Protein AF-A0A8S3S4L9-F1 (afdb_monomer_lite)

Foldseek 3Di:
DVVVVVVLVVVQVPDDPVRNVVVLVVVDPSNVVVVVVVVVVPPCPVPVPVVVVVVVVVVPPPPPDDDDDDDDDYDDDDDDDDDDDDDDDDDDDDDDDDDDPPPDPDDPPDDDDPPDDDPDPVVVLVVLVCVQVVPDDDDDDDDDDDDDDDDDDDDDDDDDDDDDQDEDEADDDDDDDDPFLKAWEWEDAAPDIDIDIDGQAPLWFFQLCVLPVCVSVFKHKYFYDPRHDPVNVVSPACHWYAYPNFTWHFQAAAPVCVVRSMGMTGRDDPVVSVVSLVQQFDLDDPDVVLSRNQSNNRRAIFSWFPDFQDPVQEAEDEFDADPVNPDTQFQQEWAWEQQLQVSVVVRCCVRVVDDDPHGFQKFQKDARQFGHIHGYDHVDDDGHIYDYPNRRSGHGPSGRIITTNDTDDALAFAWDWPQNLVLVVVSVNDNVVVVVLQVVLVVLLVCLQFDLLSVLNVCSNVVVVVLSVQSLSQVGSVVRDDVSSVVSVVSSVVVVVCPDPPIHTRTDSPGHDGDDGGDPPPQDDVQEDWDWHQDSRNRDIDTDFAWDWDADPPDDHSVRIDIGGYDDCVRRVVVVD

pLDDT: mean 71.65, std 27.11, range [19.0, 98.19]

Sequence (577 aa):
MYGIIDILADAVVSLDGDSFQNLLDRGSKVGQLVQQCQSSVVFLLPYQQEIRSIGRARTNQDEIQKHNRPKATGSRQDDQTEKYHTIITMYSIPYLKLGYCETGAHEQFKEDIPLNKTNNNESRIELIKYAVKKYIFPLDTSRFRKKDKKKPIRHRTTEDSDHVTTNFLFVKPMRKNDERIAIRTINIKEDTYTNDWVIIQEGRTNRFITKYPYAREKMVQLYFNVSVRTEIVKKMLMGTVTVNGINYVFLGCSSEGLKQRKCFMWQGTHQEVTSIIQQNGDFDQNVVSKRIARFGLLFSEVMMTSIEIQSDQIILEDDIVSDCKRYNFTDGCGSIGLEMAQRVTDEINRIDNTDLIIPPSVFKIRLQGYKGVLTLCKEIKGQSIKIRPSMIKFETSAHPRLGICEYSKPFTFGHLNQQYIALLSGLGVPDEIFTDFQTAQFERLRGMTVNLEASICILQWQKKSDLARVVIDLGKMNLVPCEEMKELKKLQAQLSISKKSKKIRIVVPKSRYIFGVCDPYGILEYGECYVRVTATTSGHVKNVSGPVVVCKSPCYLLGDIRVLKAVSDMDKPELSN

Secondary structure (DSSP, 8-state):
-HHHHHHHHHHHHTS-HHHHHHHHHTT-HHHHHHHHHHHHT---TTTTTHHHHHHHHGGGSTTS--------------------------------------------------------HHHHHHHHHHHHHTTS--------------------------------EE--PPPP--SSEEEEEEEE-SS-EEEEEEEEPSSEEEHHHHH-TTHHHHEEEEEE-TTS-HHHHHHHHHSEEEETTEEEEEEE--HHHHHTTEEEEEES-HHHHHHHHHTT-B---SSHHHHHHHHTTTSSEEEEEEEEPPGGGEEE----B-TTS--BSSTTEEEE-HHHHHHHHHHHHHHHT----S--SEEEEEETTEEEEEEE-SSS-SS-EEE-GGGB-SB-SS--EEEEEEE--TT--EEE-HHHHHHHHTTT--HHHHHHHHHHHHHHHHHTTT-HHHHHHHHHHTT-HHHHHHHHHH-STTSS-HHHHHHHHHHHHHHHT-TT-SS--EEETT---------SS--S-TTEEE-EEE-TTT--EEE--EEEEE--SSP-SGGGSEEEEEE-TTT-GGGG-

Structure (mmCIF, N/CA/C/O backbone):
data_AF-A0A8S3S4L9-F1
#
_entry.id   AF-A0A8S3S4L9-F1
#
loop_
_atom_site.group_PDB
_atom_site.id
_atom_site.type_symbol
_atom_site.label_atom_id
_atom_site.label_alt_id
_atom_site.label_comp_id
_atom_site.label_asym_id
_atom_site.label_entity_id
_atom_site.label_seq_id
_atom_site.pdbx_PDB_ins_code
_atom_site.Cartn_x
_atom_site.Cartn_y
_atom_site.Cartn_z
_atom_site.occupancy
_atom_site.B_iso_or_equiv
_atom_site.auth_seq_id
_atom_site.auth_comp_id
_atom_site.auth_asym_id
_atom_site.auth_atom_id
_atom_site.pdbx_PDB_model_num
ATOM 1 N N . MET A 1 1 ? -15.274 -22.800 9.978 1.00 26.83 1 MET A N 1
ATOM 2 C CA . MET A 1 1 ? -15.199 -23.210 8.558 1.00 26.83 1 MET A CA 1
ATOM 3 C C . MET A 1 1 ? -13.800 -22.987 8.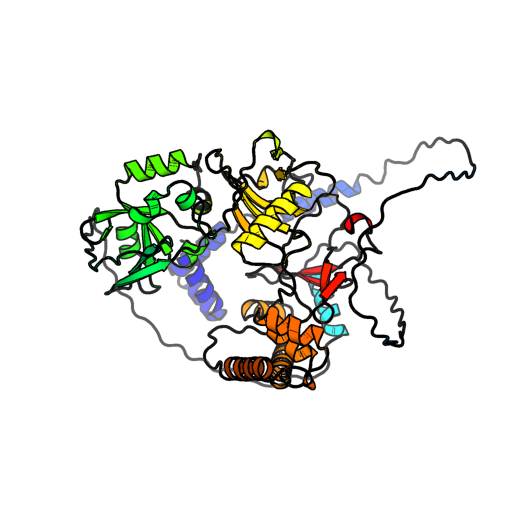002 1.00 26.83 1 MET A C 1
ATOM 5 O O . MET A 1 1 ? -13.032 -23.917 8.152 1.00 26.83 1 MET A O 1
ATOM 9 N N . TYR A 1 2 ? -13.419 -21.812 7.476 1.00 28.50 2 TYR A N 1
ATOM 10 C CA . TYR A 1 2 ? -12.135 -21.610 6.760 1.00 28.50 2 TYR A CA 1
ATOM 11 C C . TYR A 1 2 ? -10.892 -22.265 7.399 1.00 28.50 2 TYR A C 1
ATOM 13 O O . TYR A 1 2 ? -10.312 -23.145 6.780 1.00 28.50 2 TYR A O 1
ATOM 21 N N . GLY A 1 3 ? -10.571 -21.981 8.667 1.00 27.70 3 GLY A N 1
ATOM 22 C CA . GLY A 1 3 ? -9.408 -22.592 9.340 1.00 27.70 3 GLY A CA 1
ATOM 23 C C . GLY A 1 3 ? -9.464 -24.115 9.573 1.00 27.70 3 GLY A C 1
ATOM 24 O O . GLY A 1 3 ? -8.491 -24.680 10.052 1.00 27.70 3 GLY A O 1
ATOM 25 N N . ILE A 1 4 ? -10.577 -24.790 9.263 1.00 29.53 4 ILE A N 1
ATOM 26 C CA . ILE A 1 4 ? -10.670 -26.263 9.205 1.00 29.53 4 ILE A CA 1
ATOM 27 C C . ILE A 1 4 ? -10.321 -26.756 7.792 1.00 29.53 4 ILE A C 1
ATOM 29 O O . ILE A 1 4 ? -9.710 -27.809 7.650 1.00 29.53 4 ILE A O 1
ATOM 33 N N . ILE A 1 5 ? -10.660 -25.982 6.754 1.00 34.47 5 ILE A N 1
ATOM 34 C CA . ILE A 1 5 ? -10.324 -26.285 5.356 1.00 34.47 5 ILE A CA 1
ATOM 35 C C . ILE A 1 5 ? -8.805 -26.220 5.165 1.00 34.47 5 ILE A C 1
ATOM 37 O O . ILE A 1 5 ? -8.244 -27.150 4.599 1.00 34.47 5 ILE A O 1
ATOM 41 N N . ASP A 1 6 ? -8.138 -25.198 5.712 1.00 32.62 6 ASP A N 1
ATOM 42 C CA . ASP A 1 6 ? -6.673 -25.063 5.638 1.00 32.62 6 ASP A CA 1
ATOM 43 C C . ASP A 1 6 ? -5.954 -26.274 6.276 1.00 32.62 6 ASP A C 1
ATOM 45 O O . ASP A 1 6 ? -5.051 -26.859 5.683 1.00 32.62 6 ASP A O 1
ATOM 49 N N . ILE A 1 7 ? -6.413 -26.713 7.458 1.00 33.44 7 ILE A N 1
ATOM 50 C CA . ILE A 1 7 ? -5.850 -27.872 8.176 1.00 33.44 7 ILE A CA 1
ATOM 51 C C . ILE A 1 7 ? -6.113 -29.186 7.422 1.00 33.44 7 ILE A C 1
ATOM 53 O O . ILE A 1 7 ? -5.249 -30.063 7.397 1.00 33.44 7 ILE A O 1
ATOM 57 N N . LEU A 1 8 ? -7.285 -29.338 6.797 1.00 32.00 8 LEU A N 1
ATOM 58 C CA . LEU A 1 8 ? -7.597 -30.511 5.974 1.00 32.00 8 LEU A CA 1
ATOM 59 C C . LEU A 1 8 ? -6.815 -30.518 4.652 1.00 32.00 8 LEU A C 1
ATOM 61 O O . LEU A 1 8 ? -6.426 -31.592 4.201 1.00 32.00 8 LEU A O 1
ATOM 65 N N . ALA A 1 9 ? -6.535 -29.355 4.058 1.00 34.94 9 ALA A N 1
ATOM 66 C CA . ALA A 1 9 ? -5.721 -29.245 2.850 1.00 34.94 9 ALA A CA 1
ATOM 67 C C . ALA A 1 9 ? -4.271 -29.694 3.107 1.00 34.94 9 ALA A C 1
ATOM 69 O O . ALA A 1 9 ? -3.794 -30.600 2.425 1.00 34.94 9 ALA A O 1
ATOM 70 N N . ASP A 1 10 ? -3.612 -29.161 4.143 1.00 32.97 10 ASP A N 1
ATOM 71 C CA . ASP A 1 10 ? -2.260 -29.590 4.545 1.00 32.97 10 ASP A CA 1
ATOM 72 C C . ASP A 1 10 ? -2.215 -31.086 4.928 1.00 32.97 10 ASP A C 1
ATOM 74 O O . ASP A 1 10 ? -1.238 -31.790 4.644 1.00 32.97 10 ASP A O 1
ATOM 78 N N . ALA A 1 11 ? -3.284 -31.610 5.542 1.00 31.97 11 ALA A N 1
ATOM 79 C CA . ALA A 1 11 ? -3.391 -33.028 5.882 1.00 31.97 11 ALA A CA 1
ATOM 80 C C . ALA A 1 11 ? -3.553 -33.936 4.648 1.00 31.97 11 ALA A C 1
ATOM 82 O O . ALA A 1 11 ? -2.955 -35.008 4.616 1.00 31.97 11 ALA A O 1
ATOM 83 N N . VAL A 1 12 ? -4.319 -33.524 3.631 1.00 34.69 12 VAL A N 1
ATOM 84 C CA . VAL A 1 12 ? -4.530 -34.301 2.393 1.00 34.69 12 VAL A CA 1
ATOM 85 C C . VAL A 1 12 ? -3.313 -34.234 1.466 1.00 34.69 12 VAL A C 1
ATOM 87 O O . VAL A 1 12 ? -2.913 -35.257 0.919 1.00 34.69 12 VAL A O 1
ATOM 90 N N . VAL A 1 13 ? -2.663 -33.072 1.348 1.00 37.56 13 VAL A N 1
ATOM 91 C CA . VAL A 1 13 ? -1.436 -32.886 0.543 1.00 37.56 13 VAL A CA 1
ATOM 92 C C . VAL A 1 13 ? -0.229 -33.658 1.118 1.00 37.56 13 VAL A C 1
ATOM 94 O O . VAL A 1 13 ? 0.767 -33.855 0.426 1.00 37.56 13 VAL A O 1
ATOM 97 N N . SER A 1 14 ? -0.310 -34.146 2.364 1.00 34.25 14 SER A N 1
ATOM 98 C CA . SER A 1 14 ? 0.750 -34.908 3.050 1.00 34.25 14 SER A CA 1
ATOM 99 C C . SER A 1 14 ? 0.448 -36.408 3.254 1.00 34.25 14 SER A C 1
ATOM 101 O O . SER A 1 14 ? 1.022 -37.052 4.152 1.00 34.25 14 SER A O 1
ATOM 103 N N . LEU A 1 15 ? -0.418 -36.965 2.396 1.00 34.94 15 LEU A N 1
ATOM 104 C CA . LEU A 1 15 ? -0.683 -38.399 2.218 1.00 34.94 15 LEU A CA 1
ATOM 105 C C . LEU A 1 15 ? -0.185 -38.886 0.846 1.00 34.94 15 LEU A C 1
ATOM 107 O O . LEU A 1 15 ? -0.211 -38.149 -0.136 1.00 34.94 15 LEU A O 1
ATOM 111 N N . ASP A 1 16 ? 0.245 -40.146 0.777 1.00 44.59 16 ASP A N 1
ATOM 112 C CA . ASP A 1 16 ? 0.403 -40.870 -0.490 1.00 44.59 16 ASP A CA 1
ATOM 113 C C . ASP A 1 16 ? -0.948 -41.424 -0.987 1.00 44.59 16 ASP A C 1
ATOM 115 O O . ASP A 1 16 ? -1.936 -41.449 -0.249 1.00 44.59 16 ASP A O 1
ATOM 119 N N . GLY A 1 17 ? -1.002 -41.834 -2.261 1.00 40.72 17 GLY A N 1
ATOM 120 C CA . GLY A 1 17 ? -2.244 -42.267 -2.916 1.00 40.72 17 GLY A CA 1
ATOM 121 C C . GLY A 1 17 ? -2.922 -43.449 -2.218 1.00 40.72 17 GLY A C 1
ATOM 122 O O . GLY A 1 17 ? -4.134 -43.421 -2.007 1.00 40.72 17 GLY A O 1
ATOM 123 N N . ASP A 1 18 ? -2.139 -44.432 -1.773 1.00 42.97 18 ASP A N 1
ATOM 124 C CA . ASP A 1 18 ? -2.648 -45.631 -1.098 1.00 42.97 18 ASP A CA 1
ATOM 125 C C . ASP A 1 18 ? -3.225 -45.300 0.291 1.00 42.97 18 ASP A C 1
ATOM 127 O O . ASP A 1 18 ? -4.263 -45.845 0.688 1.00 42.97 18 ASP A O 1
ATOM 131 N N . SER A 1 19 ? -2.599 -44.363 1.017 1.00 46.59 19 SER A N 1
ATOM 132 C CA . SER A 1 19 ? -3.121 -43.833 2.283 1.00 46.59 19 SER A CA 1
ATOM 133 C C . SER A 1 19 ? -4.368 -42.969 2.089 1.00 46.59 19 SER A C 1
ATOM 135 O O . SER A 1 19 ? -5.268 -43.011 2.928 1.00 46.59 19 SER A O 1
ATOM 137 N N . PHE A 1 20 ? -4.440 -42.190 1.004 1.00 45.62 20 PHE A N 1
ATOM 138 C CA . PHE A 1 20 ? -5.610 -41.375 0.671 1.00 45.62 20 PHE A CA 1
ATOM 139 C C . PHE A 1 20 ? -6.820 -42.254 0.330 1.00 45.62 20 PHE A C 1
ATOM 141 O O . PHE A 1 20 ? -7.895 -42.058 0.900 1.00 45.62 20 PHE A O 1
ATOM 148 N N . GLN A 1 21 ? -6.637 -43.277 -0.510 1.00 46.47 21 GLN A N 1
ATOM 149 C CA . GLN A 1 21 ? -7.716 -44.190 -0.887 1.00 46.47 21 GLN A CA 1
ATOM 150 C C . GLN A 1 21 ? -8.229 -44.990 0.324 1.00 46.47 21 GLN A C 1
ATOM 152 O O . GLN A 1 21 ? -9.430 -45.005 0.588 1.00 46.47 21 GLN A O 1
ATOM 157 N N . ASN A 1 22 ? -7.325 -45.496 1.176 1.00 47.84 22 ASN A N 1
ATOM 158 C CA . ASN A 1 22 ? -7.688 -46.117 2.460 1.00 47.84 22 ASN A CA 1
ATOM 159 C C . ASN A 1 22 ? -8.522 -45.207 3.386 1.00 47.84 22 ASN A C 1
ATOM 161 O O . ASN A 1 22 ? -9.221 -45.714 4.264 1.00 47.84 22 ASN A O 1
ATOM 165 N N . LEU A 1 23 ? -8.423 -43.881 3.257 1.00 47.59 23 LEU A N 1
ATOM 166 C CA . LEU A 1 23 ? -9.135 -42.921 4.108 1.00 47.59 23 LEU A CA 1
ATOM 167 C C . LEU A 1 23 ? -10.565 -42.647 3.606 1.00 47.59 23 LEU A C 1
ATOM 169 O O . LEU A 1 23 ? -11.452 -42.371 4.423 1.00 47.59 23 LEU A O 1
ATOM 173 N N . LEU A 1 24 ? -10.789 -42.795 2.294 1.00 48.28 24 LEU A N 1
ATOM 174 C CA . LEU A 1 24 ? -12.108 -42.822 1.656 1.00 48.28 24 LEU A CA 1
ATOM 175 C C . LEU A 1 24 ? -12.829 -44.145 1.957 1.00 48.28 24 LEU A C 1
ATOM 177 O O . LEU A 1 24 ? -13.917 -44.135 2.534 1.00 48.28 24 LEU A O 1
ATOM 181 N N . ASP A 1 25 ? -12.185 -45.277 1.658 1.00 45.25 25 ASP A N 1
ATOM 182 C CA . ASP A 1 25 ? -12.791 -46.617 1.723 1.00 45.25 25 ASP A CA 1
ATOM 183 C C . ASP A 1 25 ? -13.232 -47.016 3.147 1.00 45.25 25 ASP A C 1
ATOM 185 O O . ASP A 1 25 ? -14.145 -47.818 3.332 1.00 45.25 25 ASP A O 1
ATOM 189 N N . ARG A 1 26 ? -12.618 -46.425 4.185 1.00 45.53 26 ARG A N 1
ATOM 190 C CA . ARG A 1 26 ? -12.949 -46.673 5.603 1.00 45.53 26 ARG A CA 1
ATOM 191 C C . ARG A 1 26 ? -14.126 -45.847 6.140 1.00 45.53 26 ARG A C 1
ATOM 193 O O . ARG A 1 26 ? -14.359 -45.858 7.348 1.00 45.53 26 ARG A O 1
ATOM 200 N N . GLY A 1 27 ? -14.844 -45.099 5.295 1.00 43.94 27 GLY A N 1
ATOM 201 C CA . GLY A 1 27 ? -16.109 -44.437 5.659 1.00 43.94 27 GLY A CA 1
ATOM 202 C C . GLY A 1 27 ? -16.015 -43.404 6.792 1.00 43.94 27 GLY A C 1
ATOM 203 O O . GLY A 1 27 ? -17.006 -43.119 7.464 1.00 43.94 27 GLY A O 1
ATOM 204 N N . SER A 1 28 ? -14.823 -42.858 7.051 1.00 49.19 28 SER A N 1
ATOM 205 C CA . SER A 1 28 ? -14.589 -41.945 8.175 1.00 49.19 28 SER A CA 1
ATOM 206 C C . SER A 1 28 ? -15.339 -40.614 8.009 1.00 49.19 28 SER A C 1
ATOM 208 O O . SER A 1 28 ? -15.533 -40.140 6.890 1.00 49.19 28 SER A O 1
ATOM 210 N N . LYS A 1 29 ? -15.672 -39.928 9.118 1.00 43.44 29 LYS A N 1
ATOM 211 C CA . LYS A 1 29 ? -16.242 -38.560 9.071 1.00 43.44 29 LYS A CA 1
ATOM 212 C C . LYS A 1 29 ? -15.371 -37.566 8.284 1.00 43.44 29 LYS A C 1
ATOM 214 O O . LYS A 1 29 ? -15.895 -36.596 7.747 1.00 43.44 29 LYS A O 1
ATOM 219 N N . VAL A 1 30 ? -14.058 -37.804 8.191 1.00 43.53 30 VAL A N 1
ATOM 220 C CA . VAL A 1 30 ? -13.141 -36.998 7.366 1.00 43.53 30 VAL A CA 1
ATOM 221 C C . VAL A 1 30 ? -13.324 -37.314 5.879 1.00 43.53 30 VAL A C 1
ATOM 223 O O . VAL A 1 30 ? -13.450 -36.386 5.088 1.00 43.53 30 VAL A O 1
ATOM 226 N N . GLY A 1 31 ? -13.427 -38.593 5.502 1.00 44.69 31 GLY A N 1
ATOM 227 C CA . GLY A 1 31 ? -13.765 -39.005 4.134 1.00 44.69 31 GLY A CA 1
ATOM 228 C C . GLY A 1 31 ? -15.122 -38.452 3.684 1.00 44.69 31 GLY A C 1
ATOM 229 O O . GLY A 1 31 ? -15.219 -37.860 2.613 1.00 44.69 31 GLY A O 1
ATOM 230 N N . GLN A 1 32 ? -16.139 -38.525 4.549 1.00 47.00 32 GLN A N 1
ATOM 231 C CA . GLN A 1 32 ? -17.465 -37.938 4.306 1.00 47.00 32 GLN A CA 1
ATOM 232 C C . GLN A 1 32 ? -17.404 -36.411 4.108 1.00 47.00 32 GLN A C 1
ATOM 234 O O . GLN A 1 32 ? -18.041 -35.891 3.194 1.00 47.00 32 GLN A O 1
ATOM 239 N N . LEU A 1 33 ? -16.602 -35.687 4.900 1.00 41.16 33 LEU A N 1
ATOM 240 C CA . LEU A 1 33 ? -16.377 -34.245 4.715 1.00 41.16 33 LEU A CA 1
ATOM 241 C C . LEU A 1 33 ? -15.649 -33.927 3.399 1.00 41.16 33 LEU A C 1
ATOM 243 O O . LEU A 1 33 ? -16.025 -32.979 2.715 1.00 41.16 33 LEU A O 1
ATOM 247 N N . VAL A 1 34 ? -14.649 -34.722 3.004 1.00 42.59 34 VAL A N 1
ATOM 248 C CA . VAL A 1 34 ? -13.962 -34.572 1.705 1.00 42.59 34 VAL A CA 1
ATOM 249 C C . VAL A 1 34 ? -14.932 -34.816 0.542 1.00 42.59 34 VAL A C 1
ATOM 251 O O . VAL A 1 34 ? -14.937 -34.052 -0.424 1.00 42.59 34 VAL A O 1
ATOM 254 N N . GLN A 1 35 ? -15.813 -35.810 0.660 1.00 42.47 35 GLN A N 1
ATOM 255 C CA . GLN A 1 35 ? -16.835 -36.133 -0.338 1.00 42.47 35 GLN A CA 1
ATOM 256 C C . GLN A 1 35 ? -17.930 -35.046 -0.424 1.00 42.47 35 GLN A C 1
ATOM 258 O O . GLN A 1 35 ? -18.343 -34.662 -1.520 1.00 42.47 35 GLN A O 1
ATOM 263 N N . GLN A 1 36 ? -18.336 -34.455 0.707 1.00 38.75 36 GLN A N 1
ATOM 264 C CA . GLN A 1 36 ? -19.214 -33.276 0.733 1.00 38.75 36 GLN A CA 1
ATOM 265 C C . GLN A 1 36 ? -18.544 -32.042 0.105 1.00 38.75 36 GLN A C 1
ATOM 267 O O . GLN A 1 36 ? -19.178 -31.333 -0.685 1.00 38.75 36 GLN A O 1
ATOM 272 N N . CYS A 1 37 ? -17.253 -31.814 0.364 1.00 35.62 37 CYS A N 1
ATOM 273 C CA . CYS A 1 37 ? -16.479 -30.770 -0.311 1.00 35.62 37 CYS A CA 1
ATOM 274 C C . CYS A 1 37 ? -16.415 -30.997 -1.831 1.00 35.62 37 CYS A C 1
ATOM 276 O O . CYS A 1 37 ? -16.626 -30.043 -2.576 1.00 35.62 37 CYS A O 1
ATOM 278 N N . GLN A 1 38 ? -16.224 -32.235 -2.308 1.00 34.19 38 GLN A N 1
ATOM 279 C CA . GLN A 1 38 ? -16.325 -32.546 -3.742 1.00 34.19 38 GLN A CA 1
ATOM 280 C C . GLN A 1 38 ? -17.708 -32.198 -4.306 1.00 34.19 38 GLN A C 1
ATOM 282 O O . GLN A 1 38 ? -17.779 -31.507 -5.321 1.00 34.19 38 GLN A O 1
ATOM 287 N N . SER A 1 39 ? -18.801 -32.581 -3.634 1.00 33.44 39 SER A N 1
ATOM 288 C CA . SER A 1 39 ? -20.162 -32.237 -4.087 1.00 33.44 39 SER A CA 1
ATOM 289 C C . SER A 1 39 ? -20.413 -30.719 -4.155 1.00 33.44 39 SER A C 1
ATOM 291 O O . SER A 1 39 ? -21.138 -30.251 -5.028 1.00 33.44 39 SER A O 1
ATOM 293 N N . SER A 1 40 ? -19.729 -29.935 -3.313 1.00 28.66 40 SER A N 1
ATOM 294 C CA . SER A 1 40 ? -19.794 -28.464 -3.300 1.00 28.66 40 SER A CA 1
ATOM 295 C C . SER A 1 40 ? -18.952 -27.790 -4.398 1.00 28.66 40 SER A C 1
ATOM 297 O O . SER A 1 40 ? -19.087 -26.590 -4.625 1.00 28.66 40 SER A O 1
ATOM 299 N N . VAL A 1 41 ? -18.083 -28.541 -5.086 1.00 28.02 41 VAL A N 1
ATOM 300 C CA . VAL A 1 41 ? -17.239 -28.066 -6.204 1.00 28.02 41 VAL A CA 1
ATOM 301 C C . VAL A 1 41 ? -17.886 -28.362 -7.573 1.00 28.02 41 VAL A C 1
ATOM 303 O O . VAL A 1 41 ? -17.399 -27.903 -8.609 1.00 28.02 41 VAL A O 1
ATOM 306 N N . VAL A 1 42 ? -19.039 -29.046 -7.609 1.00 26.19 42 VAL A N 1
ATOM 307 C CA . VAL A 1 42 ? -19.793 -29.354 -8.841 1.00 26.19 42 VAL A CA 1
ATOM 308 C C . VAL A 1 42 ? -20.571 -28.129 -9.356 1.00 26.19 42 VAL A C 1
ATOM 310 O O . VAL A 1 42 ? -21.794 -28.099 -9.387 1.00 26.19 42 VAL A O 1
ATOM 313 N N . PHE A 1 43 ? -19.837 -27.112 -9.816 1.00 25.41 43 PHE A N 1
ATOM 314 C CA . PHE A 1 43 ? -20.367 -25.978 -10.595 1.00 25.41 43 PHE A CA 1
ATOM 315 C C . PHE A 1 43 ? -19.584 -25.716 -11.900 1.00 25.41 43 PHE A C 1
ATOM 317 O O . PHE A 1 43 ? -19.707 -24.660 -12.515 1.00 25.41 43 PHE A O 1
ATOM 324 N N . LEU A 1 44 ? -18.804 -26.703 -12.362 1.00 27.48 44 LEU A N 1
ATOM 325 C CA . LEU A 1 44 ? -18.042 -26.661 -13.625 1.00 27.48 44 LEU A CA 1
ATOM 326 C C . LEU A 1 44 ? -18.569 -27.619 -14.712 1.00 27.48 44 LEU A C 1
ATOM 328 O O . LEU A 1 44 ? -17.940 -27.786 -15.754 1.00 27.48 44 LEU A O 1
ATOM 332 N N . LEU A 1 45 ? -19.734 -28.233 -14.495 1.00 26.11 45 LEU A N 1
ATOM 333 C CA . LEU A 1 45 ? -20.260 -29.306 -15.345 1.00 26.11 45 LEU A CA 1
ATOM 334 C C . LEU A 1 45 ? -21.212 -28.905 -16.512 1.00 26.11 45 LEU A C 1
ATOM 336 O O . LEU A 1 45 ? -21.563 -29.794 -17.284 1.00 26.11 45 LEU A O 1
ATOM 340 N N . PRO A 1 46 ? -21.554 -27.616 -16.773 1.00 25.19 46 PRO A N 1
ATOM 341 C CA . PRO A 1 46 ? -22.122 -27.209 -18.073 1.00 25.19 46 PRO A CA 1
ATOM 342 C C . PRO A 1 46 ? -21.101 -27.210 -19.229 1.00 25.19 46 PRO A C 1
ATOM 344 O O . PRO A 1 46 ? -21.461 -27.363 -20.398 1.00 25.19 46 PRO A O 1
ATOM 347 N N . TYR A 1 47 ? -19.809 -27.044 -18.915 1.00 27.11 47 TYR A N 1
ATOM 348 C CA . TYR A 1 47 ? -18.787 -26.545 -19.852 1.00 27.11 47 TYR A CA 1
ATOM 349 C C . TYR A 1 47 ? -18.421 -27.490 -21.018 1.00 27.11 47 TYR A C 1
ATOM 351 O O . TYR A 1 47 ? -17.708 -27.089 -21.933 1.00 27.11 47 TYR A O 1
ATOM 359 N N . GLN A 1 48 ? -18.901 -28.740 -21.014 1.00 27.45 48 GLN A N 1
ATOM 360 C CA . GLN A 1 48 ? -18.676 -29.707 -22.101 1.00 27.45 48 GLN A CA 1
ATOM 361 C C . GLN A 1 48 ? -19.855 -29.856 -23.078 1.00 27.45 48 GLN A C 1
ATOM 363 O O . GLN A 1 48 ? -19.662 -30.399 -24.168 1.00 27.45 48 GLN A O 1
ATOM 368 N N . GLN A 1 49 ? -21.060 -29.383 -22.738 1.00 28.39 49 GLN A N 1
ATOM 369 C CA . GLN A 1 49 ? -22.211 -29.469 -23.649 1.00 28.39 49 GLN A CA 1
ATOM 370 C C . GLN A 1 49 ? -22.268 -28.273 -24.612 1.00 28.39 49 GLN A C 1
ATOM 372 O O . GLN A 1 49 ? -22.510 -28.452 -25.804 1.00 28.39 49 GLN A O 1
ATOM 377 N N . GLU A 1 50 ? -21.945 -27.071 -24.134 1.00 30.28 50 GLU A N 1
ATOM 378 C CA . GLU A 1 50 ? -22.045 -25.824 -24.911 1.00 30.28 50 GLU A CA 1
ATOM 379 C C . GLU A 1 50 ? -20.992 -25.714 -26.037 1.00 30.28 50 GLU A C 1
ATOM 381 O O . GLU A 1 50 ? -21.251 -25.181 -27.114 1.00 30.28 50 GLU A O 1
ATOM 386 N N . ILE A 1 51 ? -19.822 -26.341 -25.867 1.00 32.84 51 ILE A N 1
ATOM 387 C CA . ILE A 1 51 ? -18.813 -26.453 -26.937 1.00 32.84 51 ILE A CA 1
ATOM 388 C C . ILE A 1 51 ? -19.352 -27.278 -28.129 1.00 32.84 51 ILE A C 1
ATOM 390 O O . ILE A 1 51 ? -18.992 -27.015 -29.279 1.00 32.84 51 ILE A O 1
ATOM 394 N N . ARG A 1 52 ? -20.267 -28.235 -27.894 1.00 29.17 52 ARG A N 1
ATOM 395 C CA . ARG A 1 52 ? -20.881 -29.057 -28.957 1.00 29.17 52 ARG A CA 1
ATOM 396 C C . ARG A 1 52 ? -22.010 -28.350 -29.714 1.00 29.17 52 ARG A C 1
ATOM 398 O O . ARG A 1 52 ? -22.276 -28.734 -30.852 1.00 29.17 52 ARG A O 1
ATOM 405 N N . SER A 1 53 ? -22.654 -27.331 -29.138 1.00 30.56 53 SER A N 1
ATOM 406 C CA . SER A 1 53 ? -23.643 -26.505 -29.849 1.00 30.56 53 SER A CA 1
ATOM 407 C C . SER A 1 53 ? -22.958 -25.413 -30.679 1.00 30.56 53 SER A C 1
ATOM 409 O O . SER A 1 53 ? -23.245 -25.286 -31.870 1.00 30.56 53 SER A O 1
ATOM 411 N N . ILE A 1 54 ? -21.968 -24.712 -30.112 1.00 35.62 54 ILE A N 1
ATOM 412 C CA . ILE A 1 54 ? -21.169 -23.696 -30.826 1.00 35.62 54 ILE A CA 1
ATOM 413 C C . ILE A 1 54 ? -20.444 -24.308 -32.039 1.00 35.62 54 ILE A C 1
ATOM 415 O O . ILE A 1 54 ? -20.405 -23.698 -33.109 1.00 35.62 54 ILE A O 1
ATOM 419 N N . GLY A 1 55 ? -19.936 -25.540 -31.915 1.00 32.03 55 GLY A N 1
ATOM 420 C CA . GLY A 1 55 ? -19.307 -26.270 -33.022 1.00 32.03 55 GLY A CA 1
ATOM 421 C C . GLY A 1 55 ? -20.245 -26.635 -34.184 1.00 32.03 55 GLY A C 1
ATOM 422 O O . GLY A 1 55 ? -19.761 -26.851 -35.289 1.00 32.03 55 GLY A O 1
ATOM 423 N N . ARG A 1 56 ? -21.569 -26.675 -33.967 1.00 30.39 56 ARG A N 1
ATOM 424 C CA . ARG A 1 56 ? -22.578 -26.958 -35.010 1.00 30.39 56 ARG A CA 1
ATOM 425 C C . ARG A 1 56 ? -23.198 -25.702 -35.623 1.00 30.39 56 ARG A C 1
ATOM 427 O O . ARG A 1 56 ? -23.707 -25.766 -36.733 1.00 30.39 56 ARG A O 1
ATOM 434 N N . ALA A 1 57 ? -23.141 -24.562 -34.935 1.00 32.22 57 ALA A N 1
ATOM 435 C CA . ALA A 1 57 ? -23.635 -23.295 -35.475 1.00 32.22 57 ALA A CA 1
ATOM 436 C C . ALA A 1 57 ? -22.729 -22.730 -36.589 1.00 32.22 57 ALA A C 1
ATOM 438 O O . ALA A 1 57 ? -23.208 -22.044 -37.488 1.00 32.22 57 ALA A O 1
ATOM 439 N N . ARG A 1 58 ? -21.421 -23.028 -36.549 1.00 32.06 58 ARG A N 1
ATOM 440 C CA . ARG A 1 58 ? -20.433 -22.460 -37.483 1.00 32.06 58 ARG A CA 1
ATOM 441 C C . ARG A 1 58 ? -20.392 -23.097 -38.874 1.00 32.06 58 ARG A C 1
ATOM 443 O O . ARG A 1 58 ? -19.902 -22.446 -39.781 1.00 32.06 58 ARG A O 1
ATOM 450 N N . THR A 1 59 ? -20.927 -24.301 -39.082 1.00 33.03 59 THR A N 1
ATOM 451 C CA . THR A 1 59 ? -20.939 -24.936 -40.419 1.00 33.03 59 THR A CA 1
ATOM 452 C C . THR A 1 59 ? -22.045 -24.424 -41.348 1.00 33.03 59 THR A C 1
ATOM 454 O O . THR A 1 59 ? -22.062 -24.801 -42.512 1.00 33.03 59 THR A O 1
ATOM 457 N N . ASN A 1 60 ? -22.950 -23.561 -40.868 1.00 32.66 60 ASN A N 1
ATOM 458 C CA . ASN A 1 60 ? -24.121 -23.094 -41.625 1.00 32.66 60 ASN A CA 1
ATOM 459 C C . ASN A 1 60 ? -24.069 -21.594 -41.998 1.00 32.66 60 ASN A C 1
ATOM 461 O O . ASN A 1 60 ? -25.105 -21.020 -42.328 1.00 32.66 60 ASN A O 1
ATOM 465 N N . GLN A 1 61 ? -22.903 -20.935 -41.928 1.00 31.31 61 GLN A N 1
ATOM 466 C CA . GLN A 1 61 ? -22.762 -19.510 -42.299 1.00 31.31 61 GLN A CA 1
ATOM 467 C C . GLN A 1 61 ? -21.870 -19.237 -43.525 1.00 31.31 61 GLN A C 1
ATOM 469 O O . GLN A 1 61 ? -21.943 -18.139 -44.071 1.00 31.31 61 GLN A O 1
ATOM 474 N N . ASP A 1 62 ? -21.109 -20.219 -44.021 1.00 30.84 62 ASP A N 1
ATOM 475 C CA . ASP A 1 62 ? -20.156 -20.014 -45.129 1.00 30.84 62 ASP A CA 1
ATOM 476 C C . ASP A 1 62 ? -20.783 -20.034 -46.547 1.00 30.84 62 ASP A C 1
ATOM 478 O O . ASP A 1 62 ? -20.088 -19.765 -47.527 1.00 30.84 62 ASP A O 1
ATOM 482 N N . GLU A 1 63 ? -22.091 -20.294 -46.697 1.00 32.06 63 GLU A N 1
ATOM 483 C CA . GLU A 1 63 ? -22.756 -20.333 -48.019 1.00 32.06 63 GLU A CA 1
ATOM 484 C C . GLU A 1 63 ? -23.460 -19.028 -48.449 1.00 32.06 63 GLU A C 1
ATOM 486 O O . GLU A 1 63 ? -23.775 -18.875 -49.630 1.00 32.06 63 GLU A O 1
ATOM 491 N N . ILE A 1 64 ? -23.689 -18.052 -47.554 1.00 33.81 64 ILE A N 1
ATOM 492 C CA . ILE A 1 64 ? -24.512 -16.859 -47.863 1.00 33.81 64 ILE A CA 1
ATOM 493 C C . ILE A 1 64 ? -23.735 -15.542 -47.709 1.00 33.81 64 ILE A C 1
ATOM 495 O O . ILE A 1 64 ? -24.071 -14.693 -46.881 1.00 33.81 64 ILE A O 1
ATOM 499 N N . GLN A 1 65 ? -22.725 -15.325 -48.566 1.00 29.95 65 GLN A N 1
ATOM 500 C CA . GLN A 1 65 ? -22.282 -13.957 -48.902 1.00 29.95 65 GLN A CA 1
ATOM 501 C C . GLN A 1 65 ? -21.550 -13.795 -50.252 1.00 29.95 65 GLN A C 1
ATOM 503 O O . GLN A 1 65 ? -20.505 -13.157 -50.359 1.00 29.95 65 GLN A O 1
ATOM 508 N N . LYS A 1 66 ? -22.149 -14.302 -51.338 1.00 30.70 66 LYS A N 1
ATOM 509 C CA . LYS A 1 66 ? -21.852 -13.831 -52.704 1.00 30.70 66 LYS A CA 1
ATOM 510 C C . LYS A 1 66 ? -22.976 -12.920 -53.203 1.00 30.70 66 LYS A C 1
ATOM 512 O O . LYS A 1 66 ? -23.936 -13.459 -53.740 1.00 30.70 66 LYS A O 1
ATOM 517 N N . HIS A 1 67 ? -22.839 -11.591 -53.089 1.00 29.12 67 HIS A N 1
ATOM 518 C CA . HIS A 1 67 ? -23.249 -10.586 -54.101 1.00 29.12 67 HIS A CA 1
ATOM 519 C C . HIS A 1 67 ? -22.949 -9.133 -53.656 1.00 29.12 67 HIS A C 1
ATOM 521 O O . HIS A 1 67 ? -22.759 -8.861 -52.477 1.00 29.12 67 HIS A O 1
ATOM 527 N N . ASN A 1 68 ? -22.956 -8.216 -54.634 1.00 28.39 68 ASN A N 1
ATOM 528 C CA . ASN A 1 68 ? -23.032 -6.746 -54.530 1.00 28.39 68 ASN A CA 1
ATOM 529 C C . ASN A 1 68 ? -21.842 -5.959 -53.924 1.00 28.39 68 ASN A C 1
ATOM 531 O O . ASN A 1 68 ? -21.778 -5.663 -52.735 1.00 28.39 68 ASN A O 1
ATOM 535 N N . ARG A 1 69 ? -20.976 -5.462 -54.824 1.00 26.72 69 ARG A N 1
ATOM 536 C CA . ARG A 1 69 ? -20.253 -4.175 -54.675 1.00 26.72 69 ARG A CA 1
ATOM 537 C C . ARG A 1 69 ? -21.170 -3.005 -55.076 1.00 26.72 69 ARG A C 1
ATOM 539 O O . ARG A 1 69 ? -22.093 -3.223 -55.860 1.00 26.72 69 ARG A O 1
ATOM 546 N N . PRO A 1 70 ? -20.836 -1.760 -54.689 1.00 27.81 70 PRO A N 1
ATOM 547 C CA . PRO A 1 70 ? -20.513 -0.757 -55.727 1.00 27.81 70 PRO A CA 1
ATOM 548 C C . PRO A 1 70 ? -19.140 -0.056 -55.556 1.00 27.81 70 PRO A C 1
ATOM 550 O O . PRO A 1 70 ? -18.419 -0.284 -54.589 1.00 27.81 70 PRO A O 1
ATOM 553 N N . LYS A 1 71 ? -18.777 0.789 -56.537 1.00 25.47 71 LYS A N 1
ATOM 554 C CA . LYS A 1 71 ? -17.711 1.832 -56.501 1.00 25.47 71 LYS A CA 1
ATOM 555 C C . LYS A 1 71 ? -18.413 3.224 -56.410 1.00 25.47 71 LYS A C 1
ATOM 557 O O . LYS A 1 71 ? -19.638 3.219 -56.427 1.00 25.47 71 LYS A O 1
ATOM 562 N N . ALA A 1 72 ? -17.835 4.437 -56.374 1.00 26.94 72 ALA A N 1
ATOM 563 C CA . ALA A 1 72 ? -16.487 5.056 -56.476 1.00 26.94 72 ALA A CA 1
ATOM 564 C C . ALA A 1 72 ? -16.561 6.458 -55.747 1.00 26.94 72 ALA A C 1
ATOM 566 O O . ALA A 1 72 ? -17.502 6.627 -54.982 1.00 26.94 72 ALA A O 1
ATOM 567 N N . THR A 1 73 ? -15.722 7.515 -55.851 1.00 24.50 73 THR A N 1
ATOM 568 C CA . THR A 1 73 ? -14.532 7.900 -56.663 1.00 24.50 73 THR A CA 1
ATOM 569 C C . THR A 1 73 ? -13.767 9.066 -55.981 1.00 24.50 73 THR A C 1
ATOM 571 O O . THR A 1 73 ? -14.420 9.917 -55.393 1.00 24.50 73 THR A O 1
ATOM 574 N N . GLY A 1 74 ? -12.444 9.200 -56.194 1.00 23.64 74 GLY A N 1
ATOM 575 C CA . GLY A 1 74 ? -11.670 10.457 -56.000 1.00 23.64 74 GLY A CA 1
ATOM 576 C C . GLY A 1 74 ? -11.285 10.833 -54.552 1.00 23.64 74 GLY A C 1
ATOM 577 O O . GLY A 1 74 ? -11.880 10.325 -53.611 1.00 23.64 74 GLY A O 1
ATOM 578 N N . SER A 1 75 ? -10.281 11.687 -54.293 1.00 23.88 75 SER A N 1
ATOM 579 C CA . SER A 1 75 ? -9.205 12.253 -55.149 1.00 23.88 75 SER A CA 1
ATOM 580 C C . SER A 1 75 ? -8.020 12.756 -54.281 1.00 23.88 75 SER A C 1
ATOM 582 O O . SER A 1 75 ? -8.163 12.886 -53.070 1.00 23.88 75 SER A O 1
ATOM 584 N N . ARG A 1 76 ? -6.840 13.012 -54.876 1.00 23.52 76 ARG A N 1
ATOM 585 C CA . ARG A 1 76 ? -5.607 13.495 -54.197 1.00 23.52 76 ARG A CA 1
ATOM 586 C C . ARG A 1 76 ? -5.499 15.037 -54.204 1.00 23.52 76 ARG A C 1
ATOM 588 O O . ARG A 1 76 ? -5.879 15.611 -55.219 1.00 23.52 76 ARG A O 1
ATOM 595 N N . GLN A 1 77 ? -4.866 15.667 -53.201 1.00 23.83 77 GLN A N 1
ATOM 596 C CA . GLN A 1 77 ? -3.460 16.159 -53.248 1.00 23.83 77 GLN A CA 1
ATOM 597 C C . GLN A 1 77 ? -3.074 17.058 -52.044 1.00 23.83 77 GLN A C 1
ATOM 599 O O . GLN A 1 77 ? -3.828 17.945 -51.671 1.00 23.83 77 GLN A O 1
ATOM 604 N N . ASP A 1 78 ? -1.875 16.782 -51.518 1.00 22.91 78 ASP A N 1
ATOM 605 C CA . ASP A 1 78 ? -0.745 17.659 -51.141 1.00 22.91 78 ASP A CA 1
ATOM 606 C C . ASP A 1 78 ? -0.848 18.839 -50.134 1.00 22.91 78 ASP A C 1
ATOM 608 O O . ASP A 1 78 ? -1.889 19.421 -49.854 1.00 22.91 78 ASP A O 1
ATOM 612 N N . ASP A 1 79 ? 0.337 19.137 -49.583 1.00 23.77 79 ASP A N 1
ATOM 613 C CA . ASP A 1 79 ? 0.724 20.031 -48.481 1.00 23.77 79 ASP A CA 1
ATOM 614 C C . ASP A 1 79 ? 0.127 21.452 -48.415 1.00 23.77 79 ASP A C 1
ATOM 616 O O . ASP A 1 79 ? 0.072 22.169 -49.414 1.00 23.77 79 ASP A O 1
ATOM 620 N N . GLN A 1 80 ? -0.012 21.962 -47.177 1.00 22.11 80 GLN A N 1
ATOM 621 C CA . GLN A 1 80 ? 0.833 23.096 -46.754 1.00 22.11 80 GLN A CA 1
ATOM 622 C C . GLN A 1 80 ? 1.027 23.213 -45.230 1.00 22.11 80 GLN A C 1
ATOM 624 O O . GLN A 1 80 ? 0.151 22.901 -44.427 1.00 22.11 80 GLN A O 1
ATOM 629 N N . THR A 1 81 ? 2.217 23.678 -44.838 1.00 22.78 81 THR A N 1
ATOM 630 C CA . THR A 1 81 ? 2.598 24.012 -43.456 1.00 22.78 81 THR A CA 1
ATOM 631 C C . THR A 1 81 ? 2.267 25.458 -43.106 1.00 22.78 81 THR A C 1
ATOM 633 O O . THR A 1 81 ? 2.590 26.341 -43.896 1.00 22.78 81 THR A O 1
ATOM 636 N N . GLU A 1 82 ? 1.873 25.732 -41.860 1.00 22.88 82 GLU A N 1
ATOM 637 C CA . GLU A 1 82 ? 2.124 27.047 -41.251 1.00 22.88 82 GLU A CA 1
ATOM 638 C C . GLU A 1 82 ? 2.462 26.935 -39.750 1.00 22.88 82 GLU A C 1
ATOM 640 O O . GLU A 1 82 ? 2.185 25.915 -39.115 1.00 22.88 82 GLU A O 1
ATOM 645 N N . LYS A 1 83 ? 3.164 27.937 -39.193 1.00 21.27 83 LYS A N 1
ATOM 646 C CA . LYS A 1 83 ? 3.798 27.881 -37.859 1.00 21.27 83 LYS A CA 1
ATOM 647 C C . LYS A 1 83 ? 3.621 29.173 -37.055 1.00 21.27 83 LYS A C 1
ATOM 649 O O . LYS A 1 83 ? 4.153 30.202 -37.453 1.00 21.27 83 LYS A O 1
ATOM 654 N N . TYR A 1 84 ? 3.109 29.042 -35.832 1.00 21.78 84 TYR A N 1
ATOM 655 C CA . TYR A 1 84 ? 3.358 29.935 -34.686 1.00 21.78 84 TYR A CA 1
ATOM 656 C C . TYR A 1 84 ? 3.423 29.023 -33.430 1.00 21.78 84 TYR A C 1
ATOM 658 O O . TYR A 1 84 ? 2.523 28.207 -33.267 1.00 21.78 84 TYR A O 1
ATOM 666 N N . HIS A 1 85 ? 4.451 28.904 -32.568 1.00 19.83 85 HIS A N 1
ATOM 667 C CA . HIS A 1 85 ? 5.554 29.781 -32.110 1.00 19.83 85 HIS A CA 1
ATOM 668 C C . HIS A 1 85 ? 5.038 31.015 -31.328 1.00 19.83 85 HIS A C 1
ATOM 670 O O . HIS A 1 85 ? 4.302 31.804 -31.906 1.00 19.83 85 HIS A O 1
ATOM 676 N N . THR A 1 86 ? 5.350 31.247 -30.034 1.00 20.45 86 THR A N 1
ATOM 677 C CA . THR A 1 86 ? 6.312 30.592 -29.093 1.00 20.45 86 THR A CA 1
ATOM 678 C C . THR A 1 86 ? 5.929 30.849 -27.601 1.00 20.45 86 THR A C 1
ATOM 680 O O . THR A 1 86 ? 4.962 31.553 -27.330 1.00 20.45 86 THR A O 1
ATOM 683 N N . ILE A 1 87 ? 6.806 30.401 -26.676 1.00 19.77 87 ILE A N 1
ATOM 684 C CA . ILE A 1 87 ? 7.106 30.845 -25.281 1.00 19.77 87 ILE A CA 1
ATOM 685 C C . ILE A 1 87 ? 6.256 30.130 -24.188 1.00 19.77 87 ILE A C 1
ATOM 687 O O . ILE A 1 87 ? 5.050 30.023 -24.347 1.00 19.77 87 ILE A O 1
ATOM 691 N N . ILE A 1 88 ? 6.763 29.549 -23.077 1.00 19.00 88 ILE A N 1
ATOM 692 C CA . ILE A 1 88 ? 8.027 29.674 -22.297 1.00 19.00 88 ILE A CA 1
ATOM 693 C C . ILE A 1 88 ? 8.723 28.311 -22.067 1.00 19.00 88 ILE A C 1
ATOM 695 O O . ILE A 1 88 ? 8.059 27.303 -21.842 1.00 19.00 88 ILE A O 1
ATOM 699 N N . THR A 1 89 ? 10.064 28.304 -22.010 1.00 21.91 89 THR A N 1
ATOM 700 C CA . THR A 1 89 ? 10.892 27.142 -21.618 1.00 21.91 89 THR A CA 1
ATOM 701 C C . THR A 1 89 ? 11.564 27.350 -20.255 1.00 21.91 89 THR A C 1
ATOM 703 O O . THR A 1 89 ? 12.412 28.227 -20.136 1.00 21.91 89 THR A O 1
ATOM 706 N N . MET A 1 90 ? 11.256 26.500 -19.269 1.00 19.19 90 MET A N 1
ATOM 707 C CA . MET A 1 90 ? 12.058 26.145 -18.075 1.00 19.19 90 MET A CA 1
ATOM 708 C C . MET A 1 90 ? 11.400 24.887 -17.458 1.00 19.19 90 MET A C 1
ATOM 710 O O . MET A 1 90 ? 10.182 24.772 -17.488 1.00 19.19 90 MET A O 1
ATOM 714 N N . TYR A 1 91 ? 12.103 23.875 -16.942 1.00 20.73 91 TYR A N 1
ATOM 715 C CA . TYR A 1 91 ? 13.488 23.837 -16.469 1.00 20.73 91 TYR A CA 1
ATOM 716 C C . TYR A 1 91 ? 14.326 22.717 -17.102 1.00 20.73 91 TYR A C 1
ATOM 718 O O . TYR A 1 91 ? 13.920 21.558 -17.133 1.00 20.73 91 TYR A O 1
ATOM 726 N N . SER A 1 92 ? 15.573 23.046 -17.433 1.00 22.45 92 SER A N 1
ATOM 727 C CA . SER A 1 92 ? 16.700 22.110 -17.384 1.00 22.45 92 SER A CA 1
ATOM 728 C C . SER A 1 92 ? 17.568 22.474 -16.176 1.00 22.45 92 SER A C 1
ATOM 730 O O . SER A 1 92 ? 18.112 23.577 -16.140 1.00 22.45 92 SER A O 1
ATOM 732 N N . ILE A 1 93 ? 17.707 21.576 -15.198 1.00 22.09 93 ILE A N 1
ATOM 733 C CA . ILE A 1 93 ? 18.596 21.741 -14.033 1.00 22.09 93 ILE A CA 1
ATOM 734 C C . ILE A 1 93 ? 19.597 20.571 -14.018 1.00 22.09 93 ILE A C 1
ATOM 736 O O . ILE A 1 93 ? 19.206 19.449 -14.351 1.00 22.09 93 ILE A O 1
ATOM 740 N N . PRO A 1 94 ? 20.894 20.814 -13.744 1.00 22.23 94 PRO A N 1
ATOM 741 C CA . PRO A 1 94 ? 21.944 19.905 -14.185 1.00 22.23 94 PRO A CA 1
ATOM 742 C C . PRO A 1 94 ? 22.264 18.799 -13.178 1.00 22.23 94 PRO A C 1
ATOM 744 O O . PRO A 1 94 ? 22.434 19.052 -11.989 1.00 22.23 94 PRO A O 1
ATOM 747 N N . TYR A 1 95 ? 22.514 17.601 -13.705 1.00 23.42 95 TYR A N 1
ATOM 748 C CA . TYR A 1 95 ? 23.502 16.685 -13.138 1.00 23.42 95 TYR A CA 1
ATOM 749 C C . TYR A 1 95 ? 24.674 16.554 -14.122 1.00 23.42 95 TYR A C 1
ATOM 751 O O . TYR A 1 95 ? 24.518 16.758 -15.328 1.00 23.42 95 TYR A O 1
ATOM 759 N N . LEU A 1 96 ? 25.873 16.347 -13.579 1.00 22.91 96 LEU A N 1
ATOM 760 C CA . LEU A 1 96 ? 27.147 16.651 -14.239 1.00 22.91 96 LEU A CA 1
ATOM 761 C C . LEU A 1 96 ? 27.398 15.861 -15.534 1.00 22.91 96 LEU A C 1
ATOM 763 O O . LEU A 1 96 ? 27.149 14.660 -15.616 1.00 22.91 96 LEU A O 1
ATOM 767 N N . LYS A 1 97 ? 28.024 16.529 -16.516 1.00 24.42 97 LYS A N 1
ATOM 768 C CA . LYS A 1 97 ? 28.678 15.859 -17.648 1.00 24.42 97 LYS A CA 1
ATOM 769 C C . LYS A 1 97 ? 29.783 14.933 -17.127 1.00 24.42 97 LYS A C 1
ATOM 771 O O . LYS A 1 97 ? 30.855 15.408 -16.761 1.00 24.42 97 LYS A O 1
ATOM 776 N N . LEU A 1 98 ? 29.566 13.625 -17.205 1.00 25.33 98 LEU A N 1
ATOM 777 C CA . LEU A 1 98 ? 30.638 12.633 -17.248 1.00 25.33 98 LEU A CA 1
ATOM 778 C C . LEU A 1 98 ? 30.561 11.916 -18.594 1.00 25.33 98 LEU A C 1
ATOM 780 O O . LEU A 1 98 ? 29.646 11.139 -18.849 1.00 25.33 98 LEU A O 1
ATOM 784 N N . GLY A 1 99 ? 31.509 12.227 -19.476 1.00 25.02 99 GLY A N 1
ATOM 785 C CA . GLY A 1 99 ? 31.614 11.579 -20.776 1.00 25.02 99 GLY A CA 1
ATOM 786 C C . GLY A 1 99 ? 32.180 10.172 -20.628 1.00 25.02 99 GLY A C 1
ATOM 787 O O . GLY A 1 99 ? 33.383 10.020 -20.441 1.00 25.02 99 GLY A O 1
ATOM 788 N N . TYR A 1 100 ? 31.321 9.164 -20.750 1.00 23.75 100 TYR A N 1
ATOM 789 C CA . TYR A 1 100 ? 31.719 7.793 -21.053 1.00 23.75 100 TYR A CA 1
ATOM 790 C C . TYR A 1 100 ? 31.086 7.385 -22.379 1.00 23.75 100 TYR A C 1
ATOM 792 O O . TYR A 1 100 ? 29.866 7.280 -22.490 1.00 23.75 100 TYR A O 1
ATOM 800 N N . CYS A 1 101 ? 31.924 7.152 -23.387 1.00 21.64 101 CYS A N 1
ATOM 801 C CA . CYS A 1 101 ? 31.503 6.473 -24.603 1.00 21.64 101 CYS A CA 1
ATOM 802 C C . CYS A 1 101 ? 31.433 4.970 -24.313 1.00 21.64 101 CYS A C 1
ATOM 804 O O . CYS A 1 101 ? 32.433 4.269 -24.459 1.00 21.64 101 CYS A O 1
ATOM 806 N N . GLU A 1 102 ? 30.265 4.464 -23.918 1.00 23.59 102 GLU A N 1
ATOM 807 C CA . GLU A 1 102 ? 29.989 3.037 -24.090 1.00 23.59 102 GLU A CA 1
ATOM 808 C C . GLU A 1 102 ? 29.882 2.763 -25.597 1.00 23.59 102 GLU A C 1
ATOM 810 O O . GLU A 1 102 ? 28.994 3.281 -26.278 1.00 23.59 102 GLU A O 1
ATOM 815 N N . THR A 1 103 ? 30.826 1.997 -26.149 1.00 23.83 103 THR A N 1
ATOM 816 C CA . THR A 1 103 ? 30.844 1.650 -27.575 1.00 23.83 103 THR A CA 1
ATOM 817 C C . THR A 1 103 ? 29.699 0.696 -27.890 1.00 23.83 103 THR A C 1
ATOM 819 O O . THR A 1 103 ? 29.798 -0.508 -27.657 1.00 23.83 103 THR A O 1
ATOM 822 N N . GLY A 1 104 ? 28.602 1.254 -28.405 1.00 23.97 104 GLY A N 1
ATOM 823 C CA . GLY A 1 104 ? 27.362 0.540 -28.693 1.00 23.97 104 GLY A CA 1
ATOM 824 C C . GLY A 1 104 ? 27.513 -0.553 -29.750 1.00 23.97 104 GLY A C 1
ATOM 825 O O . GLY A 1 104 ? 27.353 -0.300 -30.943 1.00 23.97 104 GLY A O 1
ATOM 826 N N . ALA A 1 105 ? 27.740 -1.788 -29.302 1.00 22.05 105 ALA A N 1
ATOM 827 C CA . ALA A 1 105 ? 27.561 -2.985 -30.112 1.00 22.05 105 ALA A CA 1
ATOM 828 C C . ALA A 1 105 ? 26.056 -3.222 -30.354 1.00 22.05 105 ALA A C 1
ATOM 830 O O . ALA A 1 105 ? 25.365 -3.851 -29.553 1.00 22.05 105 ALA A O 1
ATOM 831 N N . HIS A 1 106 ? 25.532 -2.671 -31.451 1.00 25.81 106 HIS A N 1
ATOM 832 C CA . HIS A 1 106 ? 24.151 -2.884 -31.891 1.00 25.81 106 HIS A CA 1
ATOM 833 C C . HIS A 1 106 ? 23.960 -4.292 -32.486 1.00 25.81 106 HIS A C 1
ATOM 835 O O . HIS A 1 106 ? 23.938 -4.462 -33.705 1.00 25.81 106 HIS A O 1
ATOM 841 N N . GLU A 1 107 ? 23.745 -5.303 -31.644 1.00 24.56 107 GLU A N 1
ATOM 842 C CA . GLU A 1 107 ? 23.214 -6.590 -32.111 1.00 24.56 107 GLU A CA 1
ATOM 843 C C . GLU A 1 107 ? 21.686 -6.512 -32.281 1.00 24.56 107 GLU A C 1
ATOM 845 O O . GLU A 1 107 ? 20.910 -6.610 -31.327 1.00 24.56 107 GLU A O 1
ATOM 850 N N . GLN A 1 108 ? 21.237 -6.312 -33.525 1.00 25.19 108 GLN A N 1
ATOM 851 C CA . GLN A 1 108 ? 19.818 -6.362 -33.893 1.00 25.19 108 GLN A CA 1
ATOM 852 C C . GLN A 1 108 ? 19.306 -7.811 -33.954 1.00 25.19 108 GLN A C 1
ATOM 854 O O . GLN A 1 108 ? 19.177 -8.391 -35.033 1.00 25.19 108 GLN A O 1
ATOM 859 N N . PHE A 1 109 ? 18.938 -8.391 -32.811 1.00 26.69 109 PHE A N 1
ATOM 860 C CA . PHE A 1 109 ? 18.226 -9.673 -32.790 1.00 26.69 109 PHE A CA 1
ATOM 861 C C . PHE A 1 109 ? 16.749 -9.516 -33.186 1.00 26.69 109 PHE A C 1
ATOM 863 O O . PHE A 1 109 ? 15.861 -9.410 -32.340 1.00 26.69 109 PHE A O 1
ATOM 870 N N . LYS A 1 110 ? 16.490 -9.533 -34.499 1.00 27.53 110 LYS A N 1
ATOM 871 C CA . LYS A 1 110 ? 15.161 -9.797 -35.066 1.00 27.53 110 LYS A CA 1
ATOM 872 C C . LYS A 1 110 ? 14.906 -11.307 -35.143 1.00 27.53 110 LYS A C 1
ATOM 874 O O . LYS A 1 110 ? 15.293 -11.948 -36.113 1.00 27.53 110 LYS A O 1
ATOM 879 N N . GLU A 1 111 ? 14.196 -11.851 -34.159 1.00 27.88 111 GLU A N 1
ATOM 880 C CA . GLU A 1 111 ? 13.429 -13.096 -34.307 1.00 27.88 111 GLU A CA 1
ATOM 881 C C . GLU A 1 111 ? 11.973 -12.808 -33.908 1.00 27.88 111 GLU A C 1
ATOM 883 O O . GLU A 1 111 ? 11.670 -12.646 -32.724 1.00 27.88 111 GLU A O 1
ATOM 888 N N . ASP A 1 112 ? 11.067 -12.717 -34.885 1.00 29.33 112 ASP A N 1
ATOM 889 C CA . ASP A 1 112 ? 9.643 -12.489 -34.624 1.00 29.33 112 ASP A CA 1
ATOM 890 C C . ASP A 1 112 ? 9.009 -13.734 -33.984 1.00 29.33 112 ASP A C 1
ATOM 892 O O . ASP A 1 112 ? 8.802 -14.760 -34.634 1.00 29.33 112 ASP A O 1
ATOM 896 N N . ILE A 1 113 ? 8.673 -13.648 -32.693 1.00 31.66 113 ILE A N 1
ATOM 897 C CA . ILE A 1 113 ? 7.935 -14.709 -31.997 1.00 31.66 113 ILE A CA 1
ATOM 898 C C . ILE A 1 113 ? 6.473 -14.678 -32.476 1.00 31.66 113 ILE A C 1
ATOM 900 O O . ILE A 1 113 ? 5.794 -13.669 -32.258 1.00 31.66 113 ILE A O 1
ATOM 904 N N . PRO A 1 114 ? 5.931 -15.765 -33.062 1.00 32.59 114 PRO A N 1
ATOM 905 C CA . PRO A 1 114 ? 4.550 -15.796 -33.526 1.00 32.59 114 PRO A CA 1
ATOM 906 C C . PRO A 1 114 ? 3.573 -15.866 -32.341 1.00 32.59 114 PRO A C 1
ATOM 908 O O . PRO A 1 114 ? 3.140 -16.941 -31.925 1.00 32.59 114 PRO A O 1
ATOM 911 N N . LEU A 1 115 ? 3.188 -14.697 -31.817 1.00 38.34 115 LEU A N 1
ATOM 912 C CA . LEU A 1 115 ? 2.138 -14.495 -30.806 1.00 38.34 115 LEU A CA 1
ATOM 913 C C . LEU A 1 115 ? 0.733 -14.762 -31.383 1.00 38.34 115 LEU A C 1
ATOM 915 O O . LEU A 1 115 ? -0.145 -13.900 -31.390 1.00 38.34 115 LEU A O 1
ATOM 919 N N . ASN A 1 116 ? 0.516 -15.971 -31.902 1.00 34.84 116 ASN A N 1
ATOM 920 C CA . ASN A 1 116 ? -0.743 -16.361 -32.523 1.00 34.84 116 ASN A CA 1
ATOM 921 C C . ASN A 1 116 ? -1.720 -16.993 -31.508 1.00 34.84 116 ASN A C 1
ATOM 923 O O . ASN A 1 116 ? -1.336 -17.488 -30.448 1.00 34.84 116 ASN A O 1
ATOM 927 N N . LYS A 1 117 ? -3.020 -16.913 -31.803 1.00 42.53 117 LYS A N 1
ATOM 928 C CA . LYS A 1 117 ? -4.108 -16.971 -30.808 1.00 42.53 117 LYS A CA 1
ATOM 929 C C . LYS A 1 117 ? -4.387 -18.381 -30.249 1.00 42.53 117 LYS A C 1
ATOM 931 O O . LYS A 1 117 ? -5.370 -19.012 -30.630 1.00 42.53 117 LYS A O 1
ATOM 936 N N . THR A 1 118 ? -3.603 -18.851 -29.275 1.00 34.59 118 THR A N 1
ATOM 937 C CA . THR A 1 118 ? -3.879 -20.103 -28.531 1.00 34.59 118 THR A CA 1
ATOM 938 C C . THR A 1 118 ? -4.275 -19.842 -27.076 1.00 34.59 118 THR A C 1
ATOM 940 O O . THR A 1 118 ? -3.447 -19.452 -26.255 1.00 34.59 118 THR A O 1
ATOM 943 N N . ASN A 1 119 ? -5.538 -20.104 -26.724 1.00 39.41 119 ASN A N 1
ATOM 944 C CA . ASN A 1 119 ? -6.066 -19.838 -25.376 1.00 39.41 119 ASN A CA 1
ATOM 945 C C . ASN A 1 119 ? -5.832 -20.975 -24.354 1.00 39.41 119 ASN A C 1
ATOM 947 O O . ASN A 1 119 ? -6.263 -20.857 -23.207 1.00 39.41 119 ASN A O 1
ATOM 951 N N . ASN A 1 120 ? -5.153 -22.058 -24.750 1.00 40.59 120 ASN A N 1
ATOM 952 C CA . ASN A 1 120 ? -4.854 -23.206 -23.891 1.00 40.59 120 ASN A CA 1
ATOM 953 C C . ASN A 1 120 ? -3.738 -22.881 -22.871 1.00 40.59 120 ASN A C 1
ATOM 955 O O . ASN A 1 120 ? -2.788 -22.154 -23.166 1.00 40.59 120 ASN A O 1
ATOM 959 N N . ASN A 1 121 ? -3.843 -23.437 -21.663 1.00 37.91 121 ASN A N 1
ATOM 960 C CA . ASN A 1 121 ? -2.822 -23.315 -20.623 1.00 37.91 121 ASN A CA 1
ATOM 961 C C . ASN A 1 121 ? -1.537 -24.073 -20.979 1.00 37.91 121 ASN A C 1
ATOM 963 O O . ASN A 1 121 ? -0.458 -23.597 -20.640 1.00 37.91 121 ASN A O 1
ATOM 967 N N . GLU A 1 122 ? -1.628 -25.193 -21.698 1.00 37.28 122 GLU A N 1
ATOM 968 C CA . GLU A 1 122 ? -0.456 -25.974 -22.123 1.00 37.28 122 GLU A CA 1
ATOM 969 C C . GLU A 1 122 ? 0.454 -25.148 -23.042 1.00 37.28 122 GLU A C 1
ATOM 971 O O . GLU A 1 122 ? 1.647 -25.030 -22.782 1.00 37.28 122 GLU A O 1
ATOM 976 N N . SER A 1 123 ? -0.116 -24.452 -24.033 1.00 44.53 123 SER A N 1
ATOM 977 C CA . SER A 1 123 ? 0.623 -23.545 -24.927 1.00 44.53 123 SER A CA 1
ATOM 978 C C . SER A 1 123 ? 1.328 -22.410 -24.169 1.00 44.53 123 SER A C 1
ATOM 980 O O . SER A 1 123 ? 2.439 -22.026 -24.523 1.00 44.53 123 SER A O 1
ATOM 982 N N . ARG A 1 124 ? 0.716 -21.892 -23.091 1.00 46.88 124 ARG A N 1
ATOM 983 C CA . ARG A 1 124 ? 1.340 -20.886 -22.208 1.00 46.88 124 ARG A CA 1
ATOM 984 C C . ARG A 1 124 ? 2.479 -21.479 -21.370 1.00 46.88 124 ARG A C 1
ATOM 986 O O . ARG A 1 124 ? 3.497 -20.819 -21.185 1.00 46.88 124 ARG A O 1
ATOM 993 N N . ILE A 1 125 ? 2.317 -22.709 -20.881 1.00 45.34 125 ILE A N 1
ATOM 994 C CA . ILE A 1 125 ? 3.345 -23.439 -20.127 1.00 45.34 125 ILE A CA 1
ATOM 995 C C . ILE A 1 125 ? 4.546 -23.759 -21.027 1.00 45.34 125 ILE A C 1
ATOM 997 O O . ILE A 1 125 ? 5.677 -23.541 -20.604 1.00 45.34 125 ILE A O 1
ATOM 1001 N N . GLU A 1 126 ? 4.332 -24.188 -22.275 1.00 43.31 126 GLU A N 1
ATOM 1002 C CA . GLU A 1 126 ? 5.426 -24.404 -23.233 1.00 43.31 126 GLU A CA 1
ATOM 1003 C C . GLU A 1 126 ? 6.141 -23.103 -23.623 1.00 43.31 126 GLU A C 1
ATOM 1005 O O . GLU A 1 126 ? 7.365 -23.104 -23.736 1.00 43.31 126 GLU A O 1
ATOM 1010 N N . LEU A 1 127 ? 5.436 -21.969 -23.735 1.00 44.84 127 LEU A N 1
ATOM 1011 C CA . LEU A 1 127 ? 6.086 -20.673 -23.977 1.00 44.84 127 LEU A CA 1
ATOM 1012 C C . LEU A 1 127 ? 7.014 -20.268 -22.812 1.00 44.84 127 LEU A C 1
ATOM 1014 O O . LEU A 1 127 ? 8.124 -19.786 -23.038 1.00 44.84 127 LEU A O 1
ATOM 1018 N N . ILE A 1 128 ? 6.582 -20.506 -21.566 1.00 46.50 128 ILE A N 1
ATOM 1019 C CA . ILE A 1 128 ? 7.393 -20.270 -20.359 1.00 46.50 128 ILE A CA 1
ATOM 1020 C C . ILE A 1 128 ? 8.586 -21.235 -20.319 1.00 46.50 128 ILE A C 1
ATOM 1022 O O . ILE A 1 128 ? 9.718 -20.792 -20.129 1.00 46.50 128 ILE A O 1
ATOM 1026 N N . LYS A 1 129 ? 8.366 -22.535 -20.564 1.00 44.00 129 LYS A N 1
ATOM 1027 C CA . LYS A 1 129 ? 9.437 -23.541 -20.653 1.00 44.00 129 LYS A CA 1
ATOM 1028 C C . LYS A 1 129 ? 10.467 -23.180 -21.721 1.00 44.00 129 LYS A C 1
ATOM 1030 O O . LYS A 1 129 ? 11.656 -23.271 -21.446 1.00 44.00 129 LYS A O 1
ATOM 1035 N N . TYR A 1 130 ? 10.041 -22.748 -22.909 1.00 42.19 130 TYR A N 1
ATOM 1036 C CA . TYR A 1 130 ? 10.937 -22.329 -23.989 1.00 42.19 130 TYR A CA 1
ATOM 1037 C C . TYR A 1 130 ? 11.781 -21.114 -23.581 1.00 42.19 130 TYR A C 1
ATOM 1039 O O . TYR A 1 130 ? 13.001 -21.138 -23.739 1.00 42.19 130 TYR A O 1
ATOM 1047 N N . ALA A 1 131 ? 11.159 -20.093 -22.982 1.00 42.09 131 ALA A N 1
ATOM 1048 C CA . ALA A 1 131 ? 11.861 -18.908 -22.494 1.00 42.09 131 ALA A CA 1
ATOM 1049 C C . ALA A 1 131 ? 12.875 -19.227 -21.378 1.00 42.09 131 ALA A C 1
ATOM 1051 O O . ALA A 1 131 ? 13.964 -18.665 -21.374 1.00 42.09 131 ALA A O 1
ATOM 1052 N N . VAL A 1 132 ? 12.569 -20.150 -20.460 1.00 40.66 132 VAL A N 1
ATOM 1053 C CA . VAL A 1 132 ? 13.534 -20.598 -19.436 1.00 40.66 132 VAL A CA 1
ATOM 1054 C C . VAL A 1 132 ? 14.655 -21.437 -20.072 1.00 40.66 132 VAL A C 1
ATOM 1056 O O . VAL A 1 132 ? 15.833 -21.195 -19.824 1.00 40.66 132 VAL A O 1
ATOM 1059 N N . LYS A 1 133 ? 14.306 -22.382 -20.953 1.00 38.38 133 LYS A N 1
ATOM 1060 C CA . LYS A 1 133 ? 15.224 -23.383 -21.520 1.00 38.38 133 LYS A CA 1
ATOM 1061 C C . LYS A 1 133 ? 16.167 -22.843 -22.608 1.00 38.38 133 LYS A C 1
ATOM 1063 O O . LYS A 1 133 ? 17.233 -23.422 -22.785 1.00 38.38 133 LYS A O 1
ATOM 1068 N N . LYS A 1 134 ? 15.823 -21.757 -23.322 1.00 39.47 134 LYS A N 1
ATOM 1069 C CA . LYS A 1 134 ? 16.707 -21.125 -24.336 1.00 39.47 134 LYS A CA 1
ATOM 1070 C C . LYS A 1 134 ? 17.872 -20.338 -23.711 1.00 39.47 134 LYS A C 1
ATOM 1072 O O . LYS A 1 134 ? 18.882 -20.152 -24.379 1.00 39.47 134 LYS A O 1
ATOM 1077 N N . TYR A 1 135 ? 17.753 -19.902 -22.451 1.00 43.00 135 TYR A N 1
ATOM 1078 C CA . TYR A 1 135 ? 18.743 -19.032 -21.794 1.00 43.00 135 TYR A CA 1
ATOM 1079 C C . TYR A 1 135 ? 19.391 -19.624 -20.526 1.00 43.00 135 TYR A C 1
ATOM 1081 O O . TYR A 1 135 ? 20.284 -18.991 -19.967 1.00 43.00 135 TYR A O 1
ATOM 1089 N N . ILE A 1 136 ? 18.950 -20.798 -20.049 1.00 38.66 136 ILE A N 1
ATOM 1090 C CA . ILE A 1 136 ? 19.412 -21.406 -18.788 1.00 38.66 136 ILE A CA 1
ATOM 1091 C C . ILE A 1 136 ? 19.469 -22.943 -18.912 1.00 38.66 136 ILE A C 1
ATOM 1093 O O . ILE A 1 136 ? 18.489 -23.600 -18.575 1.00 38.66 136 ILE A O 1
ATOM 1097 N N . PHE A 1 137 ? 20.577 -23.509 -19.422 1.00 40.22 137 PHE A N 1
ATOM 1098 C CA . PHE A 1 137 ? 21.029 -24.923 -19.285 1.00 40.22 137 PHE A CA 1
ATOM 1099 C C . PHE A 1 137 ? 22.354 -25.145 -20.076 1.00 40.22 137 PHE A C 1
ATOM 1101 O O . PHE A 1 137 ? 22.652 -24.267 -20.892 1.00 40.22 137 PHE A O 1
ATOM 1108 N N . PRO A 1 138 ? 23.168 -26.227 -19.885 1.00 38.25 138 PRO A N 1
ATOM 1109 C CA . PRO A 1 138 ? 22.741 -27.628 -19.668 1.00 38.25 138 PRO A CA 1
ATOM 1110 C C . PRO A 1 138 ? 23.510 -28.507 -18.638 1.00 38.25 138 PRO A C 1
ATOM 1112 O O . PRO A 1 138 ? 24.667 -28.245 -18.332 1.00 38.25 138 PRO A O 1
ATOM 1115 N N . LEU A 1 139 ? 22.878 -29.649 -18.283 1.00 28.81 139 LEU A N 1
ATOM 1116 C CA . LEU A 1 139 ? 23.438 -30.885 -17.666 1.00 28.81 139 LEU A CA 1
ATOM 1117 C C . LEU A 1 139 ? 23.919 -30.797 -16.194 1.00 28.81 139 LEU A C 1
ATOM 1119 O O . LEU A 1 139 ? 24.436 -29.776 -15.770 1.00 28.81 139 LEU A O 1
ATOM 1123 N N . ASP A 1 140 ? 23.820 -31.837 -15.351 1.00 28.47 140 ASP A N 1
ATOM 1124 C CA . ASP A 1 140 ? 23.083 -33.122 -15.403 1.00 28.47 140 ASP A CA 1
ATOM 1125 C C . ASP A 1 140 ? 22.738 -33.565 -13.958 1.00 28.47 140 ASP A C 1
ATOM 1127 O O . ASP A 1 140 ? 23.436 -33.208 -13.009 1.00 28.47 140 ASP A O 1
ATOM 1131 N N . THR A 1 141 ? 21.671 -34.348 -13.759 1.00 35.22 141 THR A N 1
ATOM 1132 C CA . THR A 1 141 ? 21.128 -34.669 -12.425 1.00 35.22 141 THR A CA 1
ATOM 1133 C C . THR A 1 141 ? 21.096 -36.169 -12.131 1.00 35.22 141 THR A C 1
ATOM 1135 O O . THR A 1 141 ? 20.354 -36.913 -12.773 1.00 35.22 141 THR A O 1
ATOM 1138 N N . SER A 1 142 ? 21.769 -36.629 -11.066 1.00 25.44 142 SER A N 1
ATOM 1139 C CA . SER A 1 142 ? 21.494 -37.967 -10.519 1.00 25.44 142 SER A CA 1
ATOM 1140 C C . SER A 1 142 ? 21.636 -38.083 -8.992 1.00 25.44 142 SER A C 1
ATOM 1142 O O . SER A 1 142 ? 22.533 -37.513 -8.382 1.00 25.44 142 SER A O 1
ATOM 1144 N N . ARG A 1 143 ? 20.760 -38.923 -8.411 1.00 28.41 143 ARG A N 1
ATOM 1145 C CA . ARG A 1 143 ? 20.786 -39.505 -7.047 1.00 28.41 143 ARG A CA 1
ATOM 1146 C C . ARG A 1 143 ? 20.534 -38.580 -5.839 1.00 28.41 143 ARG A C 1
ATOM 1148 O O . ARG A 1 143 ? 21.467 -38.056 -5.253 1.00 28.41 143 ARG A O 1
ATOM 1155 N N . PHE A 1 144 ? 19.318 -38.659 -5.284 1.00 26.22 144 PHE A N 1
ATOM 1156 C CA . PHE A 1 144 ? 19.110 -38.739 -3.824 1.00 26.22 144 PHE A CA 1
ATOM 1157 C C . PHE A 1 144 ? 17.919 -39.654 -3.470 1.00 26.22 144 PHE A C 1
ATOM 1159 O O . PHE A 1 144 ? 17.064 -39.932 -4.309 1.00 26.22 144 PHE A O 1
ATOM 1166 N N . ARG A 1 145 ? 17.879 -40.172 -2.231 1.00 26.48 145 ARG A N 1
ATOM 1167 C CA . ARG A 1 145 ? 16.829 -41.076 -1.706 1.00 26.48 145 ARG A CA 1
ATOM 1168 C C . ARG A 1 145 ? 16.220 -40.508 -0.414 1.00 26.48 145 ARG A C 1
ATOM 1170 O O . ARG A 1 145 ? 16.940 -39.965 0.416 1.00 26.48 145 ARG A O 1
ATOM 1177 N N . LYS A 1 146 ? 14.903 -40.683 -0.238 1.00 32.91 146 LYS A N 1
ATOM 1178 C CA . LYS A 1 146 ? 14.125 -40.258 0.948 1.00 32.91 146 LYS A CA 1
ATOM 1179 C C . LYS A 1 146 ? 14.527 -40.989 2.240 1.00 32.91 146 LYS A C 1
ATOM 1181 O O . LYS A 1 146 ? 14.962 -42.142 2.179 1.00 32.91 146 LYS A O 1
ATOM 1186 N N . LYS A 1 147 ? 14.173 -40.403 3.396 1.00 27.30 147 LYS A N 1
ATOM 1187 C CA . LYS A 1 147 ? 13.568 -41.149 4.522 1.00 27.30 147 LYS A CA 1
ATOM 1188 C C . LYS A 1 147 ? 12.804 -40.250 5.507 1.00 27.30 147 LYS A C 1
ATOM 1190 O O . LYS A 1 147 ? 13.349 -39.282 6.022 1.00 27.30 147 LYS A O 1
ATOM 1195 N N . ASP A 1 148 ? 11.563 -40.629 5.790 1.00 31.03 148 ASP A N 1
ATOM 1196 C CA . ASP A 1 148 ? 10.630 -39.964 6.709 1.00 31.03 148 ASP A CA 1
ATOM 1197 C C . ASP A 1 148 ? 10.719 -40.476 8.160 1.00 31.03 148 ASP A C 1
ATOM 1199 O O . ASP A 1 148 ? 11.264 -41.556 8.414 1.00 31.03 148 ASP A O 1
ATOM 1203 N N . LYS A 1 149 ? 10.064 -39.761 9.096 1.00 27.09 149 LYS A N 1
ATOM 1204 C CA . LYS A 1 149 ? 9.319 -40.357 10.233 1.00 27.09 149 LYS A CA 1
ATOM 1205 C C . LYS A 1 149 ? 8.395 -39.346 10.944 1.00 27.09 149 LYS A C 1
ATOM 1207 O O . LYS A 1 149 ? 8.845 -38.294 11.384 1.00 27.09 149 LYS A O 1
ATOM 1212 N N . LYS A 1 150 ? 7.111 -39.705 11.108 1.00 34.38 150 LYS A N 1
ATOM 1213 C CA . LYS A 1 150 ? 6.085 -38.986 11.906 1.00 34.38 150 LYS A CA 1
ATOM 1214 C C . LYS A 1 150 ? 5.974 -39.588 13.329 1.00 34.38 150 LYS A C 1
ATOM 1216 O O . LYS A 1 150 ? 6.285 -40.764 13.513 1.00 34.38 150 LYS A O 1
ATOM 1221 N N . LYS A 1 151 ? 5.454 -38.833 14.313 1.00 26.20 151 LYS A N 1
ATOM 1222 C CA . LYS A 1 151 ? 4.830 -39.348 15.563 1.00 26.20 151 LYS A CA 1
ATOM 1223 C C . LYS A 1 151 ? 3.634 -38.456 15.998 1.00 26.20 151 LYS A C 1
ATOM 1225 O O . LYS A 1 151 ? 3.554 -37.332 15.510 1.00 26.20 151 LYS A O 1
ATOM 1230 N N . PRO A 1 152 ? 2.678 -38.958 16.817 1.00 28.42 152 PRO A N 1
ATOM 1231 C CA . PRO A 1 152 ? 1.293 -38.454 16.832 1.00 28.42 152 PRO A CA 1
ATOM 1232 C C . PRO A 1 152 ? 0.893 -37.569 18.036 1.00 28.42 152 PRO A C 1
ATOM 1234 O O . PRO A 1 152 ? 1.648 -37.400 18.991 1.00 28.42 152 PRO A O 1
ATOM 1237 N N . ILE A 1 153 ? -0.343 -37.051 17.982 1.00 27.83 153 ILE A N 1
ATOM 1238 C CA . ILE A 1 153 ? -0.992 -36.124 18.935 1.00 27.83 153 ILE A CA 1
ATOM 1239 C C . ILE A 1 153 ? -2.135 -36.841 19.701 1.00 27.83 153 ILE A C 1
ATOM 1241 O O . ILE A 1 153 ? -2.632 -37.873 19.250 1.00 27.83 153 ILE A O 1
ATOM 1245 N N . ARG A 1 154 ? -2.575 -36.301 20.852 1.00 26.02 154 ARG A N 1
ATOM 1246 C CA . ARG A 1 154 ? -3.798 -36.709 21.584 1.00 26.02 154 ARG A CA 1
ATOM 1247 C C . ARG A 1 154 ? -4.779 -35.535 21.737 1.00 26.02 154 ARG A C 1
ATOM 1249 O O . ARG A 1 154 ? -4.346 -34.400 21.906 1.00 26.02 154 ARG A O 1
ATOM 1256 N N . HIS A 1 155 ? -6.081 -35.828 21.735 1.00 29.89 155 HIS A N 1
ATOM 1257 C CA . HIS A 1 155 ? -7.174 -34.868 21.960 1.00 29.89 155 HIS A CA 1
ATOM 1258 C C . HIS A 1 155 ? -7.773 -34.966 23.376 1.00 29.89 155 HIS A C 1
ATOM 1260 O O . HIS A 1 155 ? -7.673 -36.006 24.029 1.00 29.89 155 HIS A O 1
ATOM 1266 N N . ARG A 1 156 ? -8.486 -33.910 23.793 1.00 25.98 156 ARG A N 1
ATOM 1267 C CA . ARG A 1 156 ? -9.579 -33.947 24.782 1.00 25.98 156 ARG A CA 1
ATOM 1268 C C . ARG A 1 156 ? -10.626 -32.873 24.451 1.00 25.98 156 ARG A C 1
ATOM 1270 O O . ARG A 1 156 ? -10.320 -31.927 23.730 1.00 25.98 156 ARG A O 1
ATOM 1277 N N . THR A 1 157 ? -11.839 -33.054 24.964 1.00 30.94 157 THR A N 1
ATOM 1278 C CA . THR A 1 157 ? -13.054 -32.270 24.677 1.00 30.94 157 THR A CA 1
ATOM 1279 C C . THR A 1 157 ? -13.813 -31.965 25.969 1.00 30.94 157 THR A C 1
ATOM 1281 O O . THR A 1 157 ? -13.825 -32.810 26.861 1.00 30.94 157 THR A O 1
ATOM 1284 N N . THR A 1 158 ? -14.485 -30.814 26.032 1.00 25.69 158 THR A N 1
ATOM 1285 C CA . THR A 1 158 ? -15.550 -30.463 26.999 1.00 25.69 158 THR A CA 1
ATOM 1286 C C . THR A 1 158 ? -16.476 -29.416 26.368 1.00 25.69 158 THR A C 1
ATOM 1288 O O . THR A 1 158 ? -16.045 -28.709 25.457 1.00 25.69 158 THR A O 1
ATOM 1291 N N . GLU A 1 159 ? -17.719 -29.343 26.841 1.00 26.34 159 GLU A N 1
ATOM 1292 C CA . GLU A 1 159 ? -18.858 -28.698 26.162 1.00 26.34 159 GLU A CA 1
ATOM 1293 C C . GLU A 1 159 ? -19.237 -27.314 26.750 1.00 26.34 159 GLU A C 1
ATOM 1295 O O . GLU A 1 159 ? -18.461 -26.703 27.491 1.00 26.34 159 GLU A O 1
ATOM 1300 N N . ASP A 1 160 ? -20.392 -26.787 26.333 1.00 28.81 160 ASP A N 1
ATOM 1301 C CA . ASP A 1 160 ? -20.801 -25.378 26.415 1.00 28.81 160 ASP A CA 1
ATOM 1302 C C . ASP A 1 160 ? -21.395 -24.896 27.757 1.00 28.81 160 ASP A C 1
ATOM 1304 O O . ASP A 1 160 ? -21.885 -25.669 28.580 1.00 28.81 160 ASP A O 1
ATOM 1308 N N . SER A 1 161 ? -21.436 -23.566 27.922 1.00 25.56 161 SER A N 1
ATOM 1309 C CA . SER A 1 161 ? -22.482 -22.849 28.674 1.00 25.56 161 SER A CA 1
ATOM 1310 C C . SER A 1 161 ? -22.538 -21.362 28.279 1.00 25.56 161 SER A C 1
ATOM 1312 O O . SER A 1 161 ? -21.514 -20.738 27.972 1.00 25.56 161 SER A O 1
ATOM 1314 N N . ASP A 1 162 ? -23.748 -20.797 28.253 1.00 32.56 162 ASP A N 1
ATOM 1315 C CA . ASP A 1 162 ? -24.030 -19.470 27.693 1.00 32.56 162 ASP A CA 1
ATOM 1316 C C . ASP A 1 162 ? -23.714 -18.272 28.614 1.00 32.56 162 ASP A C 1
ATOM 1318 O O . ASP A 1 162 ? -23.517 -18.393 29.820 1.00 32.56 162 ASP A O 1
ATOM 1322 N N . HIS A 1 163 ? -23.670 -17.081 28.000 1.00 35.19 163 HIS A N 1
ATOM 1323 C CA . HIS A 1 163 ? -23.713 -15.751 28.635 1.00 35.19 163 HIS A CA 1
ATOM 1324 C C . HIS A 1 163 ? -22.816 -15.511 29.873 1.00 35.19 163 HIS A C 1
ATOM 1326 O O . HIS A 1 163 ? -23.261 -15.027 30.913 1.00 35.19 163 HIS A O 1
ATOM 1332 N N . VAL A 1 164 ? -21.503 -15.730 29.729 1.00 32.09 164 VAL A N 1
ATOM 1333 C CA . VAL A 1 164 ? -20.511 -15.398 30.773 1.00 32.09 164 VAL A CA 1
ATOM 1334 C C . VAL A 1 164 ? -19.932 -13.984 30.606 1.00 32.09 164 VAL A C 1
ATOM 1336 O O . VAL A 1 164 ? -18.989 -13.775 29.835 1.00 32.09 164 VAL A O 1
ATOM 1339 N N . THR A 1 165 ? -20.420 -13.023 31.397 1.00 33.03 165 THR A N 1
ATOM 1340 C CA . THR A 1 165 ? -19.763 -11.716 31.600 1.00 33.03 165 THR A CA 1
ATOM 1341 C C . THR A 1 165 ? -18.391 -11.932 32.243 1.00 33.03 165 THR A C 1
ATOM 1343 O O . THR A 1 165 ? -18.290 -12.253 33.425 1.00 33.03 165 THR A O 1
ATOM 1346 N N . THR A 1 166 ? -17.316 -11.817 31.459 1.00 42.28 166 THR A N 1
ATOM 1347 C CA . THR A 1 166 ? -15.977 -12.241 31.898 1.00 42.28 166 THR A CA 1
ATOM 1348 C C . THR A 1 166 ? -15.134 -11.039 32.336 1.00 42.28 166 THR A C 1
ATOM 1350 O O . THR A 1 166 ? -14.429 -10.436 31.529 1.00 42.28 166 THR A O 1
ATOM 1353 N N . ASN A 1 167 ? -15.210 -10.696 33.626 1.00 38.47 167 ASN A N 1
ATOM 1354 C CA . ASN A 1 167 ? -14.557 -9.525 34.229 1.00 38.47 167 ASN A CA 1
ATOM 1355 C C . ASN A 1 167 ? -13.025 -9.675 34.335 1.00 38.47 167 ASN A C 1
ATOM 1357 O O . ASN A 1 167 ? -12.469 -9.871 35.417 1.00 38.47 167 ASN A O 1
ATOM 1361 N N . PHE A 1 168 ? -12.319 -9.555 33.212 1.00 52.19 168 PHE A N 1
ATOM 1362 C CA . PHE A 1 168 ? -10.862 -9.424 33.200 1.00 52.19 168 PHE A CA 1
ATOM 1363 C C . PHE A 1 168 ? -10.459 -8.030 33.698 1.00 52.19 168 PHE A C 1
ATOM 1365 O O . PHE A 1 168 ? -10.650 -7.048 32.981 1.00 52.19 168 PHE A O 1
ATOM 1372 N N . LEU A 1 169 ? -9.900 -7.948 34.912 1.00 45.72 169 LEU A N 1
ATOM 1373 C CA . LEU A 1 169 ? -9.475 -6.690 35.532 1.00 45.72 169 LEU A CA 1
ATOM 1374 C C . LEU A 1 169 ? -7.989 -6.392 35.244 1.00 45.72 169 LEU A C 1
ATOM 1376 O O . LEU A 1 169 ? -7.093 -7.085 35.732 1.00 45.72 169 LEU A O 1
ATOM 1380 N N . PHE A 1 170 ? -7.710 -5.344 34.468 1.00 53.66 170 PHE A N 1
ATOM 1381 C CA . PHE A 1 170 ? -6.337 -4.936 34.126 1.00 53.66 170 PHE A CA 1
ATOM 1382 C C . PHE A 1 170 ? -5.890 -3.733 34.964 1.00 53.66 170 PHE A C 1
ATOM 1384 O O . PHE A 1 170 ? -6.654 -2.784 35.094 1.00 53.66 170 PHE A O 1
ATOM 1391 N N . VAL A 1 171 ? -4.651 -3.706 35.475 1.00 42.50 171 VAL A N 1
ATOM 1392 C CA . VAL A 1 171 ? -4.136 -2.570 36.277 1.00 42.50 171 VAL A CA 1
ATOM 1393 C C . VAL A 1 171 ? -2.721 -2.156 35.849 1.00 42.50 171 VAL A C 1
ATOM 1395 O O . VAL A 1 171 ? -1.824 -2.992 35.761 1.00 42.50 171 VAL A O 1
ATOM 1398 N N . LYS A 1 172 ? -2.512 -0.855 35.590 1.00 43.09 172 LYS A N 1
ATOM 1399 C CA . LYS A 1 172 ? -1.204 -0.153 35.627 1.00 43.09 172 LYS A CA 1
ATOM 1400 C C . LYS A 1 172 ? -1.391 1.385 35.572 1.00 43.09 172 LYS A C 1
ATOM 1402 O O . LYS A 1 172 ? -2.469 1.829 35.163 1.00 43.09 172 LYS A O 1
ATOM 1407 N N . PRO A 1 173 ? -0.390 2.196 35.986 1.00 43.03 173 PRO A N 1
ATOM 1408 C CA . PRO A 1 173 ? -0.535 3.645 36.162 1.00 43.03 173 PRO A CA 1
ATOM 1409 C C . PRO A 1 173 ? -0.434 4.447 34.854 1.00 43.03 173 PRO A C 1
ATOM 1411 O O . PRO A 1 173 ? 0.068 3.961 33.838 1.00 43.03 173 PRO A O 1
ATOM 1414 N N . MET A 1 174 ? -0.886 5.702 34.911 1.00 44.56 174 MET A N 1
ATOM 1415 C CA . MET A 1 174 ? -0.753 6.698 33.841 1.00 44.56 174 MET A CA 1
ATOM 1416 C C . MET A 1 174 ? 0.674 7.265 33.755 1.00 44.56 174 MET A C 1
ATOM 1418 O O . MET A 1 174 ? 1.375 7.362 34.763 1.00 44.56 174 MET A O 1
ATOM 1422 N N . ARG A 1 175 ? 1.072 7.725 32.562 1.00 47.88 175 ARG A N 1
ATOM 1423 C CA . ARG A 1 175 ? 2.126 8.742 32.398 1.00 47.88 175 ARG A CA 1
ATOM 1424 C C . ARG A 1 175 ? 1.499 10.139 32.438 1.00 47.88 175 ARG A C 1
ATOM 1426 O O . ARG A 1 175 ? 0.348 10.300 32.043 1.00 47.88 175 ARG A O 1
ATOM 1433 N N . LYS A 1 176 ? 2.270 11.138 32.876 1.00 44.78 176 LYS A N 1
ATOM 1434 C CA . LYS A 1 176 ? 1.977 12.559 32.632 1.00 44.78 176 LYS A CA 1
ATOM 1435 C C . LYS A 1 176 ? 2.676 13.021 31.350 1.00 44.78 176 LYS A C 1
ATOM 1437 O O . LYS A 1 176 ? 3.739 12.498 31.033 1.00 44.78 176 LYS A O 1
ATOM 1442 N N . ASN A 1 177 ? 2.056 13.999 30.693 1.00 46.88 177 ASN A N 1
ATOM 1443 C CA . ASN A 1 177 ? 2.558 14.885 29.638 1.00 46.88 177 ASN A CA 1
ATOM 1444 C C . ASN A 1 177 ? 3.519 14.268 28.606 1.00 46.88 177 ASN A C 1
ATOM 1446 O O . ASN A 1 177 ? 4.733 14.241 28.785 1.00 46.88 177 ASN A O 1
ATOM 1450 N N . ASP A 1 178 ? 2.945 13.895 27.469 1.00 46.69 178 ASP A N 1
ATOM 1451 C CA . ASP A 1 178 ? 3.614 13.812 26.174 1.00 46.69 178 ASP A CA 1
ATOM 1452 C C . ASP A 1 178 ? 2.605 14.393 25.166 1.00 46.69 178 ASP A C 1
ATOM 1454 O O . ASP A 1 178 ? 1.428 14.035 25.227 1.00 46.69 178 ASP A O 1
ATOM 1458 N N . GLU A 1 179 ? 2.997 15.338 24.309 1.00 51.53 179 GLU A N 1
ATOM 1459 C CA . GLU A 1 179 ? 2.052 16.040 23.411 1.00 51.53 179 GLU A CA 1
ATOM 1460 C C . GLU A 1 179 ? 1.546 15.134 22.273 1.00 51.53 179 GLU A C 1
ATOM 1462 O O . GLU A 1 179 ? 0.535 15.408 21.623 1.00 51.53 179 GLU A O 1
ATOM 1467 N N . ARG A 1 180 ? 2.229 14.004 22.064 1.00 62.97 180 ARG A N 1
ATOM 1468 C CA . ARG A 1 180 ? 1.921 13.000 21.045 1.00 62.97 180 ARG A CA 1
ATOM 1469 C C . ARG A 1 180 ? 0.738 12.124 21.467 1.00 62.97 180 ARG A C 1
ATOM 1471 O O . ARG A 1 180 ? 0.631 11.688 22.612 1.00 62.97 180 ARG A O 1
ATOM 1478 N N . ILE A 1 181 ? -0.129 11.791 20.510 1.00 67.81 181 ILE A N 1
ATOM 1479 C CA . ILE A 1 181 ? -1.323 10.965 20.745 1.00 67.81 181 ILE A CA 1
ATOM 1480 C C . ILE A 1 181 ? -0.899 9.532 21.117 1.00 67.81 181 ILE A C 1
ATOM 1482 O O . ILE A 1 181 ? -0.510 8.748 20.256 1.00 67.81 181 ILE A O 1
ATOM 1486 N N . ALA A 1 182 ? -0.995 9.161 22.394 1.00 76.44 182 ALA A N 1
ATOM 1487 C CA . ALA A 1 182 ? -0.655 7.821 22.873 1.00 76.44 182 ALA A CA 1
ATOM 1488 C C . ALA A 1 182 ? -1.915 6.989 23.168 1.00 76.44 182 ALA A C 1
ATOM 1490 O O . ALA A 1 182 ? -2.691 7.337 24.054 1.00 76.44 182 ALA A O 1
ATOM 1491 N N . ILE A 1 183 ? -2.091 5.856 22.477 1.00 82.25 183 ILE A N 1
ATOM 1492 C CA . ILE A 1 183 ? -3.172 4.896 22.759 1.00 82.25 183 ILE A CA 1
ATOM 1493 C C . ILE A 1 183 ? -2.627 3.699 23.541 1.00 82.25 183 ILE A C 1
ATOM 1495 O O . ILE A 1 183 ? -1.660 3.038 23.137 1.00 82.25 183 ILE A O 1
ATOM 1499 N N . ARG A 1 184 ? -3.284 3.391 24.664 1.00 84.56 184 ARG A N 1
ATOM 1500 C CA . ARG A 1 184 ? -2.952 2.242 25.512 1.00 84.56 184 ARG A CA 1
ATOM 1501 C C . ARG A 1 184 ? -3.133 0.947 24.728 1.00 84.56 184 ARG A C 1
ATOM 1503 O O . ARG A 1 184 ? -4.161 0.736 24.089 1.00 84.56 184 ARG A O 1
ATOM 1510 N N . THR A 1 185 ? -2.145 0.064 24.802 1.00 87.75 185 THR A N 1
ATOM 1511 C CA . THR A 1 185 ? -2.174 -1.259 24.175 1.00 87.75 185 THR A CA 1
ATOM 1512 C C . THR A 1 185 ? -2.059 -2.347 25.236 1.00 87.75 185 THR A C 1
ATOM 1514 O O . THR A 1 185 ? -1.201 -2.286 26.114 1.00 87.75 185 THR A O 1
ATOM 1517 N N . ILE A 1 186 ? -2.918 -3.361 25.163 1.00 89.88 186 ILE A N 1
ATOM 1518 C CA . ILE A 1 186 ? -2.881 -4.526 26.047 1.00 89.88 186 ILE A CA 1
ATOM 1519 C C . ILE A 1 186 ? -2.574 -5.752 25.197 1.00 89.88 186 ILE A C 1
ATOM 1521 O O . ILE A 1 186 ? -3.367 -6.167 24.353 1.00 89.88 186 ILE A O 1
ATOM 1525 N N . ASN A 1 187 ? -1.399 -6.330 25.429 1.00 90.19 187 ASN A N 1
ATOM 1526 C CA . ASN A 1 187 ? -0.967 -7.561 24.787 1.00 90.19 187 ASN A CA 1
ATOM 1527 C C . ASN A 1 187 ? -1.425 -8.735 25.652 1.00 90.19 187 ASN A C 1
ATOM 1529 O O . ASN A 1 187 ? -0.915 -8.927 26.756 1.00 90.19 187 ASN A O 1
ATOM 1533 N N . ILE A 1 188 ? -2.389 -9.498 25.155 1.00 88.56 188 ILE A N 1
ATOM 1534 C CA . ILE A 1 188 ? -3.013 -10.636 25.827 1.00 88.56 188 ILE A CA 1
ATOM 1535 C C . ILE A 1 188 ? -2.297 -11.911 25.374 1.00 88.56 188 ILE A C 1
ATOM 1537 O O . ILE A 1 188 ? -2.154 -12.171 24.177 1.00 88.56 188 ILE A O 1
ATOM 1541 N N . LYS A 1 189 ? -1.831 -12.701 26.338 1.00 87.25 189 LYS A N 1
ATOM 1542 C CA . LYS A 1 189 ? -1.353 -14.081 26.176 1.00 87.25 189 LYS A CA 1
ATOM 1543 C C . LYS A 1 189 ? -2.358 -15.007 26.870 1.00 87.25 189 LYS A C 1
ATOM 1545 O O . LYS A 1 189 ? -3.398 -14.544 27.321 1.00 87.25 189 LYS A O 1
ATOM 1550 N N . GLU A 1 190 ? -2.080 -16.306 26.915 1.00 78.25 190 GLU A N 1
ATOM 1551 C CA . GLU A 1 190 ? -3.037 -17.275 27.465 1.00 78.25 190 GLU A CA 1
ATOM 1552 C C . GLU A 1 190 ? -3.286 -17.065 28.971 1.00 78.25 190 GLU A C 1
ATOM 1554 O O . GLU A 1 190 ? -4.430 -16.852 29.362 1.00 78.25 190 GLU A O 1
ATOM 1559 N N . ASP A 1 191 ? -2.222 -16.990 29.777 1.00 78.31 191 ASP A N 1
ATOM 1560 C CA . ASP A 1 191 ? -2.315 -16.844 31.245 1.00 78.31 191 ASP A CA 1
ATOM 1561 C C . ASP A 1 191 ? -1.863 -15.465 31.769 1.00 78.31 191 ASP A C 1
ATOM 1563 O O . ASP A 1 191 ? -1.825 -15.222 32.973 1.00 78.31 191 ASP A O 1
ATOM 1567 N N . THR A 1 192 ? -1.441 -14.552 30.884 1.00 83.94 192 THR A N 1
ATOM 1568 C CA . THR A 1 192 ? -0.818 -13.267 31.263 1.00 83.94 192 THR A CA 1
ATOM 1569 C C . THR A 1 192 ? -1.158 -12.135 30.297 1.00 83.94 192 THR A C 1
ATOM 1571 O O . THR A 1 192 ? -1.493 -12.362 29.135 1.00 83.94 192 THR A O 1
ATOM 1574 N N . TYR A 1 193 ? -1.001 -10.888 30.748 1.00 83.31 193 TYR A N 1
ATOM 1575 C CA . TYR A 1 193 ? -1.077 -9.701 29.896 1.00 83.31 193 TYR A CA 1
ATOM 1576 C C . TYR A 1 193 ? 0.106 -8.753 30.125 1.00 83.31 193 TYR A C 1
ATOM 1578 O O . TYR A 1 193 ? 0.681 -8.710 31.211 1.00 83.31 193 TYR A O 1
ATOM 1586 N N . THR A 1 194 ? 0.446 -7.939 29.123 1.00 84.38 194 THR A N 1
ATOM 1587 C CA . THR A 1 194 ? 1.385 -6.815 29.282 1.00 84.38 194 THR A CA 1
ATOM 1588 C C . THR A 1 194 ? 0.804 -5.522 28.714 1.00 84.38 194 THR A C 1
ATOM 1590 O O . THR A 1 194 ? 0.417 -5.459 27.545 1.00 84.38 194 THR A O 1
ATOM 1593 N N . ASN A 1 195 ? 0.761 -4.483 29.553 1.00 82.00 195 ASN A N 1
ATOM 1594 C CA . ASN A 1 195 ? 0.388 -3.124 29.156 1.00 82.00 195 ASN A CA 1
ATOM 1595 C C . ASN A 1 195 ? 1.570 -2.434 28.462 1.00 82.00 195 ASN A C 1
ATOM 1597 O O . ASN A 1 195 ? 2.686 -2.474 28.978 1.00 82.00 195 ASN A O 1
ATOM 1601 N N . ASP A 1 196 ? 1.285 -1.771 27.349 1.00 82.75 196 ASP A N 1
ATOM 1602 C CA . ASP A 1 196 ? 2.211 -1.004 26.517 1.00 82.75 196 ASP A CA 1
ATOM 1603 C C . ASP A 1 196 ? 1.478 0.222 25.924 1.00 82.75 196 ASP A C 1
ATOM 1605 O O . ASP A 1 196 ? 0.280 0.407 26.169 1.00 82.75 196 ASP A O 1
ATOM 1609 N N . TRP A 1 197 ? 2.157 1.065 25.147 1.00 80.75 197 TRP A N 1
ATOM 1610 C CA . TRP A 1 197 ? 1.574 2.255 24.515 1.00 80.75 197 TRP A CA 1
ATOM 1611 C C . TRP A 1 197 ? 2.020 2.388 23.060 1.00 80.75 197 TRP A C 1
ATOM 1613 O O . TRP A 1 197 ? 3.212 2.379 22.765 1.00 80.75 197 TRP A O 1
ATOM 1623 N N . VAL A 1 198 ? 1.064 2.581 22.148 1.00 78.50 198 VAL A N 1
ATOM 1624 C CA . VAL A 1 198 ? 1.368 2.992 20.773 1.00 78.50 198 VAL A CA 1
ATOM 1625 C C . VAL A 1 198 ? 1.301 4.508 20.711 1.00 78.50 198 VAL A C 1
ATOM 1627 O O . VAL A 1 198 ? 0.229 5.095 20.863 1.00 78.50 198 VAL A O 1
ATOM 1630 N N . ILE A 1 199 ? 2.457 5.129 20.483 1.00 77.94 199 ILE A N 1
ATOM 1631 C CA . ILE A 1 199 ? 2.552 6.546 20.136 1.00 77.94 199 ILE A CA 1
ATOM 1632 C C . ILE A 1 199 ? 2.172 6.676 18.661 1.00 77.94 199 ILE A C 1
ATOM 1634 O O . ILE A 1 199 ? 2.861 6.156 17.784 1.00 77.94 199 ILE A O 1
ATOM 1638 N N . ILE A 1 200 ? 1.064 7.357 18.403 1.00 72.62 200 ILE A N 1
ATOM 1639 C CA . ILE A 1 200 ? 0.637 7.765 17.071 1.00 72.62 200 ILE A CA 1
ATOM 1640 C C . ILE A 1 200 ? 1.437 9.020 16.720 1.00 72.62 200 ILE A C 1
ATOM 1642 O O . ILE A 1 200 ? 1.449 9.995 17.473 1.00 72.62 200 ILE A O 1
ATOM 1646 N N . GLN A 1 201 ? 2.161 8.960 15.604 1.00 68.88 201 GLN A N 1
ATOM 1647 C CA . GLN A 1 201 ? 2.968 10.077 15.126 1.00 68.88 201 GLN A CA 1
ATOM 1648 C C . GLN A 1 201 ? 2.061 11.198 14.612 1.00 68.88 201 GLN A C 1
ATOM 1650 O O . GLN A 1 201 ? 0.958 10.953 14.118 1.00 68.88 201 GLN A O 1
ATOM 1655 N N . GLU A 1 202 ? 2.531 12.438 14.707 1.00 66.69 202 GLU A N 1
ATOM 1656 C CA . GLU A 1 202 ? 1.817 13.563 14.114 1.00 66.69 202 GLU A CA 1
ATOM 1657 C C . GLU A 1 202 ? 1.681 13.368 12.594 1.00 66.69 202 GLU A C 1
ATOM 1659 O O . GLU A 1 202 ? 2.537 12.768 11.942 1.00 66.69 202 GLU A O 1
ATOM 1664 N N . GLY A 1 203 ? 0.536 13.765 12.037 1.00 72.81 203 GLY A N 1
ATOM 1665 C CA . GLY A 1 203 ? 0.164 13.497 10.645 1.00 72.81 203 GLY A CA 1
ATOM 1666 C C . GLY A 1 203 ? -0.163 12.028 10.321 1.00 72.81 203 GLY A C 1
ATOM 1667 O O . GLY A 1 203 ? -1.084 11.789 9.545 1.00 72.81 203 GLY A O 1
ATOM 1668 N N . ARG A 1 204 ? 0.507 11.030 10.916 1.00 85.06 204 ARG A N 1
ATOM 1669 C CA . ARG A 1 204 ? 0.283 9.594 10.646 1.00 85.06 204 ARG A CA 1
ATOM 1670 C C . ARG A 1 204 ? -0.628 8.938 11.684 1.00 85.06 204 ARG A C 1
ATOM 1672 O O . ARG A 1 204 ? -0.184 8.440 12.714 1.00 85.06 204 ARG A O 1
ATOM 1679 N N . THR A 1 205 ? -1.921 8.913 11.378 1.00 87.62 205 THR A N 1
ATOM 1680 C CA . THR A 1 205 ? -2.998 8.466 12.277 1.00 87.62 205 THR A CA 1
ATOM 1681 C C . THR A 1 205 ? -4.028 7.618 11.515 1.00 87.62 205 THR A C 1
ATOM 1683 O O . THR A 1 205 ? -3.721 7.051 10.468 1.00 87.62 205 THR A O 1
ATOM 1686 N N . ASN A 1 206 ? -5.253 7.479 12.023 1.00 89.62 206 ASN A N 1
ATOM 1687 C CA . ASN A 1 206 ? -6.371 6.893 11.289 1.00 89.62 206 ASN A CA 1
ATOM 1688 C C . ASN A 1 206 ? -7.596 7.823 11.307 1.00 89.62 206 ASN A C 1
ATOM 1690 O O . ASN A 1 206 ? -7.723 8.705 12.157 1.00 89.62 206 ASN A O 1
ATOM 1694 N N . ARG A 1 207 ? -8.508 7.621 10.352 1.00 91.81 207 ARG A N 1
ATOM 1695 C CA . ARG A 1 207 ? -9.619 8.546 10.063 1.00 91.81 207 ARG A CA 1
ATOM 1696 C C . ARG A 1 207 ? -10.652 8.631 11.184 1.00 91.81 207 ARG A C 1
ATOM 1698 O O . ARG A 1 207 ? -11.337 9.644 11.299 1.00 91.81 207 ARG A O 1
ATOM 1705 N N . PHE A 1 208 ? -10.750 7.583 12.000 1.00 91.94 208 PHE A N 1
ATOM 1706 C CA . PHE A 1 208 ? -11.585 7.575 13.195 1.00 91.94 208 PHE A CA 1
ATOM 1707 C C . PHE A 1 208 ? -11.022 8.538 14.252 1.00 91.94 208 PHE A C 1
ATOM 1709 O O . PHE A 1 208 ? -11.725 9.432 14.712 1.00 91.94 208 PHE A O 1
ATOM 1716 N N . ILE A 1 209 ? -9.730 8.420 14.573 1.00 89.50 209 ILE A N 1
ATOM 1717 C CA . ILE A 1 209 ? -9.063 9.265 15.579 1.00 89.50 209 ILE A CA 1
ATOM 1718 C C . ILE A 1 209 ? -9.009 10.733 15.130 1.00 89.50 209 ILE A C 1
ATOM 1720 O O . ILE A 1 209 ? -9.215 11.621 15.951 1.00 89.50 209 ILE A O 1
ATOM 1724 N N . THR A 1 210 ? -8.802 11.010 13.835 1.00 88.69 210 THR A N 1
ATOM 1725 C CA . THR A 1 210 ? -8.860 12.385 13.300 1.00 88.69 210 THR A CA 1
ATOM 1726 C C . THR A 1 210 ? -10.214 13.055 13.545 1.00 88.69 210 THR A C 1
ATOM 1728 O O . THR A 1 210 ? -10.253 14.233 13.880 1.00 88.69 210 THR A O 1
ATOM 1731 N N . LYS A 1 211 ? -11.320 12.320 13.373 1.00 90.06 211 LYS A N 1
ATOM 1732 C CA . LYS A 1 211 ? -12.681 12.852 13.540 1.00 90.06 211 LYS A CA 1
ATOM 1733 C C . LYS A 1 211 ? -13.089 12.995 15.008 1.00 90.06 211 LYS A C 1
ATOM 1735 O O . LYS A 1 211 ? -13.869 13.880 15.343 1.00 90.06 211 LYS A O 1
ATOM 1740 N N . TYR A 1 212 ? -12.565 12.137 15.878 1.00 89.38 212 TYR A N 1
ATOM 1741 C CA . TYR A 1 212 ? -12.893 12.110 17.300 1.00 89.38 212 TYR A CA 1
ATOM 1742 C C . TYR A 1 212 ? -11.620 12.315 18.143 1.00 89.38 212 TYR A C 1
ATOM 1744 O O . TYR A 1 212 ? -11.054 11.333 18.618 1.00 89.38 212 TYR A O 1
ATOM 1752 N N . PRO A 1 213 ? -11.151 13.555 18.389 1.00 80.44 213 PRO A N 1
ATOM 1753 C CA . PRO A 1 213 ? -9.908 13.792 19.138 1.00 80.44 213 PRO A CA 1
ATOM 1754 C C . PRO A 1 213 ? -9.888 13.157 20.541 1.00 80.44 213 PRO A C 1
ATOM 1756 O O . PRO A 1 213 ? -8.872 12.609 20.969 1.00 80.44 213 PRO A O 1
ATOM 1759 N N . TYR A 1 214 ? -11.039 13.138 21.223 1.00 84.06 214 TYR A N 1
ATOM 1760 C CA . TYR A 1 214 ? -11.240 12.485 22.526 1.00 84.06 214 TYR A CA 1
ATOM 1761 C C . TYR A 1 214 ? -11.160 10.945 22.476 1.00 84.06 214 TYR A C 1
ATOM 1763 O O . TYR A 1 214 ? -11.061 10.284 23.512 1.00 84.06 214 TYR A O 1
ATOM 1771 N N . ALA A 1 215 ? -11.158 10.339 21.285 1.00 82.50 215 ALA A N 1
ATOM 1772 C CA . ALA A 1 215 ? -10.996 8.898 21.120 1.00 82.50 215 ALA A CA 1
ATOM 1773 C C . ALA A 1 215 ? -9.648 8.395 21.656 1.00 82.50 215 ALA A C 1
ATOM 1775 O O . ALA A 1 215 ? -9.564 7.249 22.081 1.00 82.50 215 ALA A O 1
ATOM 1776 N N . ARG A 1 216 ? -8.613 9.246 21.717 1.00 75.56 216 ARG A N 1
ATOM 1777 C CA . ARG A 1 216 ? -7.320 8.901 22.337 1.00 75.56 216 ARG A CA 1
ATOM 1778 C C . ARG A 1 216 ? -7.440 8.509 23.820 1.00 75.56 216 ARG A C 1
ATOM 1780 O O . ARG A 1 216 ? -6.648 7.706 24.296 1.00 75.56 216 ARG A O 1
ATOM 1787 N N . GLU A 1 217 ? -8.432 9.058 24.523 1.00 82.06 217 GLU A N 1
ATOM 1788 C CA . GLU A 1 217 ? -8.719 8.781 25.936 1.00 82.06 217 GLU A CA 1
ATOM 1789 C C . GLU A 1 217 ? -9.744 7.644 26.088 1.00 82.06 217 GLU A C 1
ATOM 1791 O O . GLU A 1 217 ? -9.592 6.790 26.961 1.00 82.06 217 GLU A O 1
ATOM 1796 N N . LYS A 1 218 ? -10.743 7.574 25.192 1.00 90.06 218 LYS A N 1
ATOM 1797 C CA . LYS A 1 218 ? -11.777 6.522 25.199 1.00 90.06 218 LYS A CA 1
ATOM 1798 C C . LYS A 1 218 ? -11.383 5.197 24.521 1.00 90.06 218 LYS A C 1
ATOM 1800 O O . LYS A 1 218 ? -12.119 4.224 24.666 1.00 90.06 218 LYS A O 1
ATOM 1805 N N . MET A 1 219 ? -10.271 5.104 23.788 1.00 90.88 219 MET A N 1
ATOM 1806 C CA . MET A 1 219 ? -9.854 3.868 23.100 1.00 90.88 219 MET A CA 1
ATOM 1807 C C . MET A 1 219 ? -8.758 3.099 23.844 1.00 90.88 219 MET A C 1
ATOM 1809 O O . MET A 1 219 ? -7.775 3.665 24.316 1.00 90.88 219 MET A O 1
ATOM 1813 N N . VAL A 1 220 ? -8.866 1.769 23.825 1.00 91.19 220 VAL A N 1
ATOM 1814 C CA . VAL A 1 220 ? -7.757 0.850 24.125 1.00 91.19 220 VAL A CA 1
ATOM 1815 C C . VAL A 1 220 ? -7.577 -0.123 22.961 1.00 91.19 220 VAL A C 1
ATOM 1817 O O . VAL A 1 220 ? -8.546 -0.595 22.367 1.00 91.19 220 VAL A O 1
ATOM 1820 N N . GLN A 1 221 ? -6.330 -0.417 22.608 1.00 91.88 221 GLN A N 1
ATOM 1821 C CA . GLN A 1 221 ? -5.989 -1.401 21.587 1.00 91.88 221 GLN A CA 1
ATOM 1822 C C . GLN A 1 221 ? -5.696 -2.752 22.253 1.00 91.88 221 GLN A C 1
ATOM 1824 O O . GLN A 1 221 ? -4.842 -2.836 23.135 1.00 91.88 221 GLN A O 1
ATOM 1829 N N . LEU A 1 222 ? -6.362 -3.823 21.825 1.00 92.62 222 LEU A N 1
ATOM 1830 C CA . LEU A 1 222 ? -6.033 -5.188 22.242 1.00 92.62 222 LEU A CA 1
ATOM 1831 C C . LEU A 1 222 ? -5.193 -5.872 21.163 1.00 92.62 222 LEU A C 1
ATOM 1833 O O . LEU A 1 222 ? -5.468 -5.734 19.970 1.00 92.62 222 LEU A O 1
ATOM 1837 N N . TYR A 1 223 ? -4.188 -6.631 21.592 1.00 93.25 223 TYR A N 1
ATOM 1838 C CA . TYR A 1 223 ? -3.390 -7.521 20.753 1.00 93.25 223 TYR A CA 1
ATOM 1839 C C . TYR A 1 223 ? -3.457 -8.932 21.338 1.00 93.25 223 TYR A C 1
ATOM 1841 O O . TYR A 1 223 ? -3.014 -9.150 22.464 1.00 93.25 223 TYR A O 1
ATOM 1849 N N . PHE A 1 224 ? -3.986 -9.898 20.591 1.00 91.69 224 PHE A N 1
ATOM 1850 C CA . PHE A 1 224 ? -4.094 -11.287 21.033 1.00 91.69 224 PHE A CA 1
ATOM 1851 C C . PHE A 1 224 ? -2.924 -12.109 20.490 1.00 91.69 224 PHE A C 1
ATOM 1853 O O . PHE A 1 224 ? -2.731 -12.218 19.278 1.00 91.69 224 PHE A O 1
ATOM 1860 N N . ASN A 1 225 ? -2.153 -12.741 21.375 1.00 90.75 225 ASN A N 1
ATOM 1861 C CA . ASN A 1 225 ? -1.115 -13.678 20.961 1.00 90.75 225 ASN A CA 1
ATOM 1862 C C . ASN A 1 225 ? -1.710 -14.853 20.153 1.00 90.75 225 ASN A C 1
ATOM 1864 O O . ASN A 1 225 ? -2.903 -15.159 20.233 1.00 90.75 225 ASN A O 1
ATOM 1868 N N . VAL A 1 226 ? -0.867 -15.552 19.389 1.00 87.38 226 VAL A N 1
ATOM 1869 C CA . VAL A 1 226 ? -1.260 -16.783 18.688 1.00 87.38 226 VAL A CA 1
ATOM 1870 C C . VAL A 1 226 ? -1.731 -17.860 19.676 1.00 87.38 226 VAL A C 1
ATOM 1872 O O . VAL A 1 226 ? -2.659 -18.591 19.346 1.00 87.38 226 VAL A O 1
ATOM 1875 N N . SER A 1 227 ? -1.172 -17.894 20.895 1.00 87.50 227 SER A N 1
ATOM 1876 C CA . SER A 1 227 ? -1.572 -18.835 21.953 1.00 87.50 227 SER A CA 1
ATOM 1877 C C . SER A 1 227 ? -2.941 -18.556 22.589 1.00 87.50 227 SER A C 1
ATOM 1879 O O . SER A 1 227 ? -3.451 -19.409 23.301 1.00 87.50 227 SER A O 1
ATOM 1881 N N . VAL A 1 228 ? -3.553 -17.380 22.390 1.00 87.31 228 VAL A N 1
ATOM 1882 C CA . VAL A 1 228 ? -4.846 -17.089 23.034 1.00 87.31 228 VAL A CA 1
ATOM 1883 C C . VAL A 1 228 ? -5.939 -17.935 22.384 1.00 87.31 228 VAL A C 1
ATOM 1885 O O . VAL A 1 228 ? -6.196 -17.807 21.182 1.00 87.31 228 VAL A O 1
ATOM 1888 N N . ARG A 1 229 ? -6.586 -18.779 23.195 1.00 88.25 229 ARG A N 1
ATOM 1889 C CA . ARG A 1 229 ? -7.703 -19.643 22.795 1.00 88.25 229 ARG A CA 1
ATOM 1890 C C . ARG A 1 229 ? -8.891 -18.841 22.256 1.00 88.25 229 ARG A C 1
ATOM 1892 O O . ARG A 1 229 ? -9.247 -17.790 22.795 1.00 88.25 229 ARG A O 1
ATOM 1899 N N . THR A 1 230 ? -9.512 -19.351 21.193 1.00 88.06 230 THR A N 1
ATOM 1900 C CA . THR A 1 230 ? -10.567 -18.668 20.421 1.00 88.06 230 THR A CA 1
ATOM 1901 C C . THR A 1 230 ? -11.765 -18.279 21.286 1.00 88.06 230 THR A C 1
ATOM 1903 O O . THR A 1 230 ? -12.382 -17.242 21.067 1.00 88.06 230 THR A O 1
ATOM 1906 N N . GLU A 1 231 ? -12.063 -19.075 22.307 1.00 87.75 231 GLU A N 1
ATOM 1907 C CA . GLU A 1 231 ? -13.195 -18.915 23.219 1.00 87.75 231 GLU A CA 1
ATOM 1908 C C . GLU A 1 231 ? -12.983 -17.709 24.144 1.00 87.75 231 GLU A C 1
ATOM 1910 O O . GLU A 1 231 ? -13.925 -16.967 24.422 1.00 87.75 231 GLU A O 1
ATOM 1915 N N . ILE A 1 232 ? -11.733 -17.462 24.558 1.00 86.31 232 ILE A N 1
ATOM 1916 C CA . ILE A 1 232 ? -11.337 -16.280 25.339 1.00 86.31 232 ILE A CA 1
ATOM 1917 C C . ILE A 1 232 ? -11.469 -15.028 24.466 1.00 86.31 232 ILE A C 1
ATOM 1919 O O . ILE A 1 232 ? -12.075 -14.046 24.889 1.00 86.31 232 ILE A O 1
ATOM 1923 N N . VAL A 1 233 ? -10.979 -15.086 23.220 1.00 89.31 233 VAL A N 1
ATOM 1924 C CA . VAL A 1 233 ? -11.130 -13.988 22.249 1.00 89.31 233 VAL A CA 1
ATOM 1925 C C . VAL A 1 233 ? -12.615 -13.698 21.994 1.00 89.31 233 VAL A C 1
ATOM 1927 O O . VAL A 1 233 ? -13.033 -12.548 22.085 1.00 89.31 233 VAL A O 1
ATOM 1930 N N . LYS A 1 234 ? -13.445 -14.726 21.759 1.00 87.94 234 LYS A N 1
ATOM 1931 C CA . LYS A 1 234 ? -14.899 -14.582 21.571 1.00 87.94 234 LYS A CA 1
ATOM 1932 C C . LYS A 1 234 ? -15.557 -13.909 22.782 1.00 87.94 234 LYS A C 1
ATOM 1934 O O . LYS A 1 234 ? -16.293 -12.945 22.594 1.00 87.94 234 LYS A O 1
ATOM 1939 N N . LYS A 1 235 ? -15.258 -14.356 24.010 1.00 87.06 235 LYS A N 1
ATOM 1940 C CA . LYS A 1 235 ? -15.802 -13.760 25.248 1.00 87.06 235 LYS A CA 1
ATOM 1941 C C . LYS A 1 235 ? -15.378 -12.297 25.438 1.00 87.06 235 LYS A C 1
ATOM 1943 O O . LYS A 1 235 ? -16.216 -11.477 25.793 1.00 87.06 235 LYS A O 1
ATOM 1948 N N . MET A 1 236 ? -14.123 -11.946 25.146 1.00 88.88 236 MET A N 1
ATOM 1949 C CA . MET A 1 236 ? -13.637 -10.560 25.241 1.00 88.88 236 MET A CA 1
ATOM 1950 C C . MET A 1 236 ? -14.198 -9.628 24.153 1.00 88.88 236 MET A C 1
ATOM 1952 O O . MET A 1 236 ? -14.356 -8.440 24.410 1.00 88.88 236 MET A O 1
ATOM 1956 N N . LEU A 1 237 ? -14.486 -10.134 22.947 1.00 90.00 237 LEU A N 1
ATOM 1957 C CA . LEU A 1 237 ? -14.994 -9.318 21.832 1.00 90.00 237 LEU A CA 1
ATOM 1958 C C . LEU A 1 237 ? -16.528 -9.220 21.772 1.00 90.00 237 LEU A C 1
ATOM 1960 O O . LEU A 1 237 ? -17.038 -8.263 21.199 1.00 90.00 237 LEU A O 1
ATOM 1964 N N . MET A 1 238 ? -17.259 -10.188 22.336 1.00 88.06 238 MET A N 1
ATOM 1965 C CA . MET A 1 238 ? -18.730 -10.155 22.444 1.00 88.06 238 MET A CA 1
ATOM 1966 C C . MET A 1 238 ? -19.237 -9.605 23.787 1.00 88.06 238 MET A C 1
ATOM 1968 O O . MET A 1 238 ? -20.437 -9.396 23.944 1.00 88.06 238 MET A O 1
ATOM 1972 N N . GLY A 1 239 ? -18.347 -9.434 24.766 1.00 87.94 239 GLY A N 1
ATOM 1973 C CA . GLY A 1 239 ? -18.658 -8.915 26.094 1.00 87.94 239 GLY A CA 1
ATOM 1974 C C . GLY A 1 239 ? -17.991 -7.568 26.369 1.00 87.94 239 GLY A C 1
ATOM 1975 O O . GLY A 1 239 ? -17.779 -6.753 25.472 1.00 87.94 239 GLY A O 1
ATOM 1976 N N . THR A 1 240 ? -17.638 -7.361 27.635 1.00 88.94 240 THR A N 1
ATOM 1977 C CA . THR A 1 240 ? -16.993 -6.143 28.140 1.00 88.94 240 THR A CA 1
ATOM 1978 C C . THR A 1 240 ? -15.634 -6.494 28.745 1.00 88.94 240 THR A C 1
ATOM 1980 O O . THR A 1 240 ? -15.483 -7.539 29.375 1.00 88.94 240 THR A O 1
ATOM 1983 N N . VAL A 1 241 ? -14.646 -5.616 28.572 1.00 89.00 241 VAL A N 1
ATOM 1984 C CA . VAL A 1 241 ? -13.274 -5.761 29.083 1.00 89.00 241 VAL A CA 1
ATOM 1985 C C . VAL A 1 241 ? -12.979 -4.614 30.056 1.00 89.00 241 VAL A C 1
ATOM 1987 O O . VAL A 1 241 ? -13.119 -3.450 29.683 1.00 89.00 241 VAL A O 1
ATOM 1990 N N . THR A 1 242 ? -12.574 -4.910 31.297 1.00 88.06 242 THR A N 1
ATOM 1991 C CA . THR A 1 242 ? -12.511 -3.910 32.383 1.00 88.06 242 THR A CA 1
ATOM 1992 C C . THR A 1 242 ? -11.071 -3.494 32.714 1.00 88.06 242 THR A C 1
ATOM 1994 O O . THR A 1 242 ? -10.338 -4.160 33.445 1.00 88.06 242 THR A O 1
ATOM 1997 N N . VAL A 1 243 ? -10.635 -2.346 32.197 1.00 83.50 243 VAL A N 1
ATOM 1998 C CA . VAL A 1 243 ? -9.260 -1.840 32.329 1.00 83.50 243 VAL A CA 1
ATOM 1999 C C . VAL A 1 243 ? -9.220 -0.685 33.328 1.00 83.50 243 VAL A C 1
ATOM 2001 O O . VAL A 1 243 ? -9.870 0.331 33.131 1.00 83.50 243 VAL A O 1
ATOM 2004 N N . ASN A 1 244 ? -8.444 -0.817 34.405 1.00 80.38 244 ASN A N 1
ATOM 2005 C CA . ASN A 1 244 ? -8.381 0.117 35.538 1.00 80.38 244 ASN A CA 1
ATOM 2006 C C . ASN A 1 244 ? -9.779 0.456 36.127 1.00 80.38 244 ASN A C 1
ATOM 2008 O O . ASN A 1 244 ? -10.013 1.584 36.547 1.00 80.38 244 ASN A O 1
ATOM 2012 N N . GLY A 1 245 ? -10.721 -0.498 36.122 1.00 83.50 245 GLY A N 1
ATOM 2013 C CA . GLY A 1 245 ? -12.118 -0.279 36.540 1.00 83.50 245 GLY A CA 1
ATOM 2014 C C . GLY A 1 245 ? -13.024 0.364 35.476 1.00 83.50 245 GLY A C 1
ATOM 2015 O O . GLY A 1 245 ? -14.230 0.454 35.677 1.00 83.50 245 GLY A O 1
ATOM 2016 N N . ILE A 1 246 ? -12.472 0.768 34.329 1.00 87.94 246 ILE A N 1
ATOM 2017 C CA . ILE A 1 246 ? -13.210 1.338 33.198 1.00 87.94 246 ILE A CA 1
ATOM 2018 C C . ILE A 1 246 ? -13.631 0.213 32.246 1.00 87.94 246 ILE A C 1
ATOM 2020 O O . ILE A 1 246 ? -12.818 -0.627 31.865 1.00 87.94 246 ILE A O 1
ATOM 2024 N N . ASN A 1 247 ? -14.898 0.210 31.837 1.00 91.62 247 ASN A N 1
ATOM 2025 C CA . ASN A 1 247 ? -15.462 -0.791 30.933 1.00 91.62 247 ASN A CA 1
ATOM 2026 C C . ASN A 1 247 ? -15.278 -0.408 29.458 1.00 91.62 247 ASN A C 1
ATOM 2028 O O . ASN A 1 247 ? -15.632 0.701 29.056 1.00 91.62 247 ASN A O 1
ATOM 2032 N N . TYR A 1 248 ? -14.773 -1.351 28.658 1.00 93.56 248 TYR A N 1
ATOM 2033 C CA . TYR A 1 248 ? -14.575 -1.211 27.217 1.00 93.56 248 TYR A CA 1
ATOM 2034 C C . TYR A 1 248 ? -15.315 -2.308 26.439 1.00 93.56 248 TYR A C 1
ATOM 2036 O O . TYR A 1 248 ? -15.211 -3.487 26.775 1.00 93.56 248 TYR A O 1
ATOM 2044 N N . VAL A 1 249 ? -16.001 -1.927 25.363 1.00 94.56 249 VAL A N 1
ATOM 2045 C CA . VAL A 1 249 ? -16.704 -2.823 24.421 1.00 94.56 249 VAL A CA 1
ATOM 2046 C C . VAL A 1 249 ? -15.994 -2.856 23.063 1.00 94.56 249 VAL A C 1
ATOM 2048 O O . VAL A 1 249 ? -15.205 -1.959 22.759 1.00 94.56 249 VAL A O 1
ATOM 2051 N N . PHE A 1 250 ? -16.224 -3.874 22.230 1.00 93.81 250 PHE A N 1
ATOM 2052 C CA . PHE A 1 250 ? -15.573 -3.952 20.913 1.00 93.81 250 PHE A CA 1
ATOM 2053 C C . PHE A 1 250 ? -16.021 -2.818 19.984 1.00 93.81 250 PHE A C 1
ATOM 2055 O O . PHE A 1 250 ? -17.214 -2.602 19.797 1.00 93.81 250 PHE A O 1
ATOM 2062 N N . LEU A 1 251 ? -15.053 -2.132 19.366 1.00 93.31 251 LEU A N 1
ATOM 2063 C CA . LEU A 1 251 ? -15.302 -1.091 18.368 1.00 93.31 251 LEU A CA 1
ATOM 2064 C C . LEU A 1 251 ? -15.028 -1.609 16.953 1.00 93.31 251 LEU A C 1
ATOM 2066 O O . LEU A 1 251 ? -15.913 -1.591 16.103 1.00 93.31 251 LEU A O 1
ATOM 2070 N N . GLY A 1 252 ? -13.804 -2.064 16.671 1.00 91.56 252 GLY A N 1
ATOM 2071 C CA . GLY A 1 252 ? -13.435 -2.465 15.312 1.00 91.56 252 GLY A CA 1
ATOM 2072 C C . GLY A 1 252 ? -11.959 -2.801 15.115 1.00 91.56 252 GLY A C 1
ATOM 2073 O O . GLY A 1 252 ? -11.134 -2.699 16.022 1.00 91.56 252 GLY A O 1
ATOM 2074 N N . CYS A 1 253 ? -11.600 -3.199 13.896 1.00 91.44 253 CYS A N 1
ATOM 2075 C CA . CYS A 1 253 ? -10.217 -3.430 13.483 1.00 91.44 253 CYS A CA 1
ATOM 2076 C C . CYS A 1 253 ? -10.029 -3.102 11.995 1.00 91.44 253 CYS A C 1
ATOM 2078 O O . CYS A 1 253 ? -10.957 -3.214 11.197 1.00 91.44 253 CYS A O 1
ATOM 2080 N N . SER A 1 254 ? -8.817 -2.707 11.600 1.00 91.44 254 SER A N 1
ATOM 2081 C CA . SER A 1 254 ? -8.450 -2.637 10.181 1.00 91.44 254 SER A CA 1
ATOM 2082 C C . SER A 1 254 ? -8.062 -4.017 9.652 1.00 91.44 254 SER A C 1
ATOM 2084 O O . SER A 1 254 ? -7.704 -4.909 10.420 1.00 91.44 254 SER A O 1
ATOM 2086 N N . SER A 1 255 ? -8.068 -4.204 8.328 1.00 87.25 255 SER A N 1
ATOM 2087 C CA . SER A 1 255 ? -7.684 -5.487 7.712 1.00 87.25 255 SER A CA 1
ATOM 2088 C C . SER A 1 255 ? -6.253 -5.922 8.056 1.00 87.25 255 SER A C 1
ATOM 2090 O O . SER A 1 255 ? -5.963 -7.113 8.077 1.00 87.25 255 SER A O 1
ATOM 2092 N N . GLU A 1 256 ? -5.359 -4.968 8.326 1.00 86.19 256 GLU A N 1
ATOM 2093 C CA . GLU A 1 256 ? -3.997 -5.244 8.793 1.00 86.19 256 GLU A CA 1
ATOM 2094 C C . GLU A 1 256 ? -3.967 -5.523 10.305 1.00 86.19 256 GLU A C 1
ATOM 2096 O O . GLU A 1 256 ? -3.288 -6.451 10.738 1.00 86.19 256 GLU A O 1
ATOM 2101 N N . GLY A 1 257 ? -4.786 -4.821 11.099 1.00 87.81 257 GLY A N 1
ATOM 2102 C CA . GLY A 1 257 ? -5.035 -5.179 12.497 1.00 87.81 257 GLY A CA 1
ATOM 2103 C C . GLY A 1 257 ? -5.512 -6.627 12.646 1.00 87.81 257 GLY A C 1
ATOM 2104 O O . GLY A 1 257 ? -4.948 -7.374 13.437 1.00 87.81 257 GLY A O 1
ATOM 2105 N N . LEU A 1 258 ? -6.456 -7.073 11.813 1.00 87.94 258 LEU A N 1
ATOM 2106 C CA . LEU A 1 258 ? -6.969 -8.446 11.838 1.00 87.94 258 LEU A CA 1
ATOM 2107 C C . LEU A 1 258 ? -5.868 -9.498 11.595 1.00 87.94 258 LEU A C 1
ATOM 2109 O O . LEU A 1 258 ? -5.781 -10.462 12.355 1.00 87.94 258 LEU A O 1
ATOM 2113 N N . LYS A 1 259 ? -4.971 -9.292 10.614 1.00 86.88 259 LYS A N 1
ATOM 2114 C CA . LYS A 1 259 ? -3.790 -10.166 10.408 1.00 86.88 259 LYS A CA 1
ATOM 2115 C C . LYS A 1 259 ? -2.856 -10.176 11.619 1.00 86.88 259 LYS A C 1
ATOM 2117 O O . LYS A 1 259 ? -2.266 -11.201 11.941 1.00 86.88 259 LYS A O 1
ATOM 2122 N N . GLN A 1 260 ? -2.724 -9.028 12.278 1.00 87.06 260 GLN A N 1
ATOM 2123 C CA . GLN A 1 260 ? -1.927 -8.842 13.488 1.00 87.06 260 GLN A CA 1
ATOM 2124 C C . GLN A 1 260 ? -2.653 -9.315 14.762 1.00 87.06 260 GLN A C 1
ATOM 2126 O O . GLN A 1 260 ? -2.121 -9.096 15.842 1.00 87.06 260 GLN A O 1
ATOM 2131 N N . ARG A 1 261 ? -3.844 -9.939 14.670 1.00 91.88 261 ARG A N 1
ATOM 2132 C CA . ARG A 1 261 ? -4.710 -10.277 15.821 1.00 91.88 261 ARG A CA 1
ATOM 2133 C C . ARG A 1 261 ? -4.957 -9.071 16.752 1.00 91.88 261 ARG A C 1
ATOM 2135 O O . ARG A 1 261 ? -4.908 -9.184 17.974 1.00 91.88 261 ARG A O 1
ATOM 2142 N N . LYS A 1 262 ? -5.201 -7.901 16.159 1.00 92.12 262 LYS A N 1
ATOM 2143 C CA . LYS A 1 262 ? -5.224 -6.589 16.816 1.00 92.12 262 LYS A CA 1
ATOM 2144 C C . LYS A 1 262 ? -6.528 -5.840 16.532 1.00 92.12 262 LYS A C 1
ATOM 2146 O O . LYS A 1 262 ? -6.924 -5.703 15.372 1.00 92.12 262 LYS A O 1
ATOM 2151 N N . CYS A 1 263 ? -7.169 -5.313 17.571 1.00 93.19 263 CYS A N 1
ATOM 2152 C CA . CYS A 1 263 ? -8.408 -4.539 17.467 1.00 93.19 263 CYS A CA 1
ATOM 2153 C C . CYS A 1 263 ? -8.448 -3.357 18.439 1.00 93.19 263 CYS A C 1
ATOM 2155 O O . CYS A 1 263 ? -7.616 -3.242 19.336 1.00 93.19 263 CYS A O 1
ATOM 2157 N N . PHE A 1 264 ? -9.442 -2.494 18.260 1.00 93.25 264 PHE A N 1
ATOM 2158 C CA . PHE A 1 264 ? -9.758 -1.387 19.149 1.00 93.25 264 PHE A CA 1
ATOM 2159 C C . PHE A 1 264 ? -11.047 -1.674 19.920 1.00 93.25 264 PHE A C 1
ATOM 2161 O O . PHE A 1 264 ? -12.015 -2.199 19.364 1.00 93.25 264 PHE A O 1
ATOM 2168 N N . MET A 1 265 ? -11.043 -1.287 21.190 1.00 94.19 265 MET A N 1
ATOM 2169 C CA . MET A 1 265 ? -12.185 -1.298 22.098 1.00 94.19 265 MET A CA 1
ATOM 2170 C C . MET A 1 265 ? -12.475 0.140 22.545 1.00 94.19 265 MET A C 1
ATOM 2172 O O . MET A 1 265 ? -11.572 0.983 22.549 1.00 94.19 265 MET A O 1
ATOM 2176 N N . TRP A 1 266 ? -13.716 0.415 22.934 1.00 94.69 266 TRP A N 1
ATOM 2177 C CA . TRP A 1 266 ? -14.228 1.747 23.248 1.00 94.69 266 TRP A CA 1
ATOM 2178 C C . TRP A 1 266 ? -14.811 1.823 24.658 1.00 94.69 266 TRP A C 1
ATOM 2180 O O . TRP A 1 266 ? -15.607 0.967 25.038 1.00 94.69 266 TRP A O 1
ATOM 2190 N N . GLN A 1 267 ? -14.443 2.861 25.409 1.00 94.38 267 GLN A N 1
ATOM 2191 C CA . GLN A 1 267 ? -15.006 3.188 26.715 1.00 94.38 267 GLN A CA 1
ATOM 2192 C C . GLN A 1 267 ? -16.449 3.677 26.560 1.00 94.38 267 GLN A C 1
ATOM 2194 O O . GLN A 1 267 ? -16.698 4.836 26.204 1.00 94.38 267 GLN A O 1
ATOM 2199 N N . GLY A 1 268 ? -17.394 2.789 26.855 1.00 90.56 268 GLY A N 1
ATOM 2200 C CA . GLY A 1 268 ? -18.820 3.054 26.732 1.00 90.56 268 GLY A CA 1
ATOM 2201 C C . GLY A 1 268 ? -19.646 1.780 26.593 1.00 90.56 268 GLY A C 1
ATOM 2202 O O . GLY A 1 268 ? -19.226 0.686 26.973 1.00 90.56 268 GLY A O 1
ATOM 2203 N N . THR A 1 269 ? -20.835 1.948 26.035 1.00 91.88 269 THR A N 1
ATOM 2204 C CA . THR A 1 269 ? -21.853 0.920 25.809 1.00 91.88 269 THR A CA 1
ATOM 2205 C C . THR A 1 269 ? -21.865 0.425 24.359 1.00 91.88 269 THR A C 1
ATOM 2207 O O . THR A 1 269 ? -21.389 1.094 23.438 1.00 91.88 269 THR A O 1
ATOM 2210 N N . HIS A 1 270 ? -22.474 -0.741 24.127 1.00 89.38 270 HIS A N 1
ATOM 2211 C CA . HIS A 1 270 ? -22.722 -1.252 22.773 1.00 89.38 270 HIS A CA 1
ATOM 2212 C C . HIS A 1 270 ? -23.650 -0.324 21.964 1.00 89.38 270 HIS A C 1
ATOM 2214 O O . HIS A 1 270 ? -23.499 -0.204 20.747 1.00 89.38 270 HIS A O 1
ATOM 2220 N N . GLN A 1 271 ? -24.566 0.377 22.636 1.00 92.25 271 GLN A N 1
ATOM 2221 C CA . GLN A 1 271 ? -25.436 1.397 22.057 1.0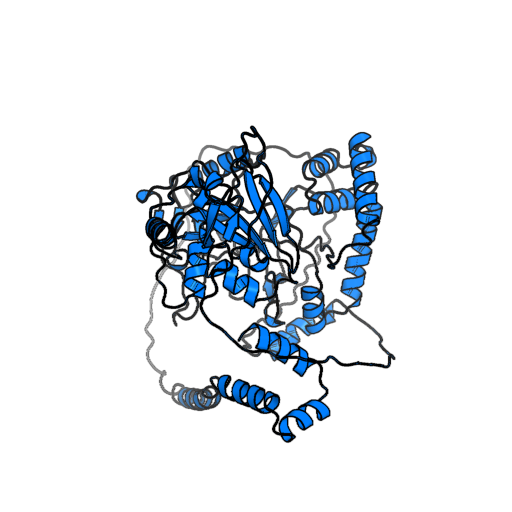0 92.25 271 GLN A CA 1
ATOM 2222 C C . GLN A 1 271 ? -24.623 2.604 21.567 1.00 92.25 271 GLN A C 1
ATOM 2224 O O . GLN A 1 271 ? -24.741 2.968 20.401 1.00 92.25 271 GLN A O 1
ATOM 2229 N N . GLU A 1 272 ? -23.731 3.168 22.395 1.00 92.25 272 GLU A N 1
ATOM 2230 C CA . GLU A 1 272 ? -22.827 4.252 21.973 1.00 92.25 272 GLU A CA 1
ATOM 2231 C C . GLU A 1 272 ? -21.959 3.841 20.777 1.00 92.25 272 GLU A C 1
ATOM 2233 O O . GLU A 1 272 ? -21.845 4.606 19.822 1.00 92.25 272 GLU A O 1
ATOM 2238 N N . VAL A 1 273 ? -21.387 2.629 20.782 1.00 91.81 273 VAL A N 1
ATOM 2239 C CA . VAL A 1 273 ? -20.616 2.119 19.633 1.00 91.81 273 VAL A CA 1
ATOM 2240 C C . VAL A 1 273 ? -21.483 1.978 18.379 1.00 91.81 273 VAL A C 1
ATOM 2242 O O . VAL A 1 273 ? -21.020 2.301 17.287 1.00 91.81 273 VAL A O 1
ATOM 2245 N N . THR A 1 274 ? -22.740 1.555 18.511 1.00 91.31 274 THR A N 1
ATOM 2246 C CA . THR A 1 274 ? -23.674 1.448 17.377 1.00 91.31 274 THR A CA 1
ATOM 2247 C C . THR A 1 274 ? -23.970 2.824 16.775 1.00 91.31 274 THR A C 1
ATOM 2249 O O . THR A 1 274 ? -23.823 2.998 15.564 1.00 91.31 274 THR A O 1
ATOM 2252 N N . SER A 1 275 ? -24.273 3.820 17.614 1.00 92.94 275 SER A N 1
ATOM 2253 C CA . SER A 1 275 ? -24.460 5.213 17.189 1.00 92.94 275 SER A CA 1
ATOM 2254 C C . SER A 1 275 ? -23.197 5.790 16.545 1.00 92.94 275 SER A C 1
ATOM 2256 O O . SER A 1 275 ? -23.272 6.447 15.510 1.00 92.94 275 SER A O 1
ATOM 2258 N N . ILE A 1 276 ? -22.018 5.503 17.106 1.00 93.06 276 ILE A N 1
ATOM 2259 C CA . ILE A 1 276 ? -20.724 5.882 16.527 1.00 93.06 276 ILE A CA 1
ATOM 2260 C C . ILE A 1 276 ? -20.546 5.253 15.139 1.00 93.06 276 ILE A C 1
ATOM 2262 O O . ILE A 1 276 ? -20.144 5.953 14.215 1.00 93.06 276 ILE A O 1
ATOM 2266 N N . ILE A 1 277 ? -20.852 3.966 14.947 1.00 91.38 277 ILE A N 1
ATOM 2267 C CA . ILE A 1 277 ? -20.760 3.316 13.628 1.00 91.38 277 ILE A CA 1
ATOM 2268 C C . ILE A 1 277 ? -21.658 4.046 12.617 1.00 91.38 277 ILE A C 1
ATOM 2270 O O . ILE A 1 277 ? -21.162 4.461 11.571 1.00 91.38 277 ILE A O 1
ATOM 2274 N N . GLN A 1 278 ? -22.927 4.283 12.961 1.00 91.88 278 GLN A N 1
ATOM 2275 C CA . GLN A 1 278 ? -23.897 4.987 12.108 1.00 91.88 278 GLN A CA 1
ATOM 2276 C C . GLN A 1 278 ? -23.443 6.417 11.754 1.00 91.88 278 GLN A C 1
ATOM 2278 O O . GLN A 1 278 ? -23.505 6.823 10.597 1.00 91.88 278 GLN A O 1
ATOM 2283 N N . GLN A 1 279 ? -22.885 7.162 12.713 1.00 93.81 279 GLN A N 1
ATOM 2284 C CA . GLN A 1 279 ? -22.348 8.516 12.502 1.00 93.81 279 GLN A CA 1
ATOM 2285 C C . GLN A 1 279 ? -21.140 8.589 11.548 1.00 93.81 279 GLN A C 1
ATOM 2287 O O . GLN A 1 279 ? -20.699 9.693 11.215 1.00 93.81 279 GLN A O 1
ATOM 2292 N N . ASN A 1 280 ? -20.544 7.462 11.144 1.00 94.12 280 ASN A N 1
ATOM 2293 C CA . ASN A 1 280 ? -19.397 7.434 10.231 1.00 94.12 280 ASN A CA 1
ATOM 2294 C C . ASN A 1 280 ? -19.745 7.028 8.790 1.00 94.12 280 ASN A C 1
ATOM 2296 O O . ASN A 1 280 ? -18.883 7.163 7.920 1.00 94.12 280 ASN A O 1
ATOM 2300 N N . GLY A 1 281 ? -20.973 6.587 8.519 1.00 92.31 281 GLY A N 1
ATOM 2301 C CA . GLY A 1 281 ? -21.427 6.190 7.186 1.00 92.31 281 GLY A CA 1
ATOM 2302 C C . GLY A 1 281 ? -22.432 5.046 7.215 1.00 92.31 281 GLY A C 1
ATOM 2303 O O . GLY A 1 281 ? -22.639 4.416 8.254 1.00 92.31 281 GLY A O 1
ATOM 2304 N N . ASP A 1 282 ? -23.014 4.744 6.056 1.00 89.44 282 ASP A N 1
ATOM 2305 C CA . ASP A 1 282 ? -23.804 3.527 5.901 1.00 89.44 282 ASP A CA 1
ATOM 2306 C C . ASP A 1 282 ? -22.876 2.321 5.718 1.00 89.44 282 ASP A C 1
ATOM 2308 O O . ASP A 1 282 ? -22.172 2.187 4.717 1.00 89.44 282 ASP A O 1
ATOM 2312 N N . PHE A 1 283 ? -22.865 1.438 6.713 1.00 89.50 283 PHE A N 1
ATOM 2313 C CA . PHE A 1 283 ? -22.106 0.191 6.694 1.00 89.50 283 PHE A CA 1
ATOM 2314 C C . PHE A 1 283 ? -22.996 -1.038 6.501 1.00 89.50 283 PHE A C 1
ATOM 2316 O O . PHE A 1 283 ? -22.493 -2.157 6.670 1.00 89.50 283 PHE A O 1
ATOM 2323 N N . ASP A 1 284 ? -24.288 -0.877 6.196 1.00 82.38 284 ASP A N 1
ATOM 2324 C CA . ASP A 1 284 ? -25.159 -2.032 6.069 1.00 82.38 284 ASP A CA 1
ATOM 2325 C C . ASP A 1 284 ? -24.839 -2.855 4.820 1.00 82.38 284 ASP A C 1
ATOM 2327 O O . ASP A 1 284 ? -24.584 -2.357 3.722 1.00 82.38 284 ASP A O 1
ATOM 2331 N N . GLN A 1 285 ? -24.720 -4.159 5.039 1.00 81.62 285 GLN A N 1
ATOM 2332 C CA . GLN A 1 285 ? -24.218 -5.126 4.075 1.00 81.62 285 GLN A CA 1
ATOM 2333 C C . GLN A 1 285 ? -24.680 -6.515 4.515 1.00 81.62 285 GLN A C 1
ATOM 2335 O O . GLN A 1 285 ? -24.268 -6.993 5.574 1.00 81.62 285 GLN A O 1
ATOM 2340 N N . ASN A 1 286 ? -25.374 -7.233 3.629 1.00 81.69 286 ASN A N 1
ATOM 2341 C CA . ASN A 1 286 ? -25.830 -8.620 3.834 1.00 81.69 286 ASN A CA 1
ATOM 2342 C C . ASN A 1 286 ? -24.697 -9.628 4.150 1.00 81.69 286 ASN A C 1
ATOM 2344 O O . ASN A 1 286 ? -24.955 -10.793 4.439 1.00 81.69 286 ASN A O 1
ATOM 2348 N N . VAL A 1 287 ? -23.428 -9.213 4.061 1.00 87.50 287 VAL A N 1
ATOM 2349 C CA . VAL A 1 287 ? -22.249 -10.041 4.330 1.00 87.50 287 VAL A CA 1
ATOM 2350 C C . VAL A 1 287 ? -21.414 -9.396 5.438 1.00 87.50 287 VAL A C 1
ATOM 2352 O O . VAL A 1 287 ? -20.716 -8.406 5.213 1.00 87.50 287 VAL A O 1
ATOM 2355 N N . VAL A 1 288 ? -21.417 -10.009 6.626 1.00 83.62 288 VAL A N 1
ATOM 2356 C CA . VAL A 1 288 ? -20.722 -9.516 7.835 1.00 83.62 288 VAL A CA 1
ATOM 2357 C C . VAL A 1 288 ? -19.234 -9.224 7.589 1.00 83.62 288 VAL A C 1
ATOM 2359 O O . VAL A 1 288 ? -18.713 -8.211 8.054 1.00 83.62 288 VAL A O 1
ATOM 2362 N N . SER A 1 289 ? -18.540 -10.054 6.801 1.00 82.81 289 SER A N 1
ATOM 2363 C CA . SER A 1 289 ? -17.129 -9.818 6.462 1.00 82.81 289 SER A CA 1
ATOM 2364 C C . SER A 1 289 ? -16.920 -8.584 5.573 1.00 82.81 289 SER A C 1
ATOM 2366 O O . SER A 1 289 ? -15.904 -7.907 5.729 1.00 82.81 289 SER A O 1
ATOM 2368 N N . LYS A 1 290 ? -17.883 -8.226 4.704 1.00 86.69 290 LYS A N 1
ATOM 2369 C CA . LYS A 1 290 ? -17.867 -6.944 3.977 1.00 86.69 290 LYS A CA 1
ATOM 2370 C C . LYS A 1 290 ? -18.078 -5.781 4.945 1.00 86.69 290 LYS A C 1
ATOM 2372 O O . LYS A 1 290 ? -17.263 -4.864 4.924 1.00 86.69 290 LYS A O 1
ATOM 2377 N N . ARG A 1 291 ? -19.091 -5.848 5.824 1.00 88.62 291 ARG A N 1
ATOM 2378 C CA . ARG A 1 291 ? -19.400 -4.815 6.839 1.00 88.62 291 ARG A CA 1
ATOM 2379 C C . ARG A 1 291 ? -18.182 -4.474 7.702 1.00 88.62 291 ARG A C 1
ATOM 2381 O O . ARG A 1 291 ? -17.750 -3.322 7.735 1.00 88.62 291 ARG A O 1
ATOM 2388 N N . ILE A 1 292 ? -17.547 -5.489 8.298 1.00 86.44 292 ILE A N 1
ATOM 2389 C CA . ILE A 1 292 ? -16.308 -5.329 9.081 1.00 86.44 292 ILE A CA 1
ATOM 2390 C C . ILE A 1 292 ? -15.178 -4.757 8.209 1.00 86.44 292 ILE A C 1
ATOM 2392 O O . ILE A 1 292 ? -14.481 -3.834 8.628 1.00 86.44 292 ILE A O 1
ATOM 2396 N N . ALA A 1 293 ? -15.009 -5.239 6.973 1.00 88.69 293 ALA A N 1
ATOM 2397 C CA . ALA A 1 293 ? -13.982 -4.731 6.064 1.00 88.69 293 ALA A CA 1
ATOM 2398 C C . ALA A 1 293 ? -14.236 -3.300 5.547 1.00 88.69 293 ALA A C 1
ATOM 2400 O O . ALA A 1 293 ? -13.286 -2.680 5.066 1.00 88.69 293 ALA A O 1
ATOM 2401 N N . ARG A 1 294 ? -15.469 -2.772 5.627 1.00 92.06 294 ARG A N 1
ATOM 2402 C CA . ARG A 1 294 ? -15.799 -1.370 5.315 1.00 92.06 294 ARG A CA 1
ATOM 2403 C C . ARG A 1 294 ? -15.517 -0.458 6.504 1.00 92.06 294 ARG A C 1
ATOM 2405 O O . ARG A 1 294 ? -14.711 0.459 6.366 1.00 92.06 294 ARG A O 1
ATOM 2412 N N . PHE A 1 295 ? -16.064 -0.765 7.681 1.00 92.00 295 PHE A N 1
ATOM 2413 C CA . PHE A 1 295 ? -15.790 0.002 8.905 1.00 92.00 295 PHE A CA 1
ATOM 2414 C C . PHE A 1 295 ? -14.286 -0.014 9.261 1.00 92.00 295 PHE A C 1
ATOM 2416 O O . PHE A 1 295 ? -13.702 1.002 9.640 1.00 92.00 295 PHE A O 1
ATOM 2423 N N . GLY A 1 296 ? -13.597 -1.127 8.983 1.00 93.06 296 GLY A N 1
ATOM 2424 C CA . GLY A 1 296 ? -12.139 -1.263 9.084 1.00 93.06 296 GLY A CA 1
ATOM 2425 C C . GLY A 1 296 ? -11.305 -0.305 8.214 1.00 93.06 296 GLY A C 1
ATOM 2426 O O . GLY A 1 296 ? -10.098 -0.163 8.442 1.00 93.06 296 GLY A O 1
ATOM 2427 N N . LEU A 1 297 ? -11.909 0.393 7.242 1.00 93.25 297 LEU A N 1
ATOM 2428 C CA . LEU A 1 297 ? -11.250 1.453 6.467 1.00 93.25 297 LEU A CA 1
ATOM 2429 C C . LEU A 1 297 ? -11.107 2.771 7.246 1.00 93.25 297 LEU A C 1
ATOM 2431 O O . LEU A 1 297 ? -10.354 3.644 6.815 1.00 93.25 297 LEU A O 1
ATOM 2435 N N . LEU A 1 298 ? -11.794 2.933 8.382 1.00 94.06 298 LEU A N 1
ATOM 2436 C CA . LEU A 1 298 ? -11.601 4.080 9.277 1.00 94.06 298 LEU A CA 1
ATOM 2437 C C . LEU A 1 298 ? -10.349 3.915 10.149 1.00 94.06 298 LEU A C 1
ATOM 2439 O O . LEU A 1 298 ? -9.618 4.877 10.353 1.00 94.06 298 LEU A O 1
ATOM 2443 N N . PHE A 1 299 ? -10.054 2.680 10.570 1.00 92.31 299 PHE A N 1
ATOM 2444 C CA . PHE A 1 299 ? -8.884 2.301 11.382 1.00 92.31 299 PHE A CA 1
ATOM 2445 C C . PHE A 1 299 ? -7.630 1.976 10.554 1.00 92.31 299 PHE A C 1
ATOM 2447 O O . PHE A 1 299 ? -6.652 1.434 11.075 1.00 92.31 299 PHE A O 1
ATOM 2454 N N . SER A 1 300 ? -7.666 2.230 9.245 1.00 90.62 300 SER A N 1
ATOM 2455 C CA . SER A 1 300 ? -6.486 2.116 8.386 1.00 90.62 300 SER A CA 1
ATOM 2456 C C . SER A 1 300 ? -5.553 3.298 8.638 1.00 90.62 300 SER A C 1
ATOM 2458 O O . SER A 1 300 ? -6.007 4.440 8.631 1.00 90.62 300 SER A O 1
ATOM 2460 N N . GLU A 1 301 ? -4.268 3.015 8.839 1.00 90.81 301 GLU A N 1
ATOM 2461 C CA . GLU A 1 301 ? -3.233 4.040 8.984 1.00 90.81 301 GLU A CA 1
ATOM 2462 C C . GLU A 1 301 ? -3.092 4.852 7.685 1.00 90.81 301 GLU A C 1
ATOM 2464 O O . GLU A 1 301 ? -3.105 4.295 6.578 1.00 90.81 301 GLU A O 1
ATOM 2469 N N . VAL A 1 302 ? -3.011 6.172 7.838 1.00 93.06 302 VAL A N 1
ATOM 2470 C CA . VAL A 1 302 ? -2.858 7.168 6.775 1.00 93.06 302 VAL A CA 1
ATOM 2471 C C . VAL A 1 302 ? -2.003 8.329 7.274 1.00 93.06 302 VAL A C 1
ATOM 2473 O O . VAL A 1 302 ? -2.136 8.762 8.417 1.00 93.06 302 VAL A O 1
ATOM 2476 N N . MET A 1 303 ? -1.203 8.902 6.380 1.00 94.31 303 MET A N 1
ATOM 2477 C CA . MET A 1 303 ? -0.858 10.316 6.460 1.00 94.31 303 MET A CA 1
ATOM 2478 C C . MET A 1 303 ? -2.142 11.116 6.207 1.00 94.31 303 MET A C 1
ATOM 2480 O O . MET A 1 303 ? -2.718 11.052 5.122 1.00 94.31 303 MET A O 1
ATOM 2484 N N . MET A 1 304 ? -2.621 11.828 7.219 1.00 93.56 304 MET A N 1
ATOM 2485 C CA . MET A 1 304 ? -3.836 12.630 7.165 1.00 93.56 304 MET A CA 1
ATOM 2486 C C . MET A 1 304 ? -3.494 14.071 6.782 1.00 93.56 304 MET A C 1
ATOM 2488 O O . MET A 1 304 ? -3.097 14.866 7.636 1.00 93.56 304 MET A O 1
ATOM 2492 N N . THR A 1 305 ? -3.668 14.408 5.505 1.00 94.38 305 THR A N 1
ATOM 2493 C CA . THR A 1 305 ? -3.394 15.763 5.004 1.00 94.38 305 THR A CA 1
ATOM 2494 C C . THR A 1 305 ? -4.373 16.791 5.585 1.00 94.38 305 THR A C 1
ATOM 2496 O O . THR A 1 305 ? -5.443 16.444 6.097 1.00 94.38 305 THR A O 1
ATOM 2499 N N . SER A 1 306 ? -4.021 18.070 5.510 1.00 93.19 306 SER A N 1
ATOM 2500 C CA . SER A 1 306 ? -4.899 19.225 5.751 1.00 93.19 306 SER A CA 1
ATOM 2501 C C . SER A 1 306 ? -5.940 19.451 4.640 1.00 93.19 306 SER A C 1
ATOM 2503 O O . SER A 1 306 ? -6.788 20.332 4.761 1.00 93.19 306 SER A O 1
ATOM 2505 N N . ILE A 1 307 ? -5.892 18.669 3.557 1.00 96.00 307 ILE A N 1
ATOM 2506 C CA . ILE A 1 307 ? -6.702 18.869 2.355 1.00 96.00 307 ILE A CA 1
ATOM 2507 C C . ILE A 1 307 ? -8.081 18.245 2.555 1.00 96.00 307 ILE A C 1
ATOM 2509 O O . ILE A 1 307 ? -8.233 17.022 2.520 1.00 96.00 307 ILE A O 1
ATOM 2513 N N . GLU A 1 308 ? -9.090 19.092 2.729 1.00 96.12 308 GLU A N 1
ATOM 2514 C CA . GLU A 1 308 ? -10.496 18.719 2.568 1.00 96.12 308 GLU A CA 1
ATOM 2515 C C . GLU A 1 308 ? -10.904 18.875 1.107 1.00 96.12 308 GLU A C 1
ATOM 2517 O O . GLU A 1 308 ? -10.644 19.914 0.500 1.00 96.12 308 GLU A O 1
ATOM 2522 N N . ILE A 1 309 ? -11.500 17.820 0.549 1.00 95.38 309 ILE A N 1
ATOM 2523 C CA . ILE A 1 309 ? -11.945 17.776 -0.845 1.00 95.38 309 ILE A CA 1
ATOM 2524 C C . ILE A 1 309 ? -13.460 17.965 -0.872 1.00 95.38 309 ILE A C 1
ATOM 2526 O O . ILE A 1 309 ? -14.205 17.155 -0.313 1.00 95.38 309 ILE A O 1
ATOM 2530 N N . GLN A 1 310 ? -13.884 19.056 -1.504 1.00 94.56 310 GLN A N 1
ATOM 2531 C CA . GLN A 1 310 ? -15.280 19.446 -1.665 1.00 94.56 310 GLN A CA 1
ATOM 2532 C C . GLN A 1 310 ? -15.958 18.656 -2.797 1.00 94.56 310 GLN A C 1
ATOM 2534 O O . GLN A 1 310 ? -15.299 17.982 -3.588 1.00 94.56 310 GLN A O 1
ATOM 2539 N N . SER A 1 311 ? -17.291 18.691 -2.855 1.00 92.38 311 SER A N 1
ATOM 2540 C CA . SER A 1 311 ? -18.061 17.818 -3.762 1.00 92.38 311 SER A CA 1
ATOM 2541 C C . SER A 1 311 ? -17.907 18.193 -5.241 1.00 92.38 311 SER A C 1
ATOM 2543 O O . SER A 1 311 ? -17.917 17.318 -6.097 1.00 92.38 311 SER A O 1
ATOM 2545 N N . ASP A 1 312 ? -17.703 19.474 -5.536 1.00 94.50 312 ASP A N 1
ATOM 2546 C CA . ASP A 1 312 ? -17.381 20.028 -6.858 1.00 94.50 312 ASP A CA 1
ATOM 2547 C C . ASP A 1 312 ? -15.968 19.652 -7.342 1.00 94.50 312 ASP A C 1
ATOM 2549 O O . ASP A 1 312 ? -15.721 19.565 -8.543 1.00 94.50 312 ASP A O 1
ATOM 2553 N N . GLN A 1 313 ? -15.053 19.346 -6.417 1.00 96.38 313 GLN A N 1
ATOM 2554 C CA . GLN A 1 313 ? -13.708 18.841 -6.719 1.00 96.38 313 GLN A CA 1
ATOM 2555 C C . GLN A 1 313 ? -13.687 17.328 -7.026 1.00 96.38 313 GLN A C 1
ATOM 2557 O O . GLN A 1 313 ? -12.626 16.780 -7.343 1.00 96.38 313 GLN A O 1
ATOM 2562 N N . ILE A 1 314 ? -14.828 16.634 -6.908 1.00 96.88 314 ILE A N 1
ATOM 2563 C CA . ILE A 1 314 ? -14.968 15.189 -7.130 1.00 96.88 314 ILE A CA 1
ATOM 2564 C C . ILE A 1 314 ? -15.739 14.957 -8.431 1.00 96.88 314 ILE A C 1
ATOM 2566 O O . ILE A 1 314 ? -16.966 14.980 -8.477 1.00 96.88 314 ILE A O 1
ATOM 2570 N N . ILE A 1 315 ? -14.999 14.673 -9.497 1.00 97.06 315 ILE A N 1
ATOM 2571 C CA . ILE A 1 315 ? -15.552 14.254 -10.783 1.00 97.06 315 ILE A CA 1
ATOM 2572 C C . ILE A 1 315 ? -15.862 12.755 -10.691 1.00 97.06 315 ILE A C 1
ATOM 2574 O O . ILE A 1 315 ? -14.971 11.956 -10.396 1.00 97.06 315 ILE A O 1
ATOM 2578 N N . LEU 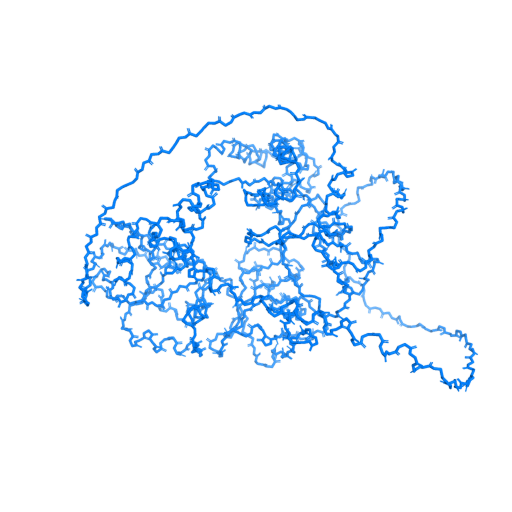A 1 316 ? -17.107 12.354 -10.952 1.00 96.31 316 LEU A N 1
ATOM 2579 C CA . LEU A 1 316 ? -17.460 10.939 -11.092 1.00 96.31 316 LEU A CA 1
ATOM 2580 C C . LEU A 1 316 ? -17.193 10.460 -12.524 1.00 96.31 316 LEU A C 1
ATOM 2582 O O . LEU A 1 316 ? -17.436 11.184 -13.487 1.00 96.31 316 LEU A O 1
ATOM 2586 N N . GLU A 1 317 ? -16.670 9.244 -12.656 1.00 95.00 317 GLU A N 1
ATOM 2587 C CA . GLU A 1 317 ? -16.275 8.640 -13.931 1.00 95.00 317 GLU A CA 1
ATOM 2588 C C . GLU A 1 317 ? -16.603 7.139 -13.919 1.00 95.00 317 GLU A C 1
ATOM 2590 O O . GLU A 1 317 ? -16.242 6.440 -12.975 1.00 95.00 317 GLU A O 1
ATOM 2595 N N . ASP A 1 318 ? -17.288 6.620 -14.939 1.00 95.88 318 ASP A N 1
ATOM 2596 C CA . ASP A 1 318 ? -17.695 5.208 -14.971 1.00 95.88 318 ASP A CA 1
ATOM 2597 C C . ASP A 1 318 ? -16.501 4.240 -15.024 1.00 95.88 318 ASP A C 1
ATOM 2599 O O . ASP A 1 318 ? -15.436 4.541 -15.565 1.00 95.88 318 ASP A O 1
ATOM 2603 N N . ASP A 1 319 ? -16.665 3.034 -14.479 1.00 96.62 319 ASP A N 1
ATOM 2604 C CA . ASP A 1 319 ? -15.661 1.973 -14.596 1.00 96.62 319 ASP A CA 1
ATOM 2605 C C . ASP A 1 319 ? -15.589 1.400 -16.020 1.00 96.62 319 ASP A C 1
ATOM 2607 O O . ASP A 1 319 ? -16.616 1.066 -16.614 1.00 96.62 319 ASP A O 1
ATOM 2611 N N . ILE A 1 320 ? -14.373 1.189 -16.543 1.00 94.69 320 ILE A N 1
ATOM 2612 C CA . ILE A 1 320 ? -14.201 0.473 -17.817 1.00 94.69 320 ILE A CA 1
ATOM 2613 C C . ILE A 1 320 ? -14.416 -1.014 -17.544 1.00 94.69 320 ILE A C 1
ATOM 2615 O O . ILE A 1 320 ? -13.636 -1.662 -16.839 1.00 94.69 320 ILE A O 1
ATOM 2619 N N . VAL A 1 321 ? -15.477 -1.566 -18.125 1.00 94.75 321 VAL A N 1
ATOM 2620 C CA . VAL A 1 321 ? -15.841 -2.980 -18.009 1.00 94.75 321 VAL A CA 1
ATOM 2621 C C . VAL A 1 321 ? -15.781 -3.679 -19.363 1.00 94.75 321 VAL A C 1
ATOM 2623 O O . VAL A 1 321 ? -16.004 -3.070 -20.402 1.00 94.75 321 VAL A O 1
ATOM 2626 N N . SER A 1 322 ? -15.517 -4.984 -19.346 1.00 91.75 322 SER A N 1
ATOM 2627 C CA . SER A 1 322 ? -15.687 -5.859 -20.515 1.00 91.75 322 SER A CA 1
ATOM 2628 C C . SER A 1 322 ? -17.123 -5.809 -21.045 1.00 91.75 322 SER A C 1
ATOM 2630 O O . SER A 1 322 ? -18.039 -5.730 -20.227 1.00 91.75 322 SER A O 1
ATOM 2632 N N . ASP A 1 323 ? -17.337 -6.028 -22.343 1.00 89.56 323 ASP A N 1
ATOM 2633 C CA . ASP A 1 323 ? -18.663 -6.057 -22.995 1.00 89.56 323 ASP A CA 1
ATOM 2634 C C . ASP A 1 323 ? -19.689 -6.938 -22.256 1.00 89.56 323 ASP A C 1
ATOM 2636 O O . ASP A 1 323 ? -20.835 -6.553 -22.034 1.00 89.56 323 ASP A O 1
ATOM 2640 N N . CYS A 1 324 ? -19.253 -8.113 -21.783 1.00 90.12 324 CYS A N 1
ATOM 2641 C CA . CYS A 1 324 ? -20.068 -9.055 -21.006 1.00 90.12 324 CYS A CA 1
ATOM 2642 C C . CYS A 1 324 ? -20.262 -8.666 -19.522 1.00 90.12 324 CYS A C 1
ATOM 2644 O O . CYS A 1 324 ? -20.737 -9.477 -18.729 1.00 90.12 324 CYS A O 1
ATOM 2646 N N . LYS A 1 325 ? -19.838 -7.458 -19.128 1.00 87.75 325 LYS A N 1
ATOM 2647 C CA . LYS A 1 325 ? -19.862 -6.848 -17.780 1.00 87.75 325 LYS A CA 1
ATOM 2648 C C . LYS A 1 325 ? -19.278 -7.707 -16.643 1.00 87.75 325 LYS A C 1
ATOM 2650 O O . LYS A 1 325 ? -19.487 -7.419 -15.468 1.00 87.75 325 LYS A O 1
ATOM 2655 N N . ARG A 1 326 ? -18.508 -8.747 -16.983 1.00 91.62 326 ARG A N 1
ATOM 2656 C CA . ARG A 1 326 ? -17.912 -9.715 -16.046 1.00 91.62 326 ARG A CA 1
ATOM 2657 C C . ARG A 1 326 ? -16.607 -9.231 -15.413 1.00 91.62 326 ARG A C 1
ATOM 2659 O O . ARG A 1 326 ? -16.287 -9.642 -14.299 1.00 91.62 326 ARG A O 1
ATOM 2666 N N . TYR A 1 327 ? -15.849 -8.401 -16.123 1.00 91.88 327 TYR A N 1
ATOM 2667 C CA . TYR A 1 327 ? -14.550 -7.896 -15.691 1.00 91.88 327 TYR A CA 1
ATOM 2668 C C . TYR A 1 327 ? -14.576 -6.372 -15.640 1.00 91.88 327 TYR A C 1
ATOM 2670 O O . TYR A 1 327 ? -15.037 -5.734 -16.581 1.00 91.88 327 TYR A O 1
ATOM 2678 N N . ASN A 1 328 ? -14.064 -5.810 -14.547 1.00 94.06 328 ASN A N 1
ATOM 2679 C CA . ASN A 1 328 ? -13.780 -4.388 -14.402 1.00 94.06 328 ASN A CA 1
ATOM 2680 C C . ASN A 1 328 ? -12.257 -4.204 -14.514 1.00 94.06 328 ASN A C 1
ATOM 2682 O O . ASN A 1 328 ? -11.505 -4.840 -13.772 1.00 94.06 328 ASN A O 1
ATOM 2686 N N . PHE A 1 329 ? -11.817 -3.369 -15.454 1.00 93.94 329 PHE A N 1
ATOM 2687 C CA . PHE A 1 329 ? -10.408 -3.084 -15.725 1.00 93.94 329 PHE A CA 1
ATOM 2688 C C . PHE A 1 329 ? -9.859 -1.909 -14.893 1.00 93.94 329 PHE A C 1
ATOM 2690 O O . PHE A 1 329 ? -8.645 -1.736 -14.806 1.00 93.94 329 PHE A O 1
ATOM 2697 N N . THR A 1 330 ? -10.736 -1.152 -14.228 1.00 95.06 330 THR A N 1
ATOM 2698 C CA . THR A 1 330 ? -10.440 0.038 -13.416 1.00 95.06 330 THR A CA 1
ATOM 2699 C C . THR A 1 330 ? -10.758 -0.120 -11.918 1.00 95.06 330 THR A C 1
ATOM 2701 O O . THR A 1 330 ? -10.738 0.883 -11.211 1.00 95.06 330 THR A O 1
ATOM 2704 N N . ASP A 1 331 ? -11.012 -1.333 -11.386 1.00 95.06 331 ASP A N 1
ATOM 2705 C CA . ASP A 1 331 ? -11.410 -1.524 -9.967 1.00 95.06 331 ASP A CA 1
ATOM 2706 C C . ASP A 1 331 ? -10.439 -0.850 -8.988 1.00 95.06 331 ASP A C 1
ATOM 2708 O O . ASP A 1 331 ? -9.291 -1.267 -8.802 1.00 95.06 331 ASP A O 1
ATOM 2712 N N . GLY A 1 332 ? -10.936 0.191 -8.318 1.00 95.62 332 GLY A N 1
ATOM 2713 C CA . GLY A 1 332 ? -10.170 0.939 -7.335 1.00 95.62 332 GLY A CA 1
ATOM 2714 C C . GLY A 1 332 ? -9.144 1.902 -7.935 1.00 95.62 332 GLY A C 1
ATOM 2715 O O . GLY A 1 332 ? -8.272 2.346 -7.190 1.00 95.62 332 GLY A O 1
ATOM 2716 N N . CYS A 1 333 ? -9.226 2.233 -9.223 1.00 97.25 333 CYS A N 1
ATOM 2717 C CA . CYS A 1 333 ? -8.379 3.219 -9.890 1.00 97.25 333 CYS A CA 1
ATOM 2718 C C . CYS A 1 333 ? -9.197 4.462 -10.275 1.00 97.25 333 CYS A C 1
ATOM 2720 O O . CYS A 1 333 ? -10.268 4.354 -10.865 1.00 97.25 333 CYS A O 1
ATOM 2722 N N . GLY A 1 334 ? -8.670 5.637 -9.944 1.00 97.25 334 GLY A N 1
ATOM 2723 C CA . GLY A 1 334 ? -9.152 6.947 -10.382 1.00 97.25 334 GLY A CA 1
ATOM 2724 C C . GLY A 1 334 ? -7.961 7.854 -10.695 1.00 97.25 334 GLY A C 1
ATOM 2725 O O . GLY A 1 334 ? -6.827 7.377 -10.731 1.00 97.25 334 GLY A O 1
ATOM 2726 N N . SER A 1 335 ? -8.186 9.158 -10.862 1.00 97.19 335 SER A N 1
ATOM 2727 C CA . SER A 1 335 ? -7.129 10.100 -11.275 1.00 97.19 335 SER A CA 1
ATOM 2728 C C . SER A 1 335 ? -7.100 11.393 -10.455 1.00 97.19 335 SER A C 1
ATOM 2730 O O . SER A 1 335 ? -8.078 11.759 -9.810 1.00 97.19 335 SER A O 1
ATOM 2732 N N . ILE A 1 336 ? -5.964 12.091 -10.466 1.00 97.88 336 ILE A N 1
ATOM 2733 C CA . ILE A 1 336 ? -5.715 13.341 -9.729 1.00 97.88 336 ILE A CA 1
ATOM 2734 C C . ILE A 1 336 ? -5.131 14.404 -10.668 1.00 97.88 336 ILE A C 1
ATOM 2736 O O . ILE A 1 336 ? -4.186 14.124 -11.408 1.00 97.88 336 ILE A O 1
ATOM 2740 N N . GLY A 1 337 ? -5.702 15.612 -10.644 1.00 97.00 337 GLY A N 1
ATOM 2741 C CA . GLY A 1 337 ? -5.184 16.759 -11.394 1.00 97.00 337 GLY A CA 1
ATOM 2742 C C . GLY A 1 337 ? -3.851 17.257 -10.842 1.00 97.00 337 GLY A C 1
ATOM 2743 O O . GLY A 1 337 ? -3.562 17.095 -9.654 1.00 97.00 337 GLY A O 1
ATOM 2744 N N . LEU A 1 338 ? -3.031 17.867 -11.703 1.00 96.19 338 LEU A N 1
ATOM 2745 C CA . LEU A 1 338 ? -1.656 18.255 -11.360 1.00 96.19 338 LEU A CA 1
ATOM 2746 C C . LEU A 1 338 ? -1.585 19.194 -10.144 1.00 96.19 338 LEU A C 1
ATOM 2748 O O . LEU A 1 338 ? -0.776 18.957 -9.253 1.00 96.19 338 LEU A O 1
ATOM 2752 N N . GLU A 1 339 ? -2.474 20.184 -10.062 1.00 96.56 339 GLU A N 1
ATOM 2753 C CA . GLU A 1 339 ? -2.529 21.146 -8.951 1.00 96.56 339 GLU A CA 1
ATOM 2754 C C . GLU A 1 339 ? -2.860 20.468 -7.609 1.00 96.56 339 GLU A C 1
ATOM 2756 O O . GLU A 1 339 ? -2.242 20.756 -6.583 1.00 96.56 339 GLU A O 1
ATOM 2761 N N . MET A 1 340 ? -3.802 19.515 -7.607 1.00 97.56 340 MET A N 1
ATOM 2762 C CA . MET A 1 340 ? -4.111 18.727 -6.408 1.00 97.56 340 MET A CA 1
ATOM 2763 C C . MET A 1 340 ? -2.944 17.794 -6.053 1.00 97.56 340 MET A C 1
ATOM 2765 O O . MET A 1 340 ? -2.609 17.652 -4.880 1.00 97.56 340 MET A O 1
ATOM 2769 N N . ALA A 1 341 ? -2.282 17.188 -7.044 1.00 97.69 341 ALA A N 1
ATOM 2770 C CA . ALA A 1 341 ? -1.113 16.341 -6.816 1.00 97.69 341 ALA A CA 1
ATOM 2771 C C . ALA A 1 341 ? 0.072 17.129 -6.229 1.00 97.69 341 ALA A C 1
ATOM 2773 O O . ALA A 1 341 ? 0.758 16.615 -5.346 1.00 97.69 341 ALA A O 1
ATOM 2774 N N . GLN A 1 342 ? 0.286 18.376 -6.661 1.00 96.75 342 GLN A N 1
ATOM 2775 C CA . GLN A 1 342 ? 1.260 19.302 -6.069 1.00 96.75 342 GLN A CA 1
ATOM 2776 C C . GLN A 1 342 ? 0.907 19.599 -4.607 1.00 96.75 342 GLN A C 1
ATOM 2778 O O . GLN A 1 342 ? 1.697 19.268 -3.728 1.00 96.75 342 GLN A O 1
ATOM 2783 N N . ARG A 1 343 ? -0.324 20.047 -4.324 1.00 96.81 343 ARG A N 1
ATOM 2784 C CA . ARG A 1 343 ? -0.793 20.331 -2.953 1.00 96.81 343 ARG A CA 1
ATOM 2785 C C . ARG A 1 343 ? -0.683 19.121 -2.007 1.00 96.81 343 ARG A C 1
ATOM 2787 O O . ARG A 1 343 ? -0.344 19.270 -0.835 1.00 96.81 343 ARG A O 1
ATOM 2794 N N . VAL A 1 344 ? -0.938 17.907 -2.506 1.00 97.19 344 VAL A N 1
ATOM 2795 C CA . VAL A 1 344 ? -0.717 16.647 -1.764 1.00 97.19 344 VAL A CA 1
ATOM 2796 C C . VAL A 1 344 ? 0.774 16.376 -1.532 1.00 97.19 344 VAL A C 1
ATOM 2798 O O . VAL A 1 344 ? 1.140 15.835 -0.490 1.00 97.19 344 VAL A O 1
ATOM 2801 N N . THR A 1 345 ? 1.638 16.751 -2.473 1.00 96.88 345 THR A N 1
ATOM 2802 C CA . THR A 1 345 ? 3.097 16.596 -2.367 1.00 96.88 345 THR A CA 1
ATOM 2803 C C . THR A 1 345 ? 3.693 17.561 -1.343 1.00 96.88 345 THR A C 1
ATOM 2805 O O . THR A 1 345 ? 4.553 17.145 -0.572 1.00 96.88 345 THR A O 1
ATOM 2808 N N . ASP A 1 346 ? 3.179 18.787 -1.238 1.00 96.12 346 ASP A N 1
ATOM 2809 C CA . ASP A 1 346 ? 3.577 19.750 -0.200 1.00 96.12 346 ASP A CA 1
ATOM 2810 C C . ASP A 1 346 ? 3.241 19.233 1.210 1.00 96.12 346 ASP A C 1
ATOM 2812 O O . ASP A 1 346 ? 4.077 19.256 2.114 1.00 96.12 346 ASP A O 1
ATOM 2816 N N . GLU A 1 347 ? 2.040 18.674 1.391 1.00 95.06 347 GLU A N 1
ATOM 2817 C CA . GLU A 1 347 ? 1.635 18.014 2.640 1.00 95.06 347 GLU A CA 1
ATOM 2818 C C . GLU A 1 347 ? 2.472 16.764 2.950 1.00 95.06 347 GLU A C 1
ATOM 2820 O O . GLU A 1 347 ? 2.807 16.524 4.111 1.00 95.06 347 GLU A O 1
ATOM 2825 N N . ILE A 1 348 ? 2.857 15.989 1.931 1.00 94.31 348 ILE A N 1
ATOM 2826 C CA . ILE A 1 348 ? 3.799 14.876 2.088 1.00 94.31 348 ILE A CA 1
ATOM 2827 C C . ILE A 1 348 ? 5.162 15.390 2.558 1.00 94.31 348 ILE A C 1
ATOM 2829 O O . ILE A 1 348 ? 5.685 14.875 3.542 1.00 94.31 348 ILE A O 1
ATOM 2833 N N . ASN A 1 349 ? 5.711 16.414 1.906 1.00 93.50 349 ASN A N 1
ATOM 2834 C CA . ASN A 1 349 ? 6.999 17.010 2.255 1.00 93.50 349 ASN A CA 1
ATOM 2835 C C . ASN A 1 349 ? 7.001 17.535 3.695 1.00 93.50 349 ASN A C 1
ATOM 2837 O O . ASN A 1 349 ? 7.932 17.252 4.449 1.00 93.50 349 ASN A O 1
ATOM 2841 N N . ARG A 1 350 ? 5.910 18.190 4.110 1.00 92.00 350 ARG A N 1
ATOM 2842 C CA . ARG A 1 350 ? 5.706 18.706 5.469 1.00 92.00 350 ARG A CA 1
ATOM 2843 C C . ARG A 1 350 ? 5.558 17.616 6.543 1.00 92.00 350 ARG A C 1
ATOM 2845 O O . ARG A 1 350 ? 5.970 17.848 7.674 1.00 92.00 350 ARG A O 1
ATOM 2852 N N . ILE A 1 351 ? 4.952 16.461 6.234 1.00 89.25 351 ILE A N 1
ATOM 2853 C CA . ILE A 1 351 ? 4.649 15.407 7.231 1.00 89.25 351 ILE A CA 1
ATOM 2854 C C . ILE A 1 351 ? 5.701 14.283 7.255 1.00 89.25 351 ILE A C 1
ATOM 2856 O O . ILE A 1 351 ? 6.088 13.835 8.332 1.00 89.25 351 ILE A O 1
ATOM 2860 N N . ASP A 1 352 ? 6.165 13.807 6.096 1.00 86.81 352 ASP A N 1
ATOM 2861 C CA . ASP A 1 352 ? 7.217 12.778 5.995 1.00 86.81 352 ASP A CA 1
ATOM 2862 C C . ASP A 1 352 ? 8.641 13.380 6.110 1.00 86.81 352 ASP A C 1
ATOM 2864 O O . ASP A 1 352 ? 9.601 12.611 6.170 1.00 86.81 352 ASP A O 1
ATOM 2868 N N . ASN A 1 353 ? 8.777 14.717 6.155 1.00 86.25 353 ASN A N 1
ATOM 2869 C CA . ASN A 1 353 ? 10.035 15.479 6.079 1.00 86.25 353 ASN A CA 1
ATOM 2870 C C . ASN A 1 353 ? 10.864 15.079 4.840 1.00 86.25 353 ASN A C 1
ATOM 2872 O O . ASN A 1 353 ? 11.936 14.477 4.948 1.00 86.25 353 ASN A O 1
ATOM 2876 N N . THR A 1 354 ? 10.330 15.376 3.651 1.00 85.50 354 THR A N 1
ATOM 2877 C CA . THR A 1 354 ? 10.935 15.015 2.354 1.00 85.50 354 THR A CA 1
ATOM 2878 C C . THR A 1 354 ? 11.060 16.194 1.396 1.00 85.50 354 THR A C 1
ATOM 2880 O O . THR A 1 354 ? 10.267 17.124 1.448 1.00 85.50 354 THR A O 1
ATOM 2883 N N . ASP A 1 355 ? 12.004 16.088 0.457 1.00 85.44 355 ASP A N 1
ATOM 2884 C CA . ASP A 1 355 ? 12.290 17.094 -0.575 1.00 85.44 355 ASP A CA 1
ATOM 2885 C C . ASP A 1 355 ? 11.706 16.683 -1.952 1.00 85.44 355 ASP A C 1
ATOM 2887 O O . ASP A 1 355 ? 12.423 16.607 -2.954 1.00 85.44 355 ASP A O 1
ATOM 2891 N N . LEU A 1 356 ? 10.421 16.308 -2.037 1.00 85.75 356 LEU A N 1
ATOM 2892 C CA . LEU A 1 356 ? 9.820 15.888 -3.315 1.00 85.75 356 LEU A CA 1
ATOM 2893 C C . LEU A 1 356 ? 9.532 17.102 -4.207 1.00 85.75 356 LEU A C 1
ATOM 2895 O O . LEU A 1 356 ? 8.532 17.788 -4.023 1.00 85.75 356 LEU A O 1
ATOM 2899 N N . ILE A 1 357 ? 10.397 17.321 -5.201 1.00 84.94 357 ILE A N 1
ATOM 2900 C CA . ILE A 1 357 ? 10.277 18.397 -6.205 1.00 84.94 357 ILE A CA 1
ATOM 2901 C C . ILE A 1 357 ? 9.168 18.103 -7.235 1.00 84.94 357 ILE A C 1
ATOM 2903 O O . ILE A 1 357 ? 8.550 19.018 -7.773 1.00 84.94 357 ILE A O 1
ATOM 2907 N N . ILE A 1 358 ? 8.920 16.823 -7.535 1.00 87.25 358 ILE A N 1
ATOM 2908 C CA . ILE A 1 358 ? 7.957 16.373 -8.551 1.00 87.25 358 ILE A CA 1
ATOM 2909 C C . ILE A 1 358 ? 6.872 15.527 -7.867 1.00 87.25 358 ILE A C 1
ATOM 2911 O O . ILE A 1 358 ? 7.228 14.624 -7.100 1.00 87.25 358 ILE A O 1
ATOM 2915 N N . PRO A 1 359 ? 5.573 15.752 -8.153 1.00 92.56 359 PRO A N 1
ATOM 2916 C CA . PRO A 1 359 ? 4.503 14.952 -7.576 1.00 92.56 359 PRO A CA 1
ATOM 2917 C C . PRO A 1 359 ? 4.625 13.451 -7.888 1.00 92.56 359 PRO A C 1
ATOM 2919 O O . PRO A 1 359 ? 4.875 13.081 -9.040 1.00 92.56 359 PRO A O 1
ATOM 2922 N N . PRO A 1 360 ? 4.401 12.563 -6.901 1.00 93.50 360 PRO A N 1
ATOM 2923 C CA . PRO A 1 360 ? 4.261 11.130 -7.131 1.00 93.50 360 PRO A CA 1
ATOM 2924 C C . PRO A 1 360 ? 3.218 10.815 -8.215 1.00 93.50 360 PRO A C 1
ATOM 2926 O O . PRO A 1 360 ? 2.097 11.313 -8.181 1.00 93.50 360 PRO A O 1
ATOM 2929 N N . SER A 1 361 ? 3.557 9.934 -9.158 1.00 92.62 361 SER A N 1
ATOM 2930 C CA . SER A 1 361 ? 2.658 9.525 -10.249 1.00 92.62 361 SER A CA 1
ATOM 2931 C C . SER A 1 361 ? 1.422 8.754 -9.767 1.00 92.62 361 SER A C 1
ATOM 2933 O O . SER A 1 361 ? 0.421 8.704 -10.481 1.00 92.62 361 SER A O 1
ATOM 2935 N N . VAL A 1 362 ? 1.492 8.126 -8.583 1.00 96.44 362 VAL A N 1
ATOM 2936 C CA . VAL A 1 362 ? 0.390 7.350 -7.988 1.00 96.44 362 VAL A CA 1
ATOM 2937 C C . VAL A 1 362 ? 0.277 7.606 -6.484 1.00 96.44 362 VAL A C 1
ATOM 2939 O O . VAL A 1 362 ? 1.251 7.432 -5.747 1.00 96.44 362 VAL A O 1
ATOM 2942 N N . PHE A 1 363 ? -0.935 7.903 -6.007 1.00 97.81 363 PHE A N 1
ATOM 2943 C CA . PHE A 1 363 ? -1.271 8.033 -4.583 1.00 97.81 363 PHE A CA 1
ATOM 2944 C C . PHE A 1 363 ? -2.307 6.981 -4.172 1.00 97.81 363 PHE A C 1
ATOM 2946 O O . PHE A 1 363 ? -3.347 6.843 -4.805 1.00 97.81 363 PHE A O 1
ATOM 2953 N N . LYS A 1 364 ? -2.081 6.244 -3.083 1.00 97.75 364 LYS A N 1
ATOM 2954 C CA . LYS A 1 364 ? -3.003 5.223 -2.554 1.00 97.75 364 LYS A CA 1
ATOM 2955 C C . LYS A 1 364 ? -3.874 5.837 -1.459 1.00 97.75 364 LYS A C 1
ATOM 2957 O O . LYS A 1 364 ? -3.438 5.953 -0.314 1.00 97.75 364 LYS A O 1
ATOM 2962 N N . ILE A 1 365 ? -5.101 6.222 -1.804 1.00 97.69 365 ILE A N 1
ATOM 2963 C CA . ILE A 1 365 ? -5.924 7.142 -1.002 1.00 97.69 365 ILE A CA 1
ATOM 2964 C C . ILE A 1 365 ? -7.013 6.470 -0.156 1.00 97.69 365 ILE A C 1
ATOM 2966 O O . ILE A 1 365 ? -7.480 5.367 -0.473 1.00 97.69 365 ILE A O 1
ATOM 2970 N N . ARG A 1 366 ? -7.440 7.181 0.898 1.00 96.81 366 ARG A N 1
ATOM 2971 C CA . ARG A 1 366 ? -8.681 7.043 1.685 1.00 96.81 366 ARG A CA 1
ATOM 2972 C C . ARG A 1 366 ? -9.310 8.435 1.789 1.00 96.81 366 ARG A C 1
ATOM 2974 O O . ARG A 1 366 ? -8.739 9.312 2.425 1.00 96.81 366 ARG A O 1
ATOM 2981 N N . LEU A 1 367 ? -10.499 8.606 1.235 1.00 96.25 367 LEU A N 1
ATOM 2982 C CA . LEU A 1 367 ? -11.316 9.824 1.297 1.00 96.25 367 LEU A CA 1
ATOM 2983 C C . LEU A 1 367 ? -12.753 9.362 1.522 1.00 96.25 367 LEU A C 1
ATOM 2985 O O . LEU A 1 367 ? -13.121 8.378 0.894 1.00 96.25 367 LEU A O 1
ATOM 2989 N N . GLN A 1 368 ? -13.543 9.973 2.413 1.00 94.69 368 GLN A N 1
ATOM 2990 C CA . GLN A 1 368 ? -14.965 9.614 2.582 1.00 94.69 368 GLN A CA 1
ATOM 2991 C C . GLN A 1 368 ? -15.187 8.076 2.679 1.00 94.69 368 GLN A C 1
ATOM 2993 O O . GLN A 1 368 ? -14.508 7.395 3.461 1.00 94.69 368 GLN A O 1
ATOM 2998 N N . GLY A 1 369 ? -16.066 7.496 1.860 1.00 94.69 369 GLY A N 1
ATOM 2999 C CA . GLY A 1 369 ? -16.241 6.045 1.712 1.00 94.69 369 GLY A CA 1
ATOM 3000 C C . GLY A 1 369 ? -15.305 5.369 0.697 1.00 94.69 369 GLY A C 1
ATOM 3001 O O . GLY A 1 369 ? -15.333 4.146 0.513 1.00 94.69 369 GLY A O 1
ATOM 3002 N N . TYR A 1 370 ? -14.461 6.154 0.029 1.00 96.44 370 TYR A N 1
ATOM 3003 C CA . TYR A 1 370 ? -13.661 5.765 -1.124 1.00 96.44 370 TYR A CA 1
ATOM 3004 C C . TYR A 1 370 ? -12.320 5.131 -0.724 1.00 96.44 370 TYR A C 1
ATOM 3006 O O . TYR A 1 370 ? -11.614 5.569 0.195 1.00 96.44 370 TYR A O 1
ATOM 3014 N N . LYS A 1 371 ? -11.930 4.090 -1.462 1.00 96.56 371 LYS A N 1
ATOM 3015 C CA . LYS A 1 371 ? -10.633 3.414 -1.348 1.00 96.56 371 LYS A CA 1
ATOM 3016 C C . LYS A 1 371 ? -10.149 2.988 -2.730 1.00 96.56 371 LYS A C 1
ATOM 3018 O O . LYS A 1 371 ? -10.786 2.169 -3.390 1.00 96.56 371 LYS A O 1
ATOM 3023 N N . GLY A 1 372 ? -8.952 3.445 -3.081 1.00 96.75 372 GLY A N 1
ATOM 3024 C CA . GLY A 1 372 ? -8.302 3.098 -4.337 1.00 96.75 372 GLY A CA 1
ATOM 3025 C C . GLY A 1 372 ? -6.884 3.653 -4.449 1.00 96.75 372 GLY A C 1
ATOM 3026 O O . GLY A 1 372 ? -6.220 3.893 -3.433 1.00 96.75 372 GLY A O 1
ATOM 3027 N N . VAL A 1 373 ? -6.458 3.858 -5.689 1.00 98.19 373 VAL A N 1
ATOM 3028 C CA . VAL A 1 373 ? -5.311 4.666 -6.107 1.00 98.19 373 VAL A CA 1
ATOM 3029 C C . VAL A 1 373 ? -5.788 5.806 -7.010 1.00 98.19 373 VAL A C 1
ATOM 3031 O O . VAL A 1 373 ? -6.775 5.642 -7.722 1.00 98.19 373 VAL A O 1
ATOM 3034 N N . LEU A 1 374 ? -5.093 6.943 -6.973 1.00 98.06 374 LEU A N 1
ATOM 3035 C CA . LEU A 1 374 ? -5.221 8.028 -7.943 1.00 98.06 374 LEU A CA 1
ATOM 3036 C C . LEU A 1 374 ? -3.939 8.118 -8.775 1.00 98.06 374 LEU A C 1
ATOM 3038 O O . LEU A 1 374 ? -2.856 8.254 -8.201 1.00 98.06 374 LEU A O 1
ATOM 3042 N N . THR A 1 375 ? -4.064 8.050 -10.099 1.00 96.38 375 THR A N 1
ATOM 3043 C CA . THR A 1 375 ? -2.994 8.317 -11.074 1.00 96.38 375 THR A CA 1
ATOM 3044 C C . THR A 1 375 ? -2.953 9.789 -11.468 1.00 96.38 375 THR A C 1
ATOM 3046 O O . THR A 1 375 ? -3.997 10.404 -11.680 1.00 96.38 375 THR A O 1
ATOM 3049 N N . LEU A 1 376 ? -1.757 10.367 -11.588 1.00 94.38 376 LEU A N 1
ATOM 3050 C CA . LEU A 1 376 ? -1.588 11.730 -12.098 1.00 94.38 376 LEU A CA 1
ATOM 3051 C C . LEU A 1 376 ? -2.151 11.849 -13.526 1.00 94.38 376 LEU A C 1
ATOM 3053 O O . LEU A 1 376 ? -1.811 11.044 -14.388 1.00 94.38 376 LEU A O 1
ATOM 3057 N N . CYS A 1 377 ? -2.988 12.857 -13.778 1.00 92.69 377 CYS A N 1
ATOM 3058 C CA . CYS A 1 377 ? -3.602 13.112 -15.082 1.00 92.69 377 CYS A CA 1
ATOM 3059 C C . CYS A 1 377 ? -3.600 14.623 -15.378 1.00 92.69 377 CYS A C 1
ATOM 3061 O O . CYS A 1 377 ? -4.199 15.409 -14.644 1.00 92.69 377 CYS A O 1
ATOM 3063 N N . LYS A 1 378 ? -2.920 15.037 -16.457 1.00 86.81 378 LYS A N 1
ATOM 3064 C CA . LYS A 1 378 ? -2.749 16.455 -16.857 1.00 86.81 378 LYS A CA 1
ATOM 3065 C C . LYS A 1 378 ? -3.995 17.078 -17.509 1.00 86.81 378 LYS A C 1
ATOM 3067 O O . LYS A 1 378 ? -4.077 18.298 -17.693 1.00 86.81 378 LYS A O 1
ATOM 3072 N N . GLU A 1 379 ? -4.959 16.248 -17.889 1.00 89.25 379 GLU A N 1
ATOM 3073 C CA . GLU A 1 379 ? -6.218 16.669 -18.508 1.00 89.25 379 GLU A CA 1
ATOM 3074 C C . GLU A 1 379 ? -7.156 17.303 -17.474 1.00 89.25 379 GLU A C 1
ATOM 3076 O O . GLU A 1 379 ? -7.790 18.316 -17.764 1.00 89.25 379 GLU A O 1
ATOM 3081 N N . ILE A 1 380 ? -7.178 16.757 -16.251 1.00 93.12 380 ILE A N 1
ATOM 3082 C CA . ILE A 1 380 ? -7.933 17.301 -15.117 1.00 93.12 380 ILE A CA 1
ATOM 3083 C C . ILE A 1 380 ? -7.377 18.688 -14.768 1.00 93.12 380 ILE A C 1
ATOM 3085 O O . ILE A 1 380 ? -6.194 18.830 -14.449 1.00 93.12 380 ILE A O 1
ATOM 3089 N N . LYS A 1 381 ? -8.244 19.703 -14.820 1.00 91.31 381 LYS A N 1
ATOM 3090 C CA . LYS A 1 381 ? -7.929 21.096 -14.473 1.00 91.31 381 LYS A CA 1
ATOM 3091 C C . LYS A 1 381 ? -8.341 21.408 -13.038 1.00 91.31 381 LYS A C 1
ATOM 3093 O O . LYS A 1 381 ? -9.293 20.813 -12.525 1.00 91.31 381 LYS A O 1
ATOM 3098 N N . GLY A 1 382 ? -7.656 22.366 -12.419 1.00 92.50 382 GLY A N 1
ATOM 3099 C CA . GLY A 1 382 ? -7.930 22.762 -11.049 1.00 92.50 382 GLY A CA 1
ATOM 3100 C C . GLY A 1 382 ? -7.475 21.720 -10.029 1.00 92.50 382 GLY A C 1
ATOM 3101 O O . GLY A 1 382 ? -6.915 20.660 -10.337 1.00 92.50 382 GLY A O 1
ATOM 3102 N N . GLN A 1 383 ? -7.794 22.001 -8.770 1.00 95.06 383 GLN A N 1
ATOM 3103 C CA . GLN A 1 383 ? -7.599 21.070 -7.666 1.00 95.06 383 GLN A CA 1
ATOM 3104 C C . GLN A 1 383 ? -8.736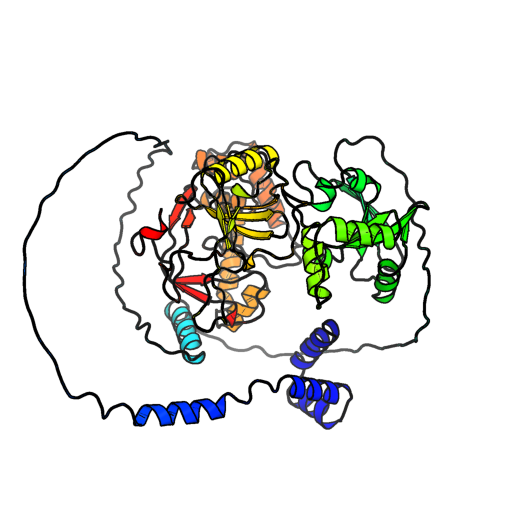 20.035 -7.628 1.00 95.06 383 GLN A C 1
ATOM 3106 O O . GLN A 1 383 ? -9.574 20.073 -6.731 1.00 95.06 383 GLN A O 1
ATOM 3111 N N . SER A 1 384 ? -8.759 19.115 -8.593 1.00 97.25 384 SER A N 1
ATOM 3112 C CA . SER A 1 384 ? -9.840 18.130 -8.768 1.00 97.25 384 SER A CA 1
ATOM 3113 C C . SER A 1 384 ? -9.328 16.686 -8.841 1.00 97.25 384 SER A C 1
ATOM 3115 O O . SER A 1 384 ? -8.168 16.426 -9.183 1.00 97.25 384 SER A O 1
ATOM 3117 N N . ILE A 1 385 ? -10.207 15.729 -8.535 1.00 97.75 385 ILE A N 1
ATOM 3118 C CA . ILE A 1 385 ? -9.961 14.284 -8.646 1.00 97.75 385 ILE A CA 1
ATOM 3119 C C . ILE A 1 385 ? -11.086 13.590 -9.422 1.00 97.75 385 ILE A C 1
ATOM 3121 O O . ILE A 1 385 ? -12.236 14.014 -9.362 1.00 97.75 385 ILE A O 1
ATOM 3125 N N . LYS A 1 386 ? -10.760 12.496 -10.116 1.00 97.31 386 LYS A N 1
ATOM 3126 C CA . LYS A 1 386 ? -11.718 11.565 -10.726 1.00 97.31 386 LYS A CA 1
ATOM 3127 C C . LYS A 1 386 ? -11.879 10.329 -9.837 1.00 97.31 386 LYS A C 1
ATOM 3129 O O . LYS A 1 386 ? -10.882 9.679 -9.514 1.00 97.31 386 LYS A O 1
ATOM 3134 N N . ILE A 1 387 ? -13.114 10.000 -9.462 1.00 97.56 387 ILE A N 1
ATOM 3135 C CA . ILE A 1 387 ? -13.490 8.839 -8.641 1.00 97.56 387 ILE A CA 1
ATOM 3136 C C . ILE A 1 387 ? -14.448 7.942 -9.430 1.00 97.56 387 ILE A C 1
ATOM 3138 O O . ILE A 1 387 ? -15.402 8.428 -10.031 1.00 97.56 387 ILE A O 1
ATOM 3142 N N . ARG A 1 388 ? -14.210 6.625 -9.398 1.00 97.44 388 ARG A N 1
ATOM 3143 C CA . ARG A 1 388 ? -15.042 5.627 -10.092 1.00 97.44 388 ARG A CA 1
ATOM 3144 C C . ARG A 1 388 ? -15.942 4.840 -9.134 1.00 97.44 388 ARG A C 1
ATOM 3146 O O . ARG A 1 388 ? -15.526 4.644 -7.987 1.00 97.44 388 ARG A O 1
ATOM 3153 N N . PRO A 1 389 ? -17.125 4.344 -9.558 1.00 96.81 389 PRO A N 1
ATOM 3154 C CA . PRO A 1 389 ? -18.045 3.580 -8.708 1.00 96.81 389 PRO A CA 1
ATOM 3155 C C . PRO A 1 389 ? -17.371 2.438 -7.940 1.00 96.81 389 PRO A C 1
ATOM 3157 O O . PRO A 1 389 ? -17.614 2.255 -6.749 1.00 96.81 389 PRO A O 1
ATOM 3160 N N . SER A 1 390 ? -16.443 1.719 -8.573 1.00 96.31 390 SER A N 1
ATOM 3161 C CA . SER A 1 390 ? -15.655 0.671 -7.930 1.00 96.31 390 SER A CA 1
ATOM 3162 C C . SER A 1 390 ? -14.871 1.170 -6.723 1.00 96.31 390 SER A C 1
ATOM 3164 O O . SER A 1 390 ? -14.745 0.432 -5.749 1.00 96.31 390 SER A O 1
ATOM 3166 N N . MET A 1 391 ? -14.356 2.402 -6.727 1.00 97.44 391 MET A N 1
ATOM 3167 C CA . MET A 1 391 ? -13.614 2.984 -5.606 1.00 97.44 391 MET A CA 1
ATOM 3168 C C . MET A 1 391 ? -14.499 3.208 -4.380 1.00 97.44 391 MET A C 1
ATOM 3170 O O . MET A 1 391 ? -13.979 3.192 -3.260 1.00 97.44 391 MET A O 1
ATOM 3174 N N . ILE A 1 392 ? -15.807 3.392 -4.571 1.00 95.81 392 ILE A N 1
ATOM 3175 C CA . ILE A 1 392 ? -16.782 3.618 -3.507 1.00 95.81 392 ILE A CA 1
ATOM 3176 C C . ILE A 1 392 ? -17.018 2.297 -2.777 1.00 95.81 392 ILE A C 1
ATOM 3178 O O . ILE A 1 392 ? -17.434 1.291 -3.352 1.00 95.81 392 ILE A O 1
ATOM 3182 N N . LYS A 1 393 ? -16.657 2.246 -1.490 1.00 94.75 393 LYS A N 1
ATOM 3183 C CA . LYS A 1 393 ? -16.755 1.010 -0.700 1.00 94.75 393 LYS A CA 1
ATOM 3184 C C . LYS A 1 393 ? -17.900 1.068 0.327 1.00 94.75 393 LYS A C 1
ATOM 3186 O O . LYS A 1 393 ? -18.318 0.001 0.773 1.00 94.75 393 LYS A O 1
ATOM 3191 N N . PHE A 1 394 ? -18.384 2.255 0.681 1.00 94.25 394 PHE A N 1
ATOM 3192 C CA . PHE A 1 394 ? -19.565 2.551 1.505 1.00 94.25 394 PHE A CA 1
ATOM 3193 C C . PHE A 1 394 ? -19.931 4.039 1.323 1.00 94.25 394 PHE A C 1
ATOM 3195 O O . PHE A 1 394 ? -19.099 4.766 0.784 1.00 94.25 394 PHE A O 1
ATOM 3202 N N . GLU A 1 395 ? -21.097 4.508 1.777 1.00 92.50 395 GLU A N 1
ATOM 3203 C CA . GLU A 1 395 ? -21.480 5.929 1.654 1.00 92.50 395 GLU A CA 1
ATOM 3204 C C . GLU A 1 395 ? -21.202 6.725 2.935 1.00 92.50 395 GLU A C 1
ATOM 3206 O O . GLU A 1 395 ? -21.547 6.291 4.036 1.00 92.50 395 GLU A O 1
ATOM 3211 N N . THR A 1 396 ? -20.564 7.897 2.806 1.00 93.69 396 THR A N 1
ATOM 3212 C CA . THR A 1 396 ? -20.376 8.870 3.901 1.00 93.69 396 THR A CA 1
ATOM 3213 C C . THR A 1 396 ? -19.815 10.200 3.398 1.00 93.69 396 THR A C 1
ATOM 3215 O O . THR A 1 396 ? -18.853 10.215 2.637 1.00 93.69 396 THR A O 1
ATOM 3218 N N . SER A 1 397 ? -20.316 11.326 3.907 1.00 91.31 397 SER A N 1
ATOM 3219 C CA . SER A 1 397 ? -19.658 12.638 3.782 1.00 91.31 397 SER A CA 1
ATOM 3220 C C . SER A 1 397 ? -18.721 12.950 4.959 1.00 91.31 397 SER A C 1
ATOM 3222 O O . SER A 1 397 ? -17.893 13.854 4.884 1.00 91.31 397 SER A O 1
ATOM 3224 N N . ALA A 1 398 ? -18.789 12.181 6.052 1.00 92.88 398 ALA A N 1
ATOM 3225 C CA . ALA A 1 398 ? -18.262 12.567 7.363 1.00 92.88 398 ALA A CA 1
ATOM 3226 C C . ALA A 1 398 ? -16.730 12.437 7.534 1.00 92.88 398 ALA A C 1
ATOM 3228 O O . ALA A 1 398 ? -16.232 12.455 8.661 1.00 92.88 398 ALA A O 1
ATOM 3229 N N . HIS A 1 399 ? -15.986 12.279 6.434 1.00 93.94 399 HIS A N 1
ATOM 3230 C CA . HIS A 1 399 ? -14.520 12.236 6.391 1.00 93.94 399 HIS A CA 1
ATOM 3231 C C . HIS A 1 399 ? -13.991 12.945 5.117 1.00 93.94 399 HIS A C 1
ATOM 3233 O O . HIS A 1 399 ? -13.470 12.266 4.225 1.00 93.94 399 HIS A O 1
ATOM 3239 N N . PRO A 1 400 ? -14.126 14.284 5.004 1.00 94.25 400 PRO A N 1
ATOM 3240 C CA . PRO A 1 400 ? -13.753 15.046 3.802 1.00 94.25 400 PRO A CA 1
ATOM 3241 C C . PRO A 1 400 ? -12.235 15.206 3.610 1.00 94.25 400 PRO A C 1
ATOM 3243 O O . PRO A 1 400 ? -11.788 15.528 2.511 1.00 94.25 400 PRO A O 1
ATOM 3246 N N . ARG A 1 401 ? -11.429 14.969 4.655 1.00 95.19 401 ARG A N 1
ATOM 3247 C CA . ARG A 1 401 ? -9.961 15.040 4.587 1.00 95.19 401 ARG A CA 1
ATOM 3248 C C . ARG A 1 401 ? -9.361 13.867 3.811 1.00 95.19 401 ARG A C 1
ATOM 3250 O O . ARG A 1 401 ? -9.683 12.703 4.074 1.00 95.19 401 ARG A O 1
ATOM 3257 N N . LEU A 1 402 ? -8.434 14.171 2.906 1.00 96.56 402 LEU A N 1
ATOM 3258 C CA . LEU A 1 402 ? -7.698 13.181 2.127 1.00 96.56 402 LEU A CA 1
ATOM 3259 C C . LEU A 1 402 ? -6.605 12.506 2.976 1.00 96.56 402 LEU A C 1
ATOM 3261 O O . LEU A 1 402 ? -5.631 13.133 3.398 1.00 96.56 402 LEU A O 1
ATOM 3265 N N . GLY A 1 403 ? -6.745 11.196 3.186 1.00 96.69 403 GLY A N 1
ATOM 3266 C CA . GLY A 1 403 ? -5.734 10.345 3.808 1.00 96.69 403 GLY A CA 1
ATOM 3267 C C . GLY A 1 403 ? -4.901 9.587 2.772 1.00 96.69 403 GLY A C 1
ATOM 3268 O O . GLY A 1 403 ? -5.432 8.758 2.030 1.00 96.69 403 GLY A O 1
ATOM 3269 N N . ILE A 1 404 ? -3.588 9.805 2.754 1.00 97.25 404 ILE A N 1
ATOM 3270 C CA . ILE A 1 404 ? -2.633 9.067 1.919 1.00 97.25 404 ILE A CA 1
ATOM 3271 C C . ILE A 1 404 ? -2.138 7.843 2.704 1.00 97.25 404 ILE A C 1
ATOM 3273 O O . ILE A 1 404 ? -1.470 7.978 3.725 1.00 97.25 404 ILE A O 1
ATOM 3277 N N . CYS A 1 405 ? -2.446 6.625 2.252 1.00 95.06 405 CYS A N 1
ATOM 3278 C CA . CYS A 1 405 ? -1.856 5.408 2.833 1.00 95.06 405 CYS A CA 1
ATOM 3279 C C . CYS A 1 405 ? -0.413 5.183 2.361 1.00 95.06 405 CYS A C 1
ATOM 3281 O O . CYS A 1 405 ? 0.378 4.563 3.064 1.00 95.06 405 CYS A O 1
ATOM 3283 N N . GLU A 1 406 ? -0.120 5.545 1.112 1.00 94.12 406 GLU A N 1
ATOM 3284 C CA . GLU A 1 406 ? 1.135 5.249 0.415 1.00 94.12 406 GLU A CA 1
ATOM 3285 C C . GLU A 1 406 ? 1.179 6.057 -0.891 1.00 94.12 406 GLU A C 1
ATOM 3287 O O . GLU A 1 406 ? 0.135 6.491 -1.379 1.00 94.12 406 GLU A O 1
ATOM 3292 N N . TYR A 1 407 ? 2.354 6.223 -1.489 1.00 94.94 407 TYR A N 1
ATOM 3293 C CA . TYR A 1 407 ? 2.524 6.873 -2.790 1.00 94.94 407 TYR A CA 1
ATOM 3294 C C . TYR A 1 407 ? 3.721 6.272 -3.536 1.00 94.94 407 TYR A C 1
ATOM 3296 O O . TYR A 1 407 ? 4.557 5.597 -2.928 1.00 94.94 407 TYR A O 1
ATOM 3304 N N . SER A 1 408 ? 3.793 6.462 -4.855 1.00 92.12 408 SER A N 1
ATOM 3305 C CA . SER A 1 408 ? 4.890 5.956 -5.689 1.00 92.12 408 SER A CA 1
ATOM 3306 C C . SER A 1 408 ? 6.230 6.553 -5.248 1.00 92.12 408 SER A C 1
ATOM 3308 O O . SER A 1 408 ? 6.402 7.770 -5.278 1.00 92.12 408 SER A O 1
ATOM 3310 N N . LYS A 1 409 ? 7.177 5.694 -4.853 1.00 86.38 409 LYS A N 1
ATOM 3311 C CA . LYS A 1 409 ? 8.534 6.062 -4.415 1.00 86.38 409 LYS A CA 1
ATOM 3312 C C . LYS A 1 409 ? 9.588 5.390 -5.312 1.00 86.38 409 LYS A C 1
ATOM 3314 O O . LYS A 1 409 ? 9.340 4.280 -5.790 1.00 86.38 409 LYS A O 1
ATOM 3319 N N . PRO A 1 410 ? 10.758 6.017 -5.528 1.00 81.50 410 PRO A N 1
ATOM 3320 C CA . PRO A 1 410 ? 11.866 5.401 -6.252 1.00 81.50 410 PRO A CA 1
ATOM 3321 C C . PRO A 1 410 ? 12.479 4.230 -5.461 1.00 81.50 410 PRO A C 1
ATOM 3323 O O . PRO A 1 410 ? 12.223 4.050 -4.270 1.00 81.50 410 PRO A O 1
ATOM 3326 N N . PHE A 1 411 ? 13.321 3.439 -6.133 1.00 77.44 411 PHE A N 1
ATOM 3327 C CA . PHE A 1 411 ? 14.189 2.406 -5.534 1.00 77.44 411 PHE A CA 1
ATOM 3328 C C . PHE A 1 411 ? 13.496 1.313 -4.690 1.00 77.44 411 PHE A C 1
ATOM 3330 O O . PHE A 1 411 ? 14.129 0.638 -3.877 1.00 77.44 411 PHE A O 1
ATOM 3337 N N . THR A 1 412 ? 12.202 1.071 -4.906 1.00 80.50 412 THR A N 1
ATOM 3338 C CA . THR A 1 412 ? 11.422 0.015 -4.242 1.00 80.50 412 THR A CA 1
ATOM 3339 C C . THR A 1 412 ? 11.791 -1.385 -4.753 1.00 80.50 412 THR A C 1
ATOM 3341 O O . THR A 1 412 ? 11.012 -2.017 -5.455 1.00 80.50 412 THR A O 1
ATOM 3344 N N . PHE A 1 413 ? 12.984 -1.904 -4.451 1.00 84.75 413 PHE A N 1
ATOM 3345 C CA . PHE A 1 413 ? 13.414 -3.226 -4.938 1.00 84.75 413 PHE A CA 1
ATOM 3346 C C . PHE A 1 413 ? 12.447 -4.361 -4.570 1.00 84.75 413 PHE A C 1
ATOM 3348 O O . PHE A 1 413 ? 11.999 -4.471 -3.427 1.00 84.75 413 PHE A O 1
ATOM 3355 N N . GLY A 1 414 ? 12.189 -5.255 -5.527 1.00 86.50 414 GLY A N 1
ATOM 3356 C CA . GLY A 1 414 ? 11.524 -6.529 -5.266 1.00 86.50 414 GLY A CA 1
ATOM 3357 C C . GLY A 1 414 ? 12.451 -7.521 -4.554 1.00 86.50 414 GLY A C 1
ATOM 3358 O O . GLY A 1 414 ? 13.684 -7.412 -4.595 1.00 86.50 414 GLY A O 1
ATOM 3359 N N . HIS A 1 415 ? 11.851 -8.488 -3.856 1.00 87.94 415 HIS A N 1
ATOM 3360 C CA . HIS A 1 415 ? 12.573 -9.530 -3.124 1.00 87.94 415 HIS A CA 1
ATOM 3361 C C . HIS A 1 415 ? 11.960 -10.900 -3.404 1.00 87.94 415 HIS A C 1
ATOM 3363 O O . HIS A 1 415 ? 10.754 -11.084 -3.217 1.00 87.94 415 HIS A O 1
ATOM 3369 N N . LEU A 1 416 ? 12.795 -11.878 -3.749 1.00 89.62 416 LEU A N 1
ATOM 3370 C CA . LEU A 1 416 ? 12.420 -13.284 -3.705 1.00 89.62 416 LEU A CA 1
ATOM 3371 C C . LEU A 1 416 ? 12.249 -13.704 -2.243 1.00 89.62 416 LEU A C 1
ATOM 3373 O O . LEU A 1 416 ? 13.097 -13.452 -1.385 1.00 89.62 416 LEU A O 1
ATOM 3377 N N . ASN A 1 417 ? 11.116 -14.333 -1.962 1.00 89.12 417 ASN A N 1
ATOM 3378 C CA . ASN A 1 417 ? 10.785 -14.927 -0.676 1.00 89.12 417 ASN A CA 1
ATOM 3379 C C . ASN A 1 417 ? 10.388 -16.393 -0.904 1.00 89.12 417 ASN A C 1
ATOM 3381 O O . ASN A 1 417 ? 10.221 -16.814 -2.046 1.00 89.12 417 ASN A O 1
ATOM 3385 N N . GLN A 1 418 ? 10.203 -17.161 0.170 1.00 87.81 418 GLN A N 1
ATOM 3386 C CA . GLN A 1 418 ? 9.896 -18.595 0.087 1.00 87.81 418 GLN A CA 1
ATOM 3387 C C . GLN A 1 418 ? 8.675 -18.932 -0.797 1.00 87.81 418 GLN A C 1
ATOM 3389 O O . GLN A 1 418 ? 8.694 -19.959 -1.465 1.00 87.81 418 GLN A O 1
ATOM 3394 N N . GLN A 1 419 ? 7.645 -18.076 -0.849 1.00 89.25 419 GLN A N 1
ATOM 3395 C CA . GLN A 1 419 ? 6.464 -18.288 -1.699 1.00 89.25 419 GLN A CA 1
ATOM 3396 C C . GLN A 1 419 ? 6.803 -18.080 -3.180 1.00 89.25 419 GLN A C 1
ATOM 3398 O O . GLN A 1 419 ? 6.469 -18.919 -4.009 1.00 89.25 419 GLN A O 1
ATOM 3403 N N . TYR A 1 420 ? 7.512 -16.997 -3.518 1.00 90.75 420 TYR A N 1
ATOM 3404 C CA . TYR A 1 420 ? 7.941 -16.747 -4.899 1.00 90.75 420 TYR A CA 1
ATOM 3405 C C . TYR A 1 420 ? 8.941 -17.797 -5.395 1.00 90.75 420 TYR A C 1
ATOM 3407 O O . TYR A 1 420 ? 8.832 -18.231 -6.533 1.00 90.75 420 TYR A O 1
ATOM 3415 N N . ILE A 1 421 ? 9.871 -18.242 -4.543 1.00 91.50 421 ILE A N 1
ATOM 3416 C CA . ILE A 1 421 ? 10.821 -19.318 -4.866 1.00 91.50 421 ILE A CA 1
ATOM 3417 C C . ILE A 1 421 ? 10.062 -20.617 -5.166 1.00 91.50 421 ILE A C 1
ATOM 3419 O O . ILE A 1 421 ? 10.252 -21.193 -6.231 1.00 91.50 421 ILE A O 1
ATOM 3423 N N . ALA A 1 422 ? 9.135 -21.030 -4.293 1.00 91.38 422 ALA A N 1
ATOM 3424 C CA . ALA A 1 422 ? 8.341 -22.243 -4.500 1.00 91.38 422 ALA A CA 1
ATOM 3425 C C . ALA A 1 422 ? 7.476 -22.190 -5.775 1.00 91.38 422 ALA A C 1
ATOM 3427 O O . ALA A 1 422 ? 7.387 -23.180 -6.496 1.00 91.38 422 ALA A O 1
ATOM 3428 N N . LEU A 1 423 ? 6.866 -21.040 -6.084 1.00 92.31 423 LEU A N 1
ATOM 3429 C CA . LEU A 1 423 ? 6.044 -20.875 -7.288 1.00 92.31 423 LEU A CA 1
ATOM 3430 C C . LEU A 1 423 ? 6.875 -20.798 -8.578 1.00 92.31 423 LEU A C 1
ATOM 3432 O O . LEU A 1 423 ? 6.432 -21.301 -9.604 1.00 92.31 423 LEU A O 1
ATOM 3436 N N . LEU A 1 424 ? 8.073 -20.205 -8.545 1.00 92.25 424 LEU A N 1
ATOM 3437 C CA . LEU A 1 424 ? 8.981 -20.169 -9.699 1.00 92.25 424 LEU A CA 1
ATOM 3438 C C . LEU A 1 424 ? 9.626 -21.541 -9.953 1.00 92.25 424 LEU A C 1
ATOM 3440 O O . LEU A 1 424 ? 9.654 -21.987 -11.097 1.00 92.25 424 LEU A O 1
ATOM 3444 N N . SER A 1 425 ? 10.054 -22.243 -8.901 1.00 92.56 425 SER A N 1
ATOM 3445 C CA . SER A 1 425 ? 10.522 -23.637 -8.980 1.00 92.56 425 SER A CA 1
ATOM 3446 C C . SER A 1 425 ? 9.408 -24.556 -9.517 1.00 92.56 425 SER A C 1
ATOM 3448 O O . SER A 1 425 ? 9.612 -25.308 -10.467 1.00 92.56 425 SER A O 1
ATOM 3450 N N . GLY A 1 426 ? 8.166 -24.379 -9.042 1.00 90.69 426 GLY A N 1
ATOM 3451 C CA . GLY A 1 426 ? 6.972 -25.057 -9.571 1.00 90.69 426 GLY A CA 1
ATOM 3452 C C . GLY A 1 426 ? 6.568 -24.679 -11.008 1.00 90.69 426 GLY A C 1
ATOM 3453 O O . GLY A 1 426 ? 5.788 -25.403 -11.625 1.00 90.69 426 GLY A O 1
ATOM 3454 N N . LEU A 1 427 ? 7.102 -23.584 -11.562 1.00 91.31 427 LEU A N 1
ATOM 3455 C CA . LEU A 1 427 ? 7.012 -23.224 -12.987 1.00 91.31 427 LEU A CA 1
ATOM 3456 C C . LEU A 1 427 ? 8.200 -23.755 -13.817 1.00 91.31 427 LEU A C 1
ATOM 3458 O O . LEU A 1 427 ? 8.226 -23.554 -15.030 1.00 91.31 427 LEU A O 1
ATOM 3462 N N . GLY A 1 428 ? 9.163 -24.441 -13.192 1.00 91.62 428 GLY A N 1
ATOM 3463 C CA . GLY A 1 428 ? 10.336 -25.022 -13.848 1.00 91.62 428 GLY A CA 1
ATOM 3464 C C . GLY A 1 428 ? 11.579 -24.126 -13.889 1.00 91.62 428 GLY A C 1
ATOM 3465 O O . GLY A 1 428 ? 12.479 -24.401 -14.678 1.00 91.62 428 GLY A O 1
ATOM 3466 N N . VAL A 1 429 ? 11.654 -23.064 -13.076 1.00 92.12 429 VAL A N 1
ATOM 3467 C CA . VAL A 1 429 ? 12.899 -22.290 -12.901 1.00 92.12 429 VAL A CA 1
ATOM 3468 C C . VAL A 1 429 ? 13.895 -23.117 -12.068 1.00 92.12 429 VAL A C 1
ATOM 3470 O O . VAL A 1 429 ? 13.533 -23.497 -10.955 1.00 92.12 429 VAL A O 1
ATOM 3473 N N . PRO A 1 430 ? 15.130 -23.382 -12.546 1.00 94.44 430 PRO A N 1
ATOM 3474 C CA . PRO A 1 430 ? 16.110 -24.174 -11.798 1.00 94.44 430 PRO A CA 1
ATOM 3475 C C . PRO A 1 430 ? 16.487 -23.547 -10.448 1.00 94.44 430 PRO A C 1
ATOM 3477 O O . PRO A 1 430 ? 16.751 -22.345 -10.369 1.00 94.44 430 PRO A O 1
ATOM 3480 N N . ASP A 1 431 ? 16.573 -24.366 -9.395 1.00 90.38 431 ASP A N 1
ATOM 3481 C CA . ASP A 1 431 ? 16.834 -23.894 -8.024 1.00 90.38 431 ASP A CA 1
ATOM 3482 C C . ASP A 1 431 ? 18.225 -23.240 -7.852 1.00 90.38 431 ASP A C 1
ATOM 3484 O O . ASP A 1 431 ? 18.430 -22.395 -6.972 1.00 90.38 431 ASP A O 1
ATOM 3488 N N . GLU A 1 432 ? 19.167 -23.576 -8.737 1.00 94.88 432 GLU A N 1
ATOM 3489 C CA . GLU A 1 432 ? 20.488 -22.947 -8.872 1.00 94.88 432 GLU A CA 1
ATOM 3490 C C . GLU A 1 432 ? 20.379 -21.423 -9.046 1.00 94.88 432 GLU A C 1
ATOM 3492 O O . GLU A 1 432 ? 21.070 -20.676 -8.357 1.00 94.88 432 GLU A O 1
ATOM 3497 N N . ILE A 1 433 ? 19.404 -20.935 -9.821 1.00 91.00 433 ILE A N 1
ATOM 3498 C CA . ILE A 1 433 ? 19.194 -19.496 -10.055 1.00 91.00 433 ILE A CA 1
ATOM 3499 C C . ILE A 1 433 ? 18.867 -18.740 -8.756 1.00 91.00 433 ILE A C 1
ATOM 3501 O O . ILE A 1 433 ? 19.283 -17.594 -8.566 1.00 91.00 433 ILE A O 1
ATOM 3505 N N . PHE A 1 434 ? 18.153 -19.364 -7.812 1.00 91.81 434 PHE A N 1
ATOM 3506 C CA . PHE A 1 434 ? 17.898 -18.757 -6.498 1.00 91.81 434 PHE A CA 1
ATOM 3507 C C . PHE A 1 434 ? 19.153 -18.743 -5.615 1.00 91.81 434 PHE A C 1
ATOM 3509 O O . PHE A 1 434 ? 19.300 -17.853 -4.770 1.00 91.81 434 PHE A O 1
ATOM 3516 N N . THR A 1 435 ? 20.058 -19.699 -5.829 1.00 91.50 435 THR A N 1
ATOM 3517 C CA . THR A 1 435 ? 21.372 -19.764 -5.180 1.00 91.50 435 THR A CA 1
ATOM 3518 C C . THR A 1 435 ? 22.289 -18.674 -5.732 1.00 91.50 435 THR A C 1
ATOM 3520 O O . THR A 1 435 ? 22.876 -17.936 -4.944 1.00 91.50 435 THR A O 1
ATOM 3523 N N . ASP A 1 436 ? 22.309 -18.450 -7.046 1.00 93.25 436 ASP A N 1
ATOM 3524 C CA . ASP A 1 436 ? 23.080 -17.373 -7.678 1.00 93.25 436 ASP A CA 1
ATOM 3525 C C . ASP A 1 436 ? 22.618 -15.986 -7.223 1.00 93.25 436 ASP A C 1
ATOM 3527 O O . ASP A 1 436 ? 23.436 -15.145 -6.835 1.00 93.25 436 ASP A O 1
ATOM 3531 N N . PHE A 1 437 ? 21.300 -15.742 -7.169 1.00 91.81 437 PHE A N 1
ATOM 3532 C CA . PHE A 1 437 ? 20.771 -14.488 -6.619 1.00 91.81 437 PHE A CA 1
ATOM 3533 C C . PHE A 1 437 ? 21.190 -14.276 -5.153 1.00 91.81 437 PHE A C 1
ATOM 3535 O O . PHE A 1 437 ? 21.455 -13.139 -4.752 1.00 91.81 437 PHE A O 1
ATOM 3542 N N . GLN A 1 438 ? 21.281 -15.348 -4.357 1.00 90.94 438 GLN A N 1
ATOM 3543 C CA . GLN A 1 438 ? 21.745 -15.284 -2.971 1.00 90.94 438 GLN A CA 1
ATOM 3544 C C . GLN A 1 438 ? 23.254 -14.996 -2.882 1.00 90.94 438 GLN A C 1
ATOM 3546 O O . GLN A 1 438 ? 23.657 -14.085 -2.155 1.00 90.94 438 GLN A O 1
ATOM 3551 N N . THR A 1 439 ? 24.079 -15.712 -3.649 1.00 92.06 439 THR A N 1
ATOM 3552 C CA . THR A 1 439 ? 25.536 -15.520 -3.728 1.00 92.06 439 THR A CA 1
ATOM 3553 C C . THR A 1 439 ? 25.871 -14.093 -4.152 1.00 92.06 439 THR A C 1
ATOM 3555 O O . THR A 1 439 ? 26.550 -13.375 -3.415 1.00 92.06 439 THR A O 1
ATOM 3558 N N . ALA A 1 440 ? 25.270 -13.611 -5.242 1.00 91.25 440 ALA A N 1
ATOM 3559 C CA . ALA A 1 440 ? 25.464 -12.250 -5.730 1.00 91.25 440 ALA A CA 1
ATOM 3560 C C . ALA A 1 440 ? 24.949 -11.177 -4.744 1.00 91.25 440 ALA A C 1
ATOM 3562 O O . ALA A 1 440 ? 25.391 -10.024 -4.776 1.00 91.25 440 ALA A O 1
ATOM 3563 N N . GLN A 1 441 ? 23.998 -11.492 -3.855 1.00 89.31 441 GLN A N 1
ATOM 3564 C CA . GLN A 1 441 ? 23.628 -10.584 -2.762 1.00 89.31 441 GLN A CA 1
ATOM 3565 C C . GLN A 1 441 ? 24.696 -10.556 -1.660 1.00 89.31 441 GLN A C 1
ATOM 3567 O O . GLN A 1 441 ? 25.014 -9.473 -1.164 1.00 89.31 441 GLN A O 1
ATOM 3572 N N . PHE A 1 442 ? 25.272 -11.703 -1.285 1.00 90.38 442 PHE A N 1
ATOM 3573 C CA . PHE A 1 442 ? 26.381 -11.744 -0.328 1.00 90.38 442 PHE A CA 1
ATOM 3574 C C . PHE A 1 442 ? 27.640 -11.056 -0.868 1.00 90.38 442 PHE A C 1
ATOM 3576 O O . PHE A 1 442 ? 28.335 -10.387 -0.108 1.00 90.38 442 PHE A O 1
ATOM 3583 N N . GLU A 1 443 ? 27.911 -11.143 -2.168 1.00 92.62 443 GLU A N 1
ATOM 3584 C CA . GLU A 1 443 ? 29.006 -10.418 -2.822 1.00 92.62 443 GLU A CA 1
ATOM 3585 C C . GLU A 1 443 ? 28.797 -8.904 -2.782 1.00 92.62 443 GLU A C 1
ATOM 3587 O O . GLU A 1 443 ? 29.690 -8.186 -2.336 1.00 92.62 443 GLU A O 1
ATOM 3592 N N . ARG A 1 444 ? 27.599 -8.405 -3.122 1.00 91.56 444 ARG A N 1
ATOM 3593 C CA . ARG A 1 444 ? 27.262 -6.978 -2.947 1.00 91.56 444 ARG A CA 1
ATOM 3594 C C . ARG A 1 444 ? 27.382 -6.544 -1.484 1.00 91.56 444 ARG A C 1
ATOM 3596 O O . ARG A 1 444 ? 27.919 -5.478 -1.204 1.00 91.56 444 ARG A O 1
ATOM 3603 N N . LEU A 1 445 ? 26.956 -7.381 -0.536 1.00 91.56 445 LEU A N 1
ATOM 3604 C CA . LEU A 1 445 ? 27.110 -7.095 0.891 1.00 91.56 445 LEU A CA 1
ATOM 3605 C C . LEU A 1 445 ? 28.586 -7.065 1.334 1.00 91.56 445 LEU A C 1
ATOM 3607 O O . LEU A 1 445 ? 28.946 -6.233 2.159 1.00 91.56 445 LEU A O 1
ATOM 3611 N N . ARG A 1 446 ? 29.466 -7.906 0.779 1.00 92.06 446 ARG A N 1
ATOM 3612 C CA . ARG A 1 446 ? 30.925 -7.824 1.007 1.00 92.06 446 ARG A CA 1
ATOM 3613 C C . ARG A 1 446 ? 31.539 -6.590 0.330 1.00 92.06 446 ARG A C 1
ATOM 3615 O O . ARG A 1 446 ? 32.419 -5.957 0.903 1.00 92.06 446 ARG A O 1
ATOM 3622 N N . GLY A 1 447 ? 31.043 -6.220 -0.849 1.00 93.00 447 GLY A N 1
ATOM 3623 C CA . GLY A 1 447 ? 31.543 -5.110 -1.661 1.00 93.00 447 GLY A CA 1
ATOM 3624 C C . GLY A 1 447 ? 31.081 -3.709 -1.243 1.00 93.00 447 GLY A C 1
ATOM 3625 O O . GLY A 1 447 ? 31.695 -2.743 -1.682 1.00 93.00 447 GLY A O 1
ATOM 3626 N N . MET A 1 448 ? 30.054 -3.560 -0.394 1.00 93.12 448 MET A N 1
ATOM 3627 C CA . MET A 1 448 ? 29.394 -2.268 -0.093 1.00 93.12 448 MET A CA 1
ATOM 3628 C C . MET A 1 448 ? 30.246 -1.189 0.614 1.00 93.12 448 MET A C 1
ATOM 3630 O O . MET A 1 448 ? 29.719 -0.142 0.995 1.00 93.12 448 MET A O 1
ATOM 3634 N N . THR A 1 449 ? 31.536 -1.433 0.826 1.00 93.50 449 THR A N 1
ATOM 3635 C CA . THR A 1 449 ? 32.515 -0.481 1.379 1.00 93.50 449 THR A CA 1
ATOM 3636 C C . THR A 1 449 ? 33.636 -0.133 0.390 1.00 93.50 449 THR A C 1
ATOM 3638 O O . THR A 1 449 ? 34.468 0.714 0.702 1.00 93.50 449 THR A O 1
ATOM 3641 N N . VAL A 1 450 ? 33.653 -0.751 -0.800 1.00 93.69 450 VAL A N 1
ATOM 3642 C CA . VAL A 1 450 ? 34.700 -0.589 -1.833 1.00 93.69 450 VAL A CA 1
ATOM 3643 C C . VAL A 1 450 ? 34.154 -0.462 -3.262 1.00 93.69 450 VAL A C 1
ATOM 3645 O O . VAL A 1 450 ? 34.757 0.224 -4.082 1.00 93.69 450 VAL A O 1
ATOM 3648 N N . ASN A 1 451 ? 33.003 -1.067 -3.572 1.00 93.81 451 ASN A N 1
ATOM 3649 C CA . ASN A 1 451 ? 32.343 -1.008 -4.876 1.00 93.81 451 ASN A CA 1
ATOM 3650 C C . ASN A 1 451 ? 31.110 -0.090 -4.813 1.00 93.81 451 ASN A C 1
ATOM 3652 O O . ASN A 1 451 ? 30.196 -0.327 -4.023 1.00 93.81 451 ASN A O 1
ATOM 3656 N N . LEU A 1 452 ? 31.081 0.926 -5.683 1.00 91.00 452 LEU A N 1
ATOM 3657 C CA . LEU A 1 452 ? 30.055 1.971 -5.708 1.00 91.00 452 LEU A CA 1
ATOM 3658 C C . LEU A 1 452 ? 28.633 1.415 -5.889 1.00 91.00 452 LEU A C 1
ATOM 3660 O O . LEU A 1 452 ? 27.738 1.728 -5.106 1.00 91.00 452 LEU A O 1
ATOM 3664 N N . GLU A 1 453 ? 28.414 0.572 -6.899 1.00 89.38 453 GLU A N 1
ATOM 3665 C CA . GLU A 1 453 ? 27.084 0.034 -7.210 1.00 89.38 453 GLU A CA 1
ATOM 3666 C C . GLU A 1 453 ? 26.544 -0.855 -6.088 1.00 89.38 453 GLU A C 1
ATOM 3668 O O . GLU A 1 453 ? 25.355 -0.810 -5.763 1.00 89.38 453 GLU A O 1
ATOM 3673 N N . ALA A 1 454 ? 27.422 -1.647 -5.467 1.00 91.19 454 ALA A N 1
ATOM 3674 C CA . ALA A 1 454 ? 27.098 -2.470 -4.315 1.00 91.19 454 ALA A CA 1
ATOM 3675 C C . ALA A 1 454 ? 26.664 -1.606 -3.122 1.00 91.19 454 ALA A C 1
ATOM 3677 O O . ALA A 1 454 ? 25.633 -1.892 -2.509 1.00 91.19 454 ALA A O 1
ATOM 3678 N N . SER A 1 455 ? 27.390 -0.520 -2.833 1.00 92.69 455 SER A N 1
ATOM 3679 C CA . SER A 1 455 ? 27.006 0.462 -1.813 1.00 92.69 455 SER A CA 1
ATOM 3680 C C . SER A 1 455 ? 25.638 1.069 -2.113 1.00 92.69 455 SER A C 1
ATOM 3682 O O . SER A 1 455 ? 24.730 0.941 -1.293 1.00 92.69 455 SER A O 1
ATOM 3684 N N . ILE A 1 456 ? 25.445 1.645 -3.304 1.00 89.12 456 ILE A N 1
ATOM 3685 C CA . ILE A 1 456 ? 24.183 2.277 -3.720 1.00 89.12 456 ILE A CA 1
ATOM 3686 C C . ILE A 1 456 ? 23.010 1.290 -3.615 1.00 89.12 456 ILE A C 1
ATOM 3688 O O . ILE A 1 456 ? 21.985 1.602 -3.004 1.00 89.12 456 ILE A O 1
ATOM 3692 N N . CYS A 1 457 ? 23.165 0.074 -4.147 1.00 87.75 457 CYS A N 1
ATOM 3693 C CA . CYS A 1 457 ? 22.121 -0.949 -4.143 1.00 87.75 457 CYS A CA 1
ATOM 3694 C C . CYS A 1 457 ? 21.740 -1.398 -2.721 1.00 87.75 457 CYS A C 1
ATOM 3696 O O . CYS A 1 457 ? 20.551 -1.566 -2.437 1.00 87.75 457 CYS A O 1
ATOM 3698 N N . ILE A 1 458 ? 22.714 -1.594 -1.822 1.00 89.69 458 ILE A N 1
ATOM 3699 C CA . ILE A 1 458 ? 22.439 -1.996 -0.434 1.00 89.69 458 ILE A CA 1
ATOM 3700 C C . ILE A 1 458 ? 21.826 -0.836 0.363 1.00 89.69 458 ILE A C 1
ATOM 3702 O O . ILE A 1 458 ? 20.864 -1.055 1.099 1.00 89.69 458 ILE A O 1
ATOM 3706 N N . LEU A 1 459 ? 22.313 0.396 0.193 1.00 90.62 459 LEU A N 1
ATOM 3707 C CA . LEU A 1 459 ? 21.779 1.579 0.876 1.00 90.62 459 LEU A CA 1
ATOM 3708 C C . LEU A 1 459 ? 20.325 1.857 0.488 1.00 90.62 459 LEU A C 1
ATOM 3710 O O . LEU A 1 459 ? 19.470 1.993 1.364 1.00 90.62 459 LEU A O 1
ATOM 3714 N N . GLN A 1 460 ? 20.026 1.873 -0.813 1.00 86.12 460 GLN A N 1
ATOM 3715 C CA . GLN A 1 460 ? 18.664 2.039 -1.321 1.00 86.12 460 GLN A CA 1
ATOM 3716 C C . GLN A 1 460 ? 17.738 0.907 -0.842 1.00 86.12 460 GLN A C 1
ATOM 3718 O O . GLN A 1 460 ? 16.629 1.177 -0.382 1.00 86.12 460 GLN A O 1
ATOM 3723 N N . TRP A 1 461 ? 18.198 -0.354 -0.857 1.00 85.25 461 TRP A N 1
ATOM 3724 C CA . TRP A 1 461 ? 17.442 -1.488 -0.303 1.00 85.25 461 TRP A CA 1
ATOM 3725 C C . TRP A 1 461 ? 17.115 -1.309 1.188 1.00 85.25 461 TRP A C 1
ATOM 3727 O O . TRP A 1 461 ? 15.979 -1.543 1.606 1.00 85.25 461 TRP A O 1
ATOM 3737 N N . GLN A 1 462 ? 18.081 -0.841 1.980 1.00 87.56 462 GLN A N 1
ATOM 3738 C CA . GLN A 1 462 ? 17.914 -0.547 3.407 1.00 87.56 462 GLN A CA 1
ATOM 3739 C C . GLN A 1 462 ? 17.238 0.809 3.682 1.00 87.56 462 GLN A C 1
ATOM 3741 O O . GLN A 1 462 ? 17.129 1.213 4.838 1.00 87.56 462 GLN A O 1
ATOM 3746 N N . LYS A 1 463 ? 16.759 1.508 2.640 1.00 85.75 463 LYS A N 1
ATOM 3747 C CA . LYS A 1 463 ? 16.113 2.833 2.708 1.00 85.75 463 LYS A CA 1
ATOM 3748 C C . LYS A 1 463 ? 16.973 3.911 3.386 1.00 85.75 463 LYS A C 1
ATOM 3750 O O . LYS A 1 463 ? 16.454 4.855 3.973 1.00 85.75 463 LYS A O 1
ATOM 3755 N N . LYS A 1 464 ? 18.297 3.783 3.279 1.00 88.62 464 LYS A N 1
ATOM 3756 C CA . LYS A 1 464 ? 19.303 4.753 3.730 1.00 88.62 464 LYS A CA 1
ATOM 3757 C C . LYS A 1 464 ? 19.526 5.821 2.650 1.00 88.62 464 LYS A C 1
ATOM 3759 O O . LYS A 1 464 ? 20.618 5.931 2.100 1.00 88.62 464 LYS A O 1
ATOM 3764 N N . SER A 1 465 ? 18.469 6.561 2.311 1.00 82.12 465 SER A N 1
ATOM 3765 C CA . SER A 1 465 ? 18.436 7.477 1.160 1.00 82.12 465 SER A CA 1
ATOM 3766 C C . SER A 1 465 ? 19.509 8.566 1.205 1.00 82.12 465 SER A C 1
ATOM 3768 O O . SER A 1 465 ? 20.140 8.820 0.187 1.00 82.12 465 SER A O 1
ATOM 3770 N N . ASP A 1 466 ? 19.771 9.167 2.365 1.00 85.06 466 ASP A N 1
ATOM 3771 C CA . ASP A 1 466 ? 20.742 10.264 2.493 1.00 85.06 466 ASP A CA 1
ATOM 3772 C C . ASP A 1 466 ? 22.183 9.789 2.322 1.00 85.06 466 ASP A C 1
ATOM 3774 O O . ASP A 1 466 ? 22.955 10.372 1.566 1.00 85.06 466 ASP A O 1
ATOM 3778 N N . LEU A 1 467 ? 22.518 8.655 2.937 1.00 88.38 467 LEU A N 1
ATOM 3779 C CA . LEU A 1 467 ? 23.811 8.002 2.750 1.00 88.38 467 LEU A CA 1
ATOM 3780 C C . LEU A 1 467 ? 23.964 7.466 1.313 1.00 88.38 467 LEU A C 1
ATOM 3782 O O . LEU A 1 467 ? 25.068 7.472 0.778 1.00 88.38 467 LEU A O 1
ATOM 3786 N N . ALA A 1 468 ? 22.870 7.053 0.657 1.00 87.50 468 ALA A N 1
ATOM 3787 C CA . ALA A 1 468 ? 22.880 6.730 -0.771 1.00 87.50 468 ALA A CA 1
ATOM 3788 C C . ALA A 1 468 ? 23.152 7.971 -1.634 1.00 87.50 468 ALA A C 1
ATOM 3790 O O . ALA A 1 468 ? 23.962 7.879 -2.549 1.00 87.50 468 ALA A O 1
ATOM 3791 N N . ARG A 1 469 ? 22.525 9.115 -1.324 1.00 84.75 469 ARG A N 1
ATOM 3792 C CA . ARG A 1 469 ? 22.741 10.413 -1.985 1.00 84.75 469 ARG A CA 1
ATOM 3793 C C . ARG A 1 469 ? 24.214 10.826 -1.898 1.00 84.75 469 ARG A C 1
ATOM 3795 O O . ARG A 1 469 ? 24.846 10.935 -2.938 1.00 84.75 469 ARG A O 1
ATOM 3802 N N . VAL A 1 470 ? 24.807 10.862 -0.699 1.00 88.81 470 VAL A N 1
ATOM 3803 C CA . VAL A 1 470 ? 26.244 11.170 -0.517 1.00 88.81 470 VAL A CA 1
ATOM 3804 C C . VAL A 1 470 ? 27.153 10.232 -1.329 1.00 88.81 470 VAL A C 1
ATOM 3806 O O . VAL A 1 470 ? 28.093 10.686 -1.977 1.00 88.81 470 VAL A O 1
ATOM 3809 N N . VAL A 1 471 ? 26.871 8.924 -1.344 1.00 88.81 471 VAL A N 1
ATOM 3810 C CA . VAL A 1 471 ? 27.661 7.950 -2.121 1.00 88.81 471 VAL A CA 1
ATOM 3811 C C . VAL A 1 471 ? 27.492 8.134 -3.640 1.00 88.81 471 VAL A C 1
ATOM 3813 O O . VAL A 1 471 ? 28.464 7.956 -4.372 1.00 88.81 471 VAL A O 1
ATOM 3816 N N . ILE A 1 472 ? 26.300 8.512 -4.118 1.00 86.94 472 ILE A N 1
ATOM 3817 C CA . ILE A 1 472 ? 26.034 8.834 -5.531 1.00 86.94 472 ILE A CA 1
ATOM 3818 C C . ILE A 1 472 ? 26.757 10.125 -5.933 1.00 86.94 472 ILE A C 1
ATOM 3820 O O . ILE A 1 472 ? 27.507 10.114 -6.907 1.00 86.94 472 ILE A O 1
ATOM 3824 N N . ASP A 1 473 ? 26.575 11.206 -5.171 1.00 86.75 473 ASP A N 1
ATOM 3825 C CA . ASP A 1 473 ? 27.081 12.548 -5.489 1.00 86.75 473 ASP A CA 1
ATOM 3826 C C . ASP A 1 473 ? 28.620 12.594 -5.543 1.00 86.75 473 ASP A C 1
ATOM 3828 O O . ASP A 1 473 ? 29.202 13.300 -6.366 1.00 86.75 473 ASP A O 1
ATOM 3832 N N . LEU A 1 474 ? 29.296 11.794 -4.708 1.00 89.88 474 LEU A N 1
ATOM 3833 C CA . LEU A 1 474 ? 30.757 11.648 -4.713 1.00 89.88 474 LEU A CA 1
ATOM 3834 C C . LEU A 1 474 ? 31.280 10.726 -5.828 1.00 89.88 474 LEU A C 1
ATOM 3836 O O . LEU A 1 474 ? 32.467 10.771 -6.157 1.00 89.88 474 LEU A O 1
ATOM 3840 N N . GLY A 1 475 ? 30.438 9.842 -6.372 1.00 86.75 475 GLY A N 1
ATOM 3841 C CA . GLY A 1 475 ? 30.748 8.936 -7.485 1.00 86.75 475 GLY A CA 1
ATOM 3842 C C . GLY A 1 475 ? 31.885 7.922 -7.267 1.00 86.75 475 GLY A C 1
ATOM 3843 O O . GLY A 1 475 ? 32.169 7.136 -8.171 1.00 86.75 475 GLY A O 1
ATOM 3844 N N . LYS A 1 476 ? 32.573 7.917 -6.114 1.00 89.25 476 LYS A N 1
ATOM 3845 C CA . LYS A 1 476 ? 33.713 7.031 -5.815 1.00 89.25 476 LYS A CA 1
ATOM 3846 C C . LYS A 1 476 ? 33.805 6.695 -4.326 1.00 89.25 476 LYS A C 1
ATOM 3848 O O . LYS A 1 476 ? 33.830 7.581 -3.476 1.00 89.25 476 LYS A O 1
ATOM 3853 N N . MET A 1 477 ? 33.972 5.409 -4.006 1.00 91.19 477 MET A N 1
ATOM 3854 C CA . MET A 1 477 ? 34.014 4.924 -2.616 1.00 91.19 477 MET A CA 1
ATOM 3855 C C . MET A 1 477 ? 35.208 5.427 -1.793 1.00 91.19 477 MET A C 1
ATOM 3857 O O . MET A 1 477 ? 35.116 5.471 -0.570 1.00 91.19 477 MET A O 1
ATOM 3861 N N . ASN A 1 478 ? 36.308 5.831 -2.435 1.00 91.38 478 ASN A N 1
ATOM 3862 C CA . ASN A 1 478 ? 37.477 6.402 -1.758 1.00 91.38 478 ASN A CA 1
ATOM 3863 C C . ASN A 1 478 ? 37.351 7.907 -1.453 1.00 91.38 478 ASN A C 1
ATOM 3865 O O . ASN A 1 478 ? 38.253 8.459 -0.831 1.00 91.38 478 ASN A O 1
ATOM 3869 N N . LEU A 1 479 ? 36.266 8.561 -1.888 1.00 92.44 479 LEU A N 1
ATOM 3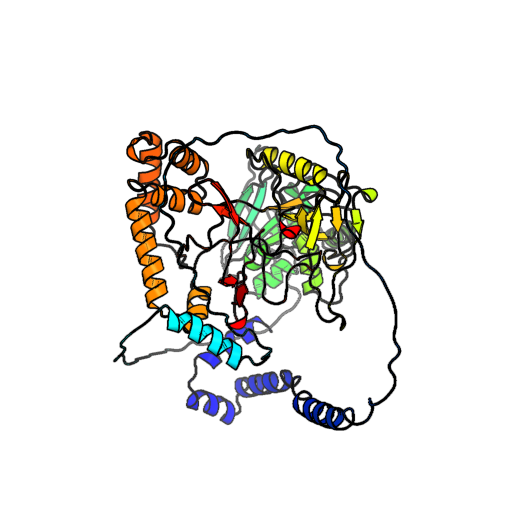870 C CA . LEU A 1 479 ? 35.939 9.950 -1.542 1.00 92.44 479 LEU A CA 1
ATOM 3871 C C . LEU A 1 479 ? 34.876 10.046 -0.431 1.00 92.44 479 LEU A C 1
ATOM 3873 O O . LEU A 1 479 ? 34.640 11.131 0.091 1.00 92.44 479 LEU A O 1
ATOM 3877 N N . VAL A 1 480 ? 34.244 8.925 -0.060 1.00 92.56 480 VAL A N 1
ATOM 3878 C CA . VAL A 1 480 ? 33.239 8.856 1.013 1.00 92.56 480 VAL A CA 1
ATOM 3879 C C . VAL A 1 480 ? 33.896 9.206 2.357 1.00 92.56 480 VAL A C 1
ATOM 3881 O O . VAL A 1 480 ? 34.876 8.543 2.716 1.00 92.56 480 VAL A O 1
ATOM 3884 N N . PRO A 1 481 ? 33.394 10.202 3.119 1.00 94.62 481 PRO A N 1
ATOM 3885 C CA . PRO A 1 481 ? 34.069 10.649 4.332 1.00 94.62 481 PRO A CA 1
ATOM 3886 C C . PRO A 1 481 ? 34.036 9.608 5.460 1.00 94.62 481 PRO A C 1
ATOM 3888 O O . PRO A 1 481 ? 33.333 8.592 5.419 1.00 94.62 481 PRO A O 1
ATOM 3891 N N . CYS A 1 482 ? 34.848 9.848 6.490 1.00 93.38 482 CYS A N 1
ATOM 3892 C CA . CYS A 1 482 ? 35.120 8.867 7.538 1.00 93.38 482 CYS A CA 1
ATOM 3893 C C . CYS A 1 482 ? 33.882 8.430 8.337 1.00 93.38 482 CYS A C 1
ATOM 3895 O O . CYS A 1 482 ? 33.839 7.277 8.767 1.00 93.38 482 CYS A O 1
ATOM 3897 N N . GLU A 1 483 ? 32.881 9.290 8.538 1.00 93.62 483 GLU A N 1
ATOM 3898 C CA . GLU A 1 483 ? 31.694 8.949 9.335 1.00 93.62 483 GLU A CA 1
ATOM 3899 C C . GLU A 1 483 ? 30.681 8.131 8.521 1.00 93.62 483 GLU A C 1
ATOM 3901 O O . GLU A 1 483 ? 30.214 7.088 8.978 1.00 93.62 483 GLU A O 1
ATOM 3906 N N . GLU A 1 484 ? 30.440 8.506 7.268 1.00 93.94 484 GLU A N 1
ATOM 3907 C CA . GLU A 1 484 ? 29.669 7.748 6.282 1.00 93.94 484 GLU A CA 1
ATOM 3908 C C . GLU A 1 484 ? 30.296 6.370 6.029 1.00 93.94 484 GLU A C 1
ATOM 3910 O O . GLU A 1 484 ? 29.603 5.352 5.970 1.00 93.94 484 GLU A O 1
ATOM 3915 N N . MET A 1 485 ? 31.627 6.295 5.969 1.00 94.81 485 MET A N 1
ATOM 3916 C CA . MET A 1 485 ? 32.359 5.032 5.861 1.00 94.81 485 MET A CA 1
ATOM 3917 C C . MET A 1 485 ? 32.239 4.168 7.135 1.00 94.81 485 MET A C 1
ATOM 3919 O O . MET A 1 485 ? 32.202 2.935 7.041 1.00 94.81 485 MET A O 1
ATOM 3923 N N . LYS A 1 486 ? 32.119 4.766 8.333 1.00 94.69 486 LYS A N 1
ATOM 3924 C CA . LYS A 1 486 ? 31.770 4.031 9.569 1.00 94.69 486 LYS A CA 1
ATOM 3925 C C . LYS A 1 486 ? 30.316 3.549 9.544 1.00 94.69 486 LYS A C 1
ATOM 3927 O O . LYS A 1 486 ? 30.078 2.396 9.904 1.00 94.69 486 LYS A O 1
ATOM 3932 N N . GLU A 1 487 ? 29.360 4.370 9.100 1.00 94.56 487 GLU A N 1
ATOM 3933 C CA . GLU A 1 487 ? 27.953 3.976 8.895 1.00 94.56 487 GLU A CA 1
ATOM 3934 C C . GLU A 1 487 ? 27.853 2.766 7.949 1.00 94.56 487 GLU A C 1
ATOM 3936 O O . GLU A 1 487 ? 27.194 1.778 8.281 1.00 94.56 487 GLU A O 1
ATOM 3941 N N . LEU A 1 488 ? 28.567 2.794 6.817 1.00 93.50 488 LEU A N 1
ATOM 3942 C CA . LEU A 1 488 ? 28.630 1.690 5.854 1.00 93.50 488 LEU A CA 1
ATOM 3943 C C . LEU A 1 488 ? 29.178 0.404 6.477 1.00 93.50 488 LEU A C 1
ATOM 3945 O O . LEU A 1 488 ? 28.539 -0.641 6.373 1.00 93.50 488 LEU A O 1
ATOM 3949 N N . LYS A 1 489 ? 30.321 0.470 7.172 1.00 94.00 489 LYS A N 1
ATOM 3950 C CA . LYS A 1 489 ? 30.928 -0.691 7.854 1.00 94.00 489 LYS A CA 1
ATOM 3951 C C . LYS A 1 489 ? 30.023 -1.248 8.961 1.00 94.00 489 LYS A C 1
ATOM 3953 O O . LYS A 1 489 ? 29.894 -2.463 9.110 1.00 94.00 489 LYS A O 1
ATOM 3958 N N . LYS A 1 490 ? 29.335 -0.374 9.702 1.00 93.31 490 LYS A N 1
ATOM 3959 C CA . LYS A 1 490 ? 28.349 -0.734 10.734 1.00 93.31 490 LYS A CA 1
ATOM 3960 C C . LYS A 1 490 ? 27.132 -1.443 10.129 1.00 93.31 490 LYS A C 1
ATOM 3962 O O . LYS A 1 490 ? 26.726 -2.482 10.647 1.00 93.31 490 LYS A O 1
ATOM 3967 N N . LEU A 1 491 ? 26.594 -0.940 9.016 1.00 91.44 491 LEU A N 1
ATOM 3968 C CA . LEU A 1 491 ? 25.486 -1.563 8.286 1.00 91.44 491 LEU A CA 1
ATOM 3969 C C . LEU A 1 491 ? 25.899 -2.908 7.662 1.00 91.44 491 LEU A C 1
ATOM 3971 O O . LEU A 1 491 ? 25.182 -3.899 7.805 1.00 91.44 491 LEU A O 1
ATOM 3975 N N . GLN A 1 492 ? 27.086 -2.973 7.054 1.00 92.00 492 GLN A N 1
ATOM 3976 C CA . GLN A 1 492 ? 27.685 -4.195 6.513 1.00 92.00 492 GLN A CA 1
ATOM 3977 C C . GLN A 1 492 ? 27.777 -5.295 7.580 1.00 92.00 492 GLN A C 1
ATOM 3979 O O . GLN A 1 492 ? 27.327 -6.423 7.353 1.00 92.00 492 GLN A O 1
ATOM 3984 N N . ALA A 1 493 ? 28.293 -4.963 8.768 1.00 89.00 493 ALA A N 1
ATOM 3985 C CA . ALA A 1 493 ? 28.367 -5.886 9.897 1.00 89.00 493 ALA A CA 1
ATOM 3986 C C . ALA A 1 493 ? 26.972 -6.321 10.382 1.00 89.00 493 ALA A C 1
ATOM 3988 O O . ALA A 1 493 ? 26.722 -7.517 10.523 1.00 89.00 493 ALA A O 1
ATOM 3989 N N . GLN A 1 494 ? 26.037 -5.383 10.579 1.00 87.19 494 GLN A N 1
ATOM 3990 C CA . GLN A 1 494 ? 24.667 -5.680 11.023 1.00 87.19 494 GLN A CA 1
ATOM 3991 C C . GLN A 1 494 ? 23.938 -6.658 10.090 1.00 87.19 494 GLN A C 1
ATOM 3993 O O . GLN A 1 494 ? 23.311 -7.609 10.561 1.00 87.19 494 GLN A O 1
ATOM 3998 N N . LEU A 1 495 ? 24.047 -6.459 8.774 1.00 84.94 495 LEU A N 1
ATOM 3999 C CA . LEU A 1 495 ? 23.436 -7.339 7.775 1.00 84.94 495 LEU A CA 1
ATOM 4000 C C . LEU A 1 495 ? 24.130 -8.709 7.719 1.00 84.94 495 LEU A C 1
ATOM 4002 O O . LEU A 1 495 ? 23.451 -9.734 7.657 1.00 84.94 495 LEU A O 1
ATOM 4006 N N . SER A 1 496 ? 25.463 -8.743 7.818 1.00 78.88 496 SER A N 1
ATOM 4007 C CA . SER A 1 496 ? 26.254 -9.987 7.802 1.00 78.88 496 SER A CA 1
ATOM 4008 C C . SER A 1 496 ? 26.031 -10.860 9.046 1.00 78.88 496 SER A C 1
ATOM 4010 O O . SER A 1 496 ? 26.106 -12.084 8.977 1.00 78.88 496 SER A O 1
ATOM 4012 N N . ILE A 1 497 ? 25.717 -10.250 10.193 1.00 66.19 497 ILE A N 1
ATOM 4013 C CA . ILE A 1 497 ? 25.513 -10.929 11.486 1.00 66.19 497 ILE A CA 1
ATOM 4014 C C . ILE A 1 497 ? 24.076 -11.492 11.636 1.00 66.19 497 ILE A C 1
ATOM 4016 O O . ILE A 1 497 ? 23.744 -12.099 12.655 1.00 66.19 497 ILE A O 1
ATOM 4020 N N . SER A 1 498 ? 23.215 -11.368 10.614 1.00 58.25 498 SER A N 1
ATOM 4021 C CA . SER A 1 498 ? 21.770 -11.670 10.657 1.00 58.25 498 SER A CA 1
ATOM 4022 C C . SER A 1 498 ? 21.386 -13.170 10.723 1.00 58.25 498 SER A C 1
ATOM 4024 O O . SER A 1 498 ? 20.531 -13.665 9.987 1.00 58.25 498 SER A O 1
ATOM 4026 N N . LYS A 1 499 ? 21.928 -13.907 11.702 1.00 50.00 499 LYS A N 1
ATOM 4027 C CA . LYS A 1 499 ? 21.607 -15.310 12.052 1.00 50.00 499 LYS A CA 1
ATOM 4028 C C . LYS A 1 499 ? 20.163 -15.531 12.562 1.00 50.00 499 LYS A C 1
ATOM 4030 O O . LYS A 1 499 ? 19.883 -16.549 13.189 1.00 50.00 499 LYS A O 1
ATOM 4035 N N . LYS A 1 500 ? 19.251 -14.563 12.391 1.00 47.94 500 LYS A N 1
ATOM 4036 C CA . LYS A 1 500 ? 17.906 -14.544 13.005 1.00 47.94 500 LYS A CA 1
ATOM 4037 C C . LYS A 1 500 ? 16.761 -14.130 12.068 1.00 47.94 500 LYS A C 1
ATOM 4039 O O . LYS A 1 500 ? 15.636 -13.965 12.545 1.00 47.94 500 LYS A O 1
ATOM 4044 N N . SER A 1 501 ? 16.976 -14.002 10.753 1.00 52.94 501 SER A N 1
ATOM 4045 C CA . SER A 1 501 ? 15.840 -13.791 9.842 1.00 52.94 501 SER A CA 1
ATOM 4046 C C . SER A 1 501 ? 14.982 -15.055 9.730 1.00 52.94 501 SER A C 1
ATOM 4048 O O . SER A 1 501 ? 15.347 -16.009 9.052 1.00 52.94 501 SER A O 1
ATOM 4050 N N . LYS A 1 502 ? 13.788 -15.045 10.338 1.00 57.41 502 LYS A N 1
ATOM 4051 C CA . LYS A 1 502 ? 12.787 -16.123 10.203 1.00 57.41 502 LYS A CA 1
ATOM 4052 C C . LYS A 1 502 ? 12.148 -16.220 8.803 1.00 57.41 502 LYS A C 1
ATOM 4054 O O . LYS A 1 502 ? 11.226 -17.009 8.624 1.00 57.41 502 LYS A O 1
ATOM 4059 N N . LYS A 1 503 ? 12.548 -15.380 7.839 1.00 69.69 503 LYS A N 1
ATOM 4060 C CA . LYS A 1 503 ? 11.997 -15.345 6.473 1.00 69.69 503 LYS A CA 1
ATOM 4061 C C . LYS A 1 503 ? 13.097 -15.045 5.453 1.00 69.69 503 LYS A C 1
ATOM 4063 O O . LYS A 1 503 ? 13.822 -14.061 5.603 1.00 69.69 503 LYS A O 1
ATOM 4068 N N . ILE A 1 504 ? 13.182 -15.859 4.403 1.00 76.38 504 ILE A N 1
ATOM 4069 C CA . ILE A 1 504 ? 14.075 -15.625 3.259 1.00 76.38 504 ILE A CA 1
ATOM 4070 C C . ILE A 1 504 ? 13.631 -14.346 2.531 1.00 76.38 504 ILE A C 1
ATOM 4072 O O . ILE A 1 504 ? 12.436 -14.152 2.286 1.00 76.38 504 ILE A O 1
ATOM 4076 N N . ARG A 1 505 ? 14.594 -13.471 2.220 1.00 84.69 505 ARG A N 1
ATOM 4077 C CA . ARG A 1 505 ? 14.422 -12.229 1.451 1.00 84.69 505 ARG A CA 1
ATOM 4078 C C . ARG A 1 505 ? 15.679 -11.977 0.618 1.00 84.69 505 ARG A C 1
ATOM 4080 O O . ARG A 1 505 ? 16.610 -11.337 1.104 1.00 84.69 505 ARG A O 1
ATOM 4087 N N . ILE A 1 506 ? 15.695 -12.498 -0.604 1.00 87.88 506 ILE A N 1
ATOM 4088 C CA . ILE A 1 506 ? 16.798 -12.307 -1.550 1.00 87.88 506 ILE A CA 1
ATOM 4089 C C . ILE A 1 506 ? 16.465 -11.114 -2.454 1.00 87.88 506 ILE A C 1
ATOM 4091 O O . ILE A 1 506 ? 15.373 -11.055 -3.018 1.00 87.88 506 ILE A O 1
ATOM 4095 N N . VAL A 1 507 ? 17.360 -10.136 -2.565 1.00 85.75 507 VAL A N 1
ATOM 4096 C CA . VAL A 1 507 ? 17.145 -8.905 -3.344 1.00 85.75 507 VAL A CA 1
ATOM 4097 C C . VAL A 1 507 ? 17.414 -9.165 -4.820 1.00 85.75 507 VAL A C 1
ATOM 4099 O O . VAL A 1 507 ? 18.473 -9.673 -5.174 1.00 85.75 507 VAL A O 1
ATOM 4102 N N . VAL A 1 508 ? 16.496 -8.741 -5.692 1.00 87.81 508 VAL A N 1
ATOM 4103 C CA . VAL A 1 508 ? 16.690 -8.786 -7.149 1.00 87.81 508 VAL A CA 1
ATOM 4104 C C . VAL A 1 508 ? 16.807 -7.346 -7.672 1.00 87.81 508 VAL A C 1
ATOM 4106 O O . VAL A 1 508 ? 15.782 -6.671 -7.803 1.00 87.81 508 VAL A O 1
ATOM 4109 N N . PRO A 1 509 ? 18.019 -6.832 -7.980 1.00 82.56 509 PRO A N 1
ATOM 4110 C CA . PRO A 1 509 ? 18.213 -5.423 -8.353 1.00 82.56 509 PRO A CA 1
ATOM 4111 C C . PRO A 1 509 ? 17.460 -4.989 -9.621 1.00 82.56 509 PRO A C 1
ATOM 4113 O O . PRO A 1 509 ? 17.002 -3.849 -9.708 1.00 82.56 509 PRO A O 1
ATOM 4116 N N . LYS A 1 510 ? 17.262 -5.917 -10.570 1.00 86.62 510 LYS A N 1
ATOM 4117 C CA . LYS A 1 510 ? 16.453 -5.739 -11.793 1.00 86.62 510 LYS A CA 1
ATOM 4118 C C . LYS A 1 510 ? 14.936 -5.925 -11.561 1.00 86.62 510 LYS A C 1
ATOM 4120 O O . LYS A 1 510 ? 14.207 -6.237 -12.491 1.00 86.62 510 LYS A O 1
ATOM 4125 N N . SER A 1 511 ? 14.446 -5.746 -10.331 1.00 89.31 511 SER A N 1
ATOM 4126 C CA . SER A 1 511 ? 13.015 -5.819 -9.990 1.00 89.31 511 SER A CA 1
ATOM 4127 C C . SER A 1 511 ? 12.550 -4.598 -9.191 1.00 89.31 511 SER A C 1
ATOM 4129 O O . SER A 1 511 ? 13.358 -3.907 -8.556 1.00 89.31 511 SER A O 1
ATOM 4131 N N . ARG A 1 512 ? 11.239 -4.335 -9.198 1.00 89.06 512 ARG A N 1
ATOM 4132 C CA . ARG A 1 512 ? 10.595 -3.284 -8.401 1.00 89.06 512 ARG A CA 1
ATOM 4133 C C . ARG A 1 512 ? 9.257 -3.760 -7.832 1.00 89.06 512 ARG A C 1
ATOM 4135 O O . ARG A 1 512 ? 8.575 -4.578 -8.437 1.00 89.06 512 ARG A O 1
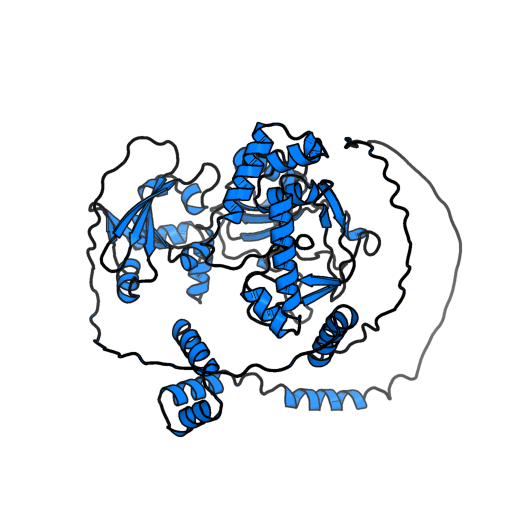ATOM 4142 N N . TYR A 1 513 ? 8.878 -3.203 -6.690 1.00 89.38 513 TYR A N 1
ATOM 4143 C CA . TYR A 1 513 ? 7.539 -3.258 -6.121 1.00 89.38 513 TYR A CA 1
ATOM 4144 C C . TYR A 1 513 ? 6.847 -1.927 -6.436 1.00 89.38 513 TYR A C 1
ATOM 4146 O O . TYR A 1 513 ? 7.207 -0.885 -5.884 1.00 89.38 513 TYR A O 1
ATOM 4154 N N . ILE A 1 514 ? 5.905 -1.963 -7.377 1.00 91.62 514 ILE A N 1
ATOM 4155 C CA . ILE A 1 514 ? 5.221 -0.792 -7.941 1.00 91.62 514 ILE A CA 1
ATOM 4156 C C . ILE A 1 514 ? 3.707 -0.899 -7.750 1.00 91.62 514 ILE A C 1
ATOM 4158 O O . ILE A 1 514 ? 3.174 -1.975 -7.471 1.00 91.62 514 ILE A O 1
ATOM 4162 N N . PHE A 1 515 ? 3.006 0.220 -7.919 1.00 93.12 515 PHE A N 1
ATOM 4163 C CA . PHE A 1 515 ? 1.551 0.215 -8.012 1.00 93.12 515 PHE A CA 1
ATOM 4164 C C . PHE A 1 515 ? 1.133 -0.321 -9.380 1.00 93.12 515 PHE A C 1
ATOM 4166 O O . PHE A 1 515 ? 1.528 0.227 -10.403 1.00 93.12 515 PHE A O 1
ATOM 4173 N N . GLY A 1 516 ? 0.323 -1.380 -9.390 1.00 92.75 516 GLY A N 1
ATOM 4174 C CA . GLY A 1 516 ? -0.471 -1.719 -10.566 1.00 92.75 516 GLY A CA 1
ATOM 4175 C C . GLY A 1 516 ? -1.628 -0.730 -10.674 1.00 92.75 516 GLY A C 1
ATOM 4176 O O . GLY A 1 516 ? -2.365 -0.558 -9.702 1.00 92.75 516 GLY A O 1
ATOM 4177 N N . VAL A 1 517 ? -1.754 -0.095 -11.833 1.00 93.69 517 VAL A N 1
ATOM 4178 C CA . VAL A 1 517 ? -2.806 0.867 -12.185 1.00 93.69 517 VAL A CA 1
ATOM 4179 C C . VAL A 1 517 ? -3.451 0.431 -13.501 1.00 93.69 517 VAL A C 1
ATOM 4181 O O . VAL A 1 517 ? -2.866 -0.371 -14.232 1.00 93.69 517 VAL A O 1
ATOM 4184 N N . CYS A 1 518 ? -4.654 0.917 -13.791 1.00 92.81 518 CYS A N 1
ATOM 4185 C CA . CYS A 1 518 ? -5.273 0.740 -15.101 1.00 92.81 518 CYS A CA 1
ATOM 4186 C C . CYS A 1 518 ? -4.623 1.649 -16.154 1.00 92.81 518 CYS A C 1
ATOM 4188 O O . CYS A 1 518 ? -4.113 2.719 -15.825 1.00 92.81 518 CYS A O 1
ATOM 4190 N N . ASP A 1 519 ? -4.741 1.259 -17.419 1.00 92.38 519 ASP A N 1
ATOM 4191 C CA . ASP A 1 519 ? -4.711 2.196 -18.539 1.00 92.38 519 ASP A CA 1
ATOM 4192 C C . ASP A 1 519 ? -6.152 2.705 -18.756 1.00 92.38 519 ASP A C 1
ATOM 4194 O O . ASP A 1 519 ? -7.024 1.892 -19.074 1.00 92.38 519 ASP A O 1
ATOM 4198 N N . PRO A 1 520 ? -6.449 3.998 -18.519 1.00 85.94 520 PRO A N 1
ATOM 4199 C CA . PRO A 1 520 ? -7.786 4.552 -18.711 1.00 85.94 520 PRO A CA 1
ATOM 4200 C C . PRO A 1 520 ? -8.069 4.958 -20.168 1.00 85.94 520 PRO A C 1
ATOM 4202 O O . PRO A 1 520 ? -9.209 5.306 -20.469 1.00 85.94 520 PRO A O 1
ATOM 4205 N N . TYR A 1 521 ? -7.060 4.938 -21.045 1.00 87.69 521 TYR A N 1
ATOM 4206 C CA . TYR A 1 521 ? -7.132 5.404 -22.432 1.00 87.69 521 TYR A CA 1
ATOM 4207 C C . TYR A 1 521 ? -7.239 4.250 -23.445 1.00 87.69 521 TYR A C 1
ATOM 4209 O O . TYR A 1 521 ? -7.678 4.467 -24.570 1.00 87.69 521 TYR A O 1
ATOM 4217 N N . GLY A 1 522 ? -6.866 3.024 -23.054 1.00 90.06 522 GLY A N 1
ATOM 4218 C CA . GLY A 1 522 ? -6.952 1.833 -23.912 1.00 90.06 522 GLY A CA 1
ATOM 4219 C C . GLY A 1 522 ? -5.835 1.742 -24.957 1.00 90.06 522 GLY A C 1
ATOM 4220 O O . GLY A 1 522 ? -6.052 1.238 -26.054 1.00 90.06 522 GLY A O 1
ATOM 4221 N N . ILE A 1 523 ? -4.648 2.249 -24.622 1.00 92.44 523 ILE A N 1
ATOM 4222 C CA . ILE A 1 523 ? -3.460 2.284 -25.481 1.00 92.44 523 ILE A CA 1
ATOM 4223 C C . ILE A 1 523 ? -2.697 0.945 -25.430 1.00 92.44 523 ILE A C 1
ATOM 4225 O O . ILE A 1 523 ? -2.052 0.562 -26.410 1.00 92.44 523 ILE A O 1
ATOM 4229 N N . LEU A 1 524 ? -2.744 0.229 -24.301 1.00 93.62 524 LEU A N 1
ATOM 4230 C CA . LEU A 1 524 ? -2.055 -1.049 -24.083 1.00 93.62 524 LEU A CA 1
ATOM 4231 C C . LEU A 1 524 ? -2.851 -2.266 -24.574 1.00 93.62 524 LEU A C 1
ATOM 4233 O O . LEU A 1 524 ? -3.994 -2.487 -24.176 1.00 93.62 524 LEU A O 1
ATOM 4237 N N . GLU A 1 525 ? -2.193 -3.121 -25.361 1.00 93.69 525 GLU A N 1
ATOM 4238 C CA . GLU A 1 525 ? -2.770 -4.377 -25.853 1.00 93.69 525 GLU A CA 1
ATOM 4239 C C . GLU A 1 525 ? -2.781 -5.496 -24.797 1.00 93.69 525 GLU A C 1
ATOM 4241 O O . GLU A 1 525 ? -2.045 -5.478 -23.802 1.00 93.69 525 GLU A O 1
ATOM 4246 N N . TYR A 1 526 ? -3.585 -6.541 -25.028 1.00 92.12 526 TYR A N 1
ATOM 4247 C CA . TYR A 1 526 ? -3.617 -7.704 -24.135 1.00 92.12 526 TYR A CA 1
ATOM 4248 C C . TYR A 1 526 ? -2.243 -8.391 -24.047 1.00 92.12 526 TYR A C 1
ATOM 4250 O O . TYR A 1 526 ? -1.758 -8.991 -25.005 1.00 92.12 526 TYR A O 1
ATOM 4258 N N . GLY A 1 527 ? -1.654 -8.371 -22.848 1.00 92.88 527 GLY A N 1
ATOM 4259 C CA . GLY A 1 527 ? -0.330 -8.935 -22.575 1.00 92.88 527 GLY A CA 1
ATOM 4260 C C . GLY A 1 527 ? 0.798 -7.901 -22.557 1.00 92.88 527 GLY A C 1
ATOM 4261 O O . GLY A 1 527 ? 1.922 -8.255 -22.196 1.00 92.88 527 GLY A O 1
ATOM 4262 N N . GLU A 1 528 ? 0.516 -6.639 -22.883 1.00 95.12 528 GLU A N 1
ATOM 4263 C CA . GLU A 1 528 ? 1.457 -5.529 -22.737 1.00 95.12 528 GLU A CA 1
ATOM 4264 C C . GLU A 1 528 ? 1.351 -4.855 -21.358 1.00 95.12 528 GLU A C 1
ATOM 4266 O O . GLU A 1 528 ? 0.379 -5.016 -20.616 1.00 95.12 528 GLU A O 1
ATOM 4271 N N . CYS A 1 529 ? 2.384 -4.100 -20.990 1.00 95.06 529 CYS A N 1
ATOM 4272 C CA . CYS A 1 529 ? 2.381 -3.195 -19.845 1.00 95.06 529 CYS A CA 1
ATOM 4273 C C . CYS A 1 529 ? 3.354 -2.031 -20.070 1.00 95.06 529 CYS A C 1
ATOM 4275 O O . CYS A 1 529 ? 4.390 -2.204 -20.708 1.00 95.06 529 CYS A O 1
ATOM 4277 N N . TYR A 1 530 ? 3.079 -0.870 -19.482 1.00 93.69 530 TYR A N 1
ATOM 4278 C CA . TYR A 1 530 ? 3.985 0.280 -19.500 1.00 93.69 530 TYR A CA 1
ATOM 4279 C C . TYR A 1 530 ? 4.603 0.497 -18.118 1.00 93.69 530 TYR A C 1
ATOM 4281 O O . TYR A 1 530 ? 3.896 0.502 -17.108 1.00 93.69 530 TYR A O 1
ATOM 4289 N N . VAL A 1 531 ? 5.933 0.622 -18.050 1.00 91.94 531 VAL A N 1
ATOM 4290 C CA . VAL A 1 531 ? 6.673 0.675 -16.779 1.00 91.94 531 VAL A CA 1
ATOM 4291 C C . VAL A 1 531 ? 7.848 1.653 -16.873 1.00 91.94 531 VAL A C 1
ATOM 4293 O O . VAL A 1 531 ? 8.879 1.357 -17.479 1.00 91.94 531 VAL A O 1
ATOM 4296 N N . ARG A 1 532 ? 7.728 2.797 -16.189 1.00 88.44 532 ARG A N 1
ATOM 4297 C CA . ARG A 1 532 ? 8.837 3.732 -15.930 1.00 88.44 532 ARG A CA 1
ATOM 4298 C C . ARG A 1 532 ? 9.397 3.496 -14.527 1.00 88.44 532 ARG A C 1
ATOM 4300 O O . ARG A 1 532 ? 8.631 3.344 -13.576 1.00 88.44 532 ARG A O 1
ATOM 4307 N N . VAL A 1 533 ? 10.720 3.473 -14.369 1.00 87.12 533 VAL A N 1
ATOM 4308 C CA . VAL A 1 533 ? 11.387 3.277 -13.069 1.00 87.12 533 VAL A CA 1
ATOM 4309 C C . VAL A 1 533 ? 12.595 4.190 -12.908 1.00 87.12 533 VAL A C 1
ATOM 4311 O O . VAL A 1 533 ? 13.345 4.432 -13.847 1.00 87.12 533 VAL A O 1
ATOM 4314 N N . THR A 1 534 ? 12.843 4.646 -11.685 1.00 81.75 534 THR A N 1
ATOM 4315 C CA . THR A 1 534 ? 14.087 5.343 -11.339 1.00 81.75 534 THR A CA 1
ATOM 4316 C C . THR A 1 534 ? 15.271 4.372 -11.414 1.00 81.75 534 THR A C 1
ATOM 4318 O O . THR A 1 534 ? 15.278 3.316 -10.758 1.00 81.75 534 THR A O 1
ATOM 4321 N N . ALA A 1 535 ? 16.265 4.718 -12.233 1.00 73.50 535 ALA A N 1
ATOM 4322 C CA . ALA A 1 535 ? 17.487 3.953 -12.431 1.00 73.50 535 ALA A CA 1
ATOM 4323 C C . ALA A 1 535 ? 18.348 3.978 -11.160 1.00 73.50 535 ALA A C 1
ATOM 4325 O O . ALA A 1 535 ? 18.639 5.039 -10.618 1.00 73.50 535 ALA A O 1
ATOM 4326 N N . THR A 1 536 ? 18.752 2.797 -10.681 1.00 68.88 536 THR A N 1
ATOM 4327 C CA . THR A 1 536 ? 19.431 2.616 -9.384 1.00 68.88 536 THR A CA 1
ATOM 4328 C C . THR A 1 536 ? 20.715 3.433 -9.242 1.00 68.88 536 THR A C 1
ATOM 4330 O O . THR A 1 536 ? 20.953 3.958 -8.162 1.00 68.88 536 THR A O 1
ATOM 4333 N N . THR A 1 537 ? 21.521 3.551 -10.297 1.00 62.78 537 THR A N 1
ATOM 4334 C CA . THR A 1 537 ? 22.837 4.211 -10.258 1.00 62.78 537 THR A CA 1
ATOM 4335 C C . THR A 1 537 ? 22.786 5.704 -10.585 1.00 62.78 537 THR A C 1
ATOM 4337 O O . THR A 1 537 ? 23.437 6.480 -9.899 1.00 62.78 537 THR A O 1
ATOM 4340 N N . SER A 1 538 ? 22.011 6.117 -11.594 1.00 64.56 538 SER A N 1
ATOM 4341 C CA . SER A 1 538 ? 21.986 7.505 -12.094 1.00 64.56 538 SER A CA 1
ATOM 4342 C C . SER A 1 538 ? 20.806 8.357 -11.616 1.00 64.56 538 SER A C 1
ATOM 4344 O O . SER A 1 538 ? 20.754 9.546 -11.910 1.00 64.56 538 SER A O 1
ATOM 4346 N N . GLY A 1 539 ? 19.808 7.776 -10.942 1.00 66.12 539 GLY A N 1
ATOM 4347 C CA . GLY A 1 539 ? 18.615 8.502 -10.485 1.00 66.12 539 GLY A CA 1
ATOM 4348 C C . GLY A 1 539 ? 17.651 8.959 -11.593 1.00 66.12 539 GLY A C 1
ATOM 4349 O O . GLY A 1 539 ? 16.539 9.385 -11.289 1.00 66.12 539 GLY A O 1
ATOM 4350 N N . HIS A 1 540 ? 18.014 8.842 -12.873 1.00 73.50 540 HIS A N 1
ATOM 4351 C CA . HIS A 1 540 ? 17.149 9.213 -13.994 1.00 73.50 540 HIS A CA 1
ATOM 4352 C C . HIS A 1 540 ? 15.954 8.258 -14.152 1.00 73.50 540 HIS A C 1
ATOM 4354 O O . HIS A 1 540 ? 16.016 7.080 -13.787 1.00 73.50 540 HIS A O 1
ATOM 4360 N N . VAL A 1 541 ? 14.859 8.751 -14.735 1.00 80.25 541 VAL A N 1
ATOM 4361 C CA . VAL A 1 541 ? 13.723 7.907 -15.132 1.00 80.25 541 VAL A CA 1
ATOM 4362 C C . VAL A 1 541 ? 14.129 7.084 -16.354 1.00 80.25 541 VAL A C 1
ATOM 4364 O O . VAL A 1 541 ? 14.496 7.637 -17.386 1.00 80.25 541 VAL A O 1
ATOM 4367 N N . LYS A 1 542 ? 14.056 5.757 -16.238 1.00 83.62 542 LYS A N 1
ATOM 4368 C CA . LYS A 1 542 ? 14.291 4.806 -17.325 1.00 83.62 542 LYS A CA 1
ATOM 4369 C C . LYS A 1 542 ? 13.017 4.017 -17.608 1.00 83.62 542 LYS A C 1
ATOM 4371 O O . LYS A 1 542 ? 12.385 3.487 -16.695 1.00 83.62 542 LYS A O 1
ATOM 4376 N N . ASN A 1 543 ? 12.678 3.900 -18.884 1.00 87.56 543 ASN A N 1
ATOM 4377 C CA . ASN A 1 543 ? 11.594 3.042 -19.346 1.00 87.56 543 ASN A CA 1
ATOM 4378 C C . ASN A 1 543 ? 12.090 1.588 -19.390 1.00 87.56 543 ASN A C 1
ATOM 4380 O O . ASN A 1 543 ? 13.236 1.327 -19.769 1.00 87.56 543 ASN A O 1
ATOM 4384 N N . VAL A 1 544 ? 11.249 0.646 -18.972 1.00 89.50 544 VAL A N 1
ATOM 4385 C CA . VAL A 1 544 ? 11.513 -0.793 -19.089 1.00 89.50 544 VAL A CA 1
ATOM 4386 C C . VAL A 1 544 ? 10.897 -1.285 -20.395 1.00 89.50 544 VAL A C 1
ATOM 4388 O O . VAL A 1 544 ? 9.760 -0.941 -20.697 1.00 89.50 544 VAL A O 1
ATOM 4391 N N . SER A 1 545 ? 11.631 -2.095 -21.152 1.00 91.31 545 SER A N 1
ATOM 4392 C CA . SER A 1 545 ? 11.164 -2.709 -22.397 1.00 91.31 545 SER A CA 1
ATOM 4393 C C . SER A 1 545 ? 11.507 -4.201 -22.441 1.00 91.31 545 SER A C 1
ATOM 4395 O O . SER A 1 545 ? 12.415 -4.660 -21.742 1.00 91.31 545 SER A O 1
ATOM 4397 N N . GLY A 1 546 ? 10.769 -4.965 -23.249 1.00 91.56 546 GLY A N 1
ATOM 4398 C CA . GLY A 1 546 ? 10.951 -6.413 -23.391 1.00 91.56 546 GLY A CA 1
ATOM 4399 C C . GLY A 1 546 ? 10.191 -7.242 -22.341 1.00 91.56 546 GLY A C 1
ATOM 4400 O O . GLY A 1 546 ? 9.308 -6.722 -21.660 1.00 91.56 546 GLY A O 1
ATOM 4401 N N . PRO A 1 547 ? 10.462 -8.554 -22.221 1.00 94.12 547 PRO A N 1
ATOM 4402 C CA . PRO A 1 547 ? 9.694 -9.441 -21.348 1.00 94.12 547 PRO A CA 1
ATOM 4403 C C . PRO A 1 547 ? 9.934 -9.144 -19.860 1.00 94.12 547 PRO A C 1
ATOM 4405 O O . PRO A 1 547 ? 11.072 -9.119 -19.390 1.00 94.12 547 PRO A O 1
ATOM 4408 N N . VAL A 1 548 ? 8.851 -8.978 -19.097 1.00 94.19 548 VAL A N 1
ATOM 4409 C CA . VAL A 1 548 ? 8.878 -8.734 -17.646 1.00 94.19 548 VAL A CA 1
ATOM 4410 C C . VAL A 1 548 ? 8.001 -9.727 -16.888 1.00 94.19 548 VAL A C 1
ATOM 4412 O O . VAL A 1 548 ? 6.912 -10.086 -17.333 1.00 94.19 548 VAL A O 1
ATOM 4415 N N . VAL A 1 549 ? 8.466 -10.157 -15.712 1.00 93.19 549 VAL A N 1
ATOM 4416 C CA . VAL A 1 549 ? 7.703 -11.030 -14.807 1.00 93.19 549 VAL A CA 1
ATOM 4417 C C . VAL A 1 549 ? 6.938 -10.178 -13.797 1.00 93.19 549 VAL A C 1
ATOM 4419 O O . VAL A 1 549 ? 7.533 -9.411 -13.039 1.00 93.19 549 VAL A O 1
ATOM 4422 N N . VAL A 1 550 ? 5.617 -10.340 -13.761 1.00 93.31 550 VAL A N 1
ATOM 4423 C CA . VAL A 1 550 ? 4.693 -9.615 -12.883 1.00 93.31 550 VAL A CA 1
ATOM 4424 C C . VAL A 1 550 ? 3.994 -10.597 -11.944 1.00 93.31 550 VAL A C 1
ATOM 4426 O O . VAL A 1 550 ? 3.557 -11.671 -12.350 1.00 93.31 550 VAL A O 1
ATOM 4429 N N . CYS A 1 551 ? 3.894 -10.223 -10.670 1.00 91.38 551 CYS A N 1
ATOM 4430 C CA . CYS A 1 551 ? 3.239 -10.990 -9.612 1.00 91.38 551 CYS A CA 1
ATOM 4431 C C . CYS A 1 551 ? 2.676 -10.035 -8.541 1.00 91.38 551 CYS A C 1
ATOM 4433 O O . CYS A 1 551 ? 3.069 -8.866 -8.476 1.00 91.38 551 CYS A O 1
ATOM 4435 N N . LYS A 1 552 ? 1.751 -10.506 -7.696 1.00 87.38 552 LYS A N 1
ATOM 4436 C CA . LYS A 1 552 ? 1.179 -9.728 -6.576 1.00 87.38 552 LYS A CA 1
ATOM 4437 C C . LYS A 1 552 ? 1.610 -10.332 -5.237 1.00 87.38 552 LYS A C 1
ATOM 4439 O O . LYS A 1 552 ? 1.787 -11.535 -5.132 1.00 87.38 552 LYS A O 1
ATOM 4444 N N . SER A 1 553 ? 1.782 -9.518 -4.196 1.00 80.94 553 SER A N 1
ATOM 4445 C CA . SER A 1 553 ? 2.148 -10.027 -2.865 1.00 80.94 553 SER A CA 1
ATOM 4446 C C . SER A 1 553 ? 0.910 -10.140 -1.966 1.00 80.94 553 SER A C 1
ATOM 4448 O O . SER A 1 553 ? 0.290 -9.103 -1.705 1.00 80.94 553 SER A O 1
ATOM 4450 N N . PRO A 1 554 ? 0.549 -11.328 -1.439 1.00 79.81 554 PRO A N 1
ATOM 4451 C CA . PRO A 1 554 ? 1.106 -12.663 -1.714 1.00 79.81 554 PRO A CA 1
ATOM 4452 C C . PRO A 1 554 ? 0.570 -13.301 -3.015 1.00 79.81 554 PRO A C 1
ATOM 4454 O O . PRO A 1 554 ? -0.529 -12.972 -3.458 1.00 79.81 554 PRO A O 1
ATOM 4457 N N . CYS A 1 555 ? 1.324 -14.261 -3.564 1.00 81.50 555 CYS A N 1
ATOM 4458 C CA . CYS A 1 555 ? 0.850 -15.242 -4.552 1.00 81.50 555 CYS A CA 1
ATOM 4459 C C . CYS A 1 555 ? 0.576 -16.588 -3.864 1.00 81.50 555 CYS A C 1
ATOM 4461 O O . CYS A 1 555 ? 1.226 -16.912 -2.865 1.00 81.50 555 CYS A O 1
ATOM 4463 N N . TYR A 1 556 ? -0.318 -17.385 -4.448 1.00 84.94 556 TYR A N 1
ATOM 4464 C CA . TYR A 1 556 ? -0.657 -18.744 -4.011 1.00 84.94 556 TYR A CA 1
ATOM 4465 C C . TYR A 1 556 ? -0.730 -19.750 -5.167 1.00 84.94 556 TYR A C 1
ATOM 4467 O O . TYR A 1 556 ? -0.473 -20.932 -4.956 1.00 84.94 556 TYR A O 1
ATOM 4475 N N . LEU A 1 557 ? -1.068 -19.301 -6.377 1.00 88.75 557 LEU A N 1
ATOM 4476 C CA . LEU A 1 557 ? -1.207 -20.136 -7.567 1.00 88.75 557 LEU A CA 1
ATOM 4477 C C . LEU A 1 557 ? -0.065 -19.864 -8.549 1.00 88.75 557 LEU A C 1
ATOM 4479 O O . LEU A 1 557 ? 0.392 -18.730 -8.686 1.00 88.75 557 LEU A O 1
ATOM 4483 N N . LEU A 1 558 ? 0.343 -20.879 -9.318 1.00 85.88 558 LEU A N 1
ATOM 4484 C CA . LEU A 1 558 ? 1.333 -20.714 -10.398 1.00 85.88 558 LEU A CA 1
ATOM 4485 C C . LEU A 1 558 ? 0.882 -19.646 -11.418 1.00 85.88 558 LEU A C 1
ATOM 4487 O O . LEU A 1 558 ? 1.694 -18.891 -11.940 1.00 85.88 558 LEU A O 1
ATOM 4491 N N . GLY A 1 559 ? -0.434 -19.532 -11.636 1.00 86.44 559 GLY A N 1
ATOM 4492 C CA . GLY A 1 559 ? -1.057 -18.514 -12.486 1.00 86.44 559 GLY A CA 1
ATOM 4493 C C . GLY A 1 559 ? -1.151 -17.100 -11.890 1.00 86.44 559 GLY A C 1
ATOM 4494 O O . GLY A 1 559 ? -1.675 -16.220 -12.577 1.00 86.44 559 GLY A O 1
ATOM 4495 N N . ASP A 1 560 ? -0.673 -16.857 -10.665 1.00 88.62 560 ASP A N 1
ATOM 4496 C CA . ASP A 1 560 ? -0.523 -15.499 -10.112 1.00 88.62 560 ASP A CA 1
ATOM 4497 C C . ASP A 1 560 ? 0.760 -14.814 -10.620 1.00 88.62 560 ASP A C 1
ATOM 4499 O O . ASP A 1 560 ? 0.881 -13.587 -10.565 1.00 88.62 560 ASP A O 1
ATOM 4503 N N . ILE A 1 561 ? 1.705 -15.606 -11.138 1.00 90.69 561 ILE A N 1
ATOM 4504 C CA . ILE A 1 561 ? 2.897 -15.142 -11.848 1.00 90.69 561 ILE A CA 1
ATOM 4505 C C . ILE A 1 561 ? 2.562 -15.068 -13.343 1.00 90.69 561 ILE A C 1
ATOM 4507 O O . ILE A 1 561 ? 1.979 -15.990 -13.918 1.00 90.69 561 ILE A O 1
ATOM 4511 N N . ARG A 1 562 ? 2.908 -13.951 -13.986 1.00 90.44 562 ARG A N 1
ATOM 4512 C CA . ARG A 1 562 ? 2.676 -13.703 -15.416 1.00 90.44 562 ARG A CA 1
ATOM 4513 C C . ARG A 1 562 ? 3.919 -13.128 -16.073 1.00 90.44 562 ARG A C 1
ATOM 4515 O O . ARG A 1 562 ? 4.658 -12.380 -15.442 1.00 90.44 562 ARG A O 1
ATOM 4522 N N . VAL A 1 563 ? 4.105 -13.442 -17.350 1.00 92.75 563 VAL A N 1
ATOM 4523 C CA . VAL A 1 563 ? 5.030 -12.725 -18.232 1.00 92.75 563 VAL A CA 1
ATOM 4524 C C . VAL A 1 563 ? 4.203 -11.750 -19.064 1.00 92.75 563 VAL A C 1
ATOM 4526 O O . VAL A 1 563 ? 3.187 -12.155 -19.628 1.00 92.75 563 VAL A O 1
ATOM 4529 N N . LEU A 1 564 ? 4.623 -10.487 -19.112 1.00 94.38 564 LEU A N 1
ATOM 4530 C CA . LEU A 1 564 ? 4.056 -9.432 -19.958 1.00 94.38 564 LEU A CA 1
ATOM 4531 C C . LEU A 1 564 ? 5.164 -8.823 -20.830 1.00 94.38 564 LEU A C 1
ATOM 4533 O O . LEU A 1 564 ? 6.347 -8.928 -20.499 1.00 94.38 564 LEU A O 1
ATOM 4537 N N . LYS A 1 565 ? 4.788 -8.162 -21.926 1.00 95.44 565 LYS A N 1
ATOM 4538 C CA . LYS A 1 565 ? 5.693 -7.344 -22.744 1.00 95.44 565 LYS A CA 1
ATOM 4539 C C . LYS A 1 565 ? 5.696 -5.913 -22.202 1.00 95.44 565 LYS A C 1
ATOM 4541 O O . LYS A 1 565 ? 4.686 -5.221 -22.287 1.00 95.44 565 LYS A O 1
ATOM 4546 N N . ALA A 1 566 ? 6.824 -5.456 -21.672 1.00 94.69 566 ALA A N 1
ATOM 4547 C CA . ALA A 1 566 ? 7.016 -4.047 -21.369 1.00 94.69 566 ALA A CA 1
ATOM 4548 C C . ALA A 1 566 ? 7.234 -3.254 -22.670 1.00 94.69 566 ALA A C 1
ATOM 4550 O O . ALA A 1 566 ? 8.116 -3.599 -23.464 1.00 94.69 566 ALA A O 1
ATOM 4551 N N . VAL A 1 567 ? 6.421 -2.218 -22.881 1.00 93.44 567 VAL A N 1
ATOM 4552 C CA . VAL A 1 567 ? 6.512 -1.283 -24.015 1.00 93.44 567 VAL A CA 1
ATOM 4553 C C . VAL A 1 567 ? 7.112 0.052 -23.575 1.00 93.44 567 VAL A C 1
ATOM 4555 O O . VAL A 1 567 ? 7.009 0.436 -22.408 1.00 93.44 567 VAL A O 1
ATOM 4558 N N . SER A 1 568 ? 7.758 0.751 -24.505 1.00 87.12 568 SER A N 1
ATOM 4559 C CA . SER A 1 568 ? 8.462 2.014 -24.273 1.00 87.12 568 SER A CA 1
ATOM 4560 C C . SER A 1 568 ? 7.748 3.216 -24.897 1.00 87.12 568 SER A C 1
ATOM 4562 O O . SER A 1 568 ? 6.865 3.063 -25.737 1.00 87.12 568 SER A O 1
ATOM 4564 N N . ASP A 1 569 ? 8.193 4.426 -24.549 1.00 80.19 569 ASP A N 1
ATOM 4565 C CA . ASP A 1 569 ? 7.734 5.686 -25.158 1.00 80.19 569 ASP A CA 1
ATOM 4566 C C . ASP A 1 569 ? 7.911 5.722 -26.694 1.00 80.19 569 ASP A C 1
ATOM 4568 O O . ASP A 1 569 ? 7.260 6.520 -27.355 1.00 80.19 569 ASP A O 1
ATOM 4572 N N . MET A 1 570 ? 8.774 4.874 -27.275 1.00 80.12 570 MET A N 1
ATOM 4573 C CA . MET A 1 570 ? 8.919 4.747 -28.734 1.00 80.12 570 MET A CA 1
ATOM 4574 C C . MET A 1 570 ? 7.869 3.817 -29.361 1.00 80.12 570 MET A C 1
ATOM 4576 O O . MET A 1 570 ? 7.587 3.939 -30.548 1.00 80.12 570 MET A O 1
ATOM 4580 N N . ASP A 1 571 ? 7.315 2.882 -28.583 1.00 80.81 571 ASP A N 1
ATOM 4581 C CA . ASP A 1 571 ? 6.273 1.946 -29.022 1.00 80.81 571 ASP A CA 1
ATOM 4582 C C . ASP A 1 571 ? 4.862 2.539 -28.848 1.00 80.81 571 ASP A C 1
ATOM 4584 O O . ASP A 1 571 ? 3.959 2.214 -29.616 1.00 80.81 571 ASP A O 1
ATOM 4588 N N . LYS A 1 572 ? 4.673 3.352 -27.795 1.00 84.38 572 LYS A N 1
ATOM 4589 C CA . LYS A 1 572 ? 3.400 3.951 -27.352 1.00 84.38 572 LYS A CA 1
ATOM 4590 C C . LYS A 1 572 ? 3.654 5.352 -26.741 1.00 84.38 572 LYS A C 1
ATOM 4592 O O . LYS A 1 572 ? 3.614 5.499 -25.512 1.00 84.38 572 LYS A O 1
ATOM 4597 N N . PRO A 1 573 ? 3.997 6.379 -27.546 1.00 80.12 573 PRO A N 1
ATOM 4598 C CA . PRO A 1 573 ? 4.361 7.715 -27.051 1.00 80.12 573 PRO A CA 1
ATOM 4599 C C . PRO A 1 573 ? 3.243 8.412 -26.265 1.00 80.12 573 PRO A C 1
ATOM 4601 O O . PRO A 1 573 ? 3.520 9.267 -25.423 1.00 80.12 573 PRO A O 1
ATOM 4604 N N . GLU A 1 574 ? 1.989 8.026 -26.484 1.00 81.00 574 GLU A N 1
ATOM 4605 C CA . GLU A 1 574 ? 0.805 8.550 -25.805 1.00 81.00 574 GLU A CA 1
ATOM 4606 C C . GLU A 1 574 ? 0.887 8.351 -24.280 1.00 81.00 574 GLU A C 1
ATOM 4608 O O . GLU A 1 574 ? 0.509 9.241 -23.522 1.00 81.00 574 GLU A O 1
ATOM 4613 N N . LEU A 1 575 ? 1.478 7.235 -23.830 1.00 78.00 575 LEU A N 1
ATOM 4614 C CA . LEU A 1 575 ? 1.664 6.889 -22.412 1.00 78.00 575 LEU A CA 1
ATOM 4615 C C . LEU A 1 575 ? 2.794 7.672 -21.720 1.00 78.00 575 LEU A C 1
ATOM 4617 O O . LEU A 1 575 ? 2.984 7.539 -20.509 1.00 78.00 575 LEU A O 1
ATOM 4621 N N . SER A 1 576 ? 3.560 8.476 -22.464 1.00 68.38 576 SER A N 1
ATOM 4622 C CA . SER A 1 576 ? 4.678 9.254 -21.916 1.00 68.38 576 SER A CA 1
ATOM 4623 C C . SER A 1 576 ? 4.284 10.635 -21.366 1.00 68.38 576 SER A C 1
ATOM 4625 O O . SER A 1 576 ? 5.105 11.251 -20.675 1.00 68.38 576 SER A O 1
ATOM 4627 N N . ASN A 1 577 ? 3.054 11.092 -21.652 1.00 50.12 577 ASN A N 1
ATOM 4628 C CA . ASN A 1 577 ? 2.536 12.438 -21.369 1.00 50.12 577 ASN A CA 1
ATOM 4629 C C . ASN A 1 577 ? 1.925 12.593 -19.970 1.00 50.12 577 ASN A C 1
ATOM 4631 O O . ASN A 1 577 ? 0.905 11.952 -19.655 1.00 50.12 577 ASN A O 1
#

InterPro domains:
  IPR007855 RNA-dependent RNA polymerase [PTHR23079] (108-575)
  IPR057596 RDRP, core domain [PF05183] (205-570)

Radius of gyration: 29.87 Å; chains: 1; bounding box: 63×78×93 Å

Organism: Mytilus edulis (NCBI:txid6550)